Protein 3IJL (pdb70)

Organism: Bacteroides thetaiotaomicron (strain ATCC 29148 / DSM 2079 / JCM 5827 / CCUG 10774 / NCTC 10582 / VPI-5482 / E50) (NCBI:txid226186)

Structure (mmCIF, N/CA/C/O backbone):
data_3IJL
#
_entry.id   3IJL
#
_cell.length_a   141.897
_cell.length_b   100.074
_cell.length_c   60.075
_cell.angle_alpha   90.00
_cell.angle_beta   90.34
_cell.angle_gamma   90.00
#
_symmetry.space_group_name_H-M   'C 1 2 1'
#
loop_
_entity.id
_entity.type
_entity.pdbx_description
1 polymer 'Muconate cycloisomerase'
2 non-polymer PROLINE
3 non-polymer 'D-GLUTAMIC ACID'
4 non-polymer 'MAGNESIUM ION'
5 water water
#
loop_
_atom_site.group_PDB
_atom_site.id
_atom_site.type_symbol
_atom_site.label_atom_id
_atom_site.label_alt_id
_atom_site.label_comp_id
_atom_site.label_asym_id
_atom_site.label_entity_id
_atom_site.label_seq_id
_atom_site.pdbx_PDB_ins_code
_atom_site.Cartn_x
_atom_site.Cartn_y
_atom_site.Cartn_z
_atom_site.occupancy
_atom_site.B_iso_or_equiv
_atom_site.auth_seq_id
_atom_site.auth_comp_id
_atom_site.auth_asym_id
_atom_site.auth_atom_id
_atom_site.pdbx_PDB_model_num
ATOM 1 N N . LYS A 1 2 ? 17.442 -4.580 20.410 1.00 21.84 47 LYS A N 1
ATOM 2 C CA . LYS A 1 2 ? 16.390 -3.925 19.579 1.00 23.11 47 LYS A CA 1
ATOM 3 C C . LYS A 1 2 ? 16.902 -2.632 18.964 1.00 21.57 47 LYS A C 1
ATOM 4 O O . LYS A 1 2 ? 17.250 -1.691 19.681 1.00 24.30 47 LYS A O 1
ATOM 10 N N . MET A 1 3 ? 16.947 -2.582 17.638 1.00 19.86 48 MET A N 1
ATOM 11 C CA . MET A 1 3 ? 17.407 -1.383 16.954 1.00 19.18 48 MET A CA 1
ATOM 12 C C . MET A 1 3 ? 16.289 -0.720 16.165 1.00 19.77 48 MET A C 1
ATOM 13 O O . MET A 1 3 ? 15.605 -1.364 15.368 1.00 20.26 48 MET A O 1
ATOM 18 N N . THR A 1 4 ? 16.101 0.570 16.404 1.00 19.46 49 THR A N 1
ATOM 19 C CA . THR A 1 4 ? 15.088 1.342 15.700 1.00 19.81 49 THR A CA 1
ATOM 20 C C . THR A 1 4 ? 15.803 2.495 15.007 1.00 19.80 49 THR A C 1
ATOM 21 O O . THR A 1 4 ? 16.895 2.896 15.415 1.00 18.87 49 THR A O 1
ATOM 25 N N . PHE A 1 5 ? 15.195 3.022 13.954 1.00 18.32 50 PHE A N 1
ATOM 26 C CA . PHE A 1 5 ? 15.810 4.103 13.203 1.00 18.32 50 PHE A CA 1
ATOM 27 C C . PHE A 1 5 ? 14.770 4.870 12.401 1.00 19.41 50 PHE A C 1
ATOM 28 O O . PHE A 1 5 ? 13.731 4.324 12.029 1.00 19.64 50 PHE A O 1
ATOM 36 N N . PHE A 1 6 ? 15.054 6.141 12.140 1.00 17.70 51 PHE A N 1
ATOM 37 C CA . PHE A 1 6 ? 14.129 6.982 11.396 1.00 18.66 51 PHE A CA 1
ATOM 38 C C . PHE A 1 6 ? 14.844 8.180 10.786 1.00 17.91 51 PHE A C 1
ATOM 39 O O . PHE A 1 6 ? 15.869 8.632 11.297 1.00 17.41 51 PHE A O 1
ATOM 47 N N . PRO A 1 7 ? 14.318 8.703 9.671 1.00 17.20 52 PRO A N 1
ATOM 48 C CA . PRO A 1 7 ? 14.933 9.859 9.013 1.00 17.92 52 PRO A CA 1
ATOM 49 C C . PRO A 1 7 ? 14.775 11.111 9.869 1.00 18.59 52 PRO A C 1
ATOM 50 O O . PRO A 1 7 ? 13.740 11.314 10.507 1.00 19.24 52 PRO A O 1
ATOM 54 N N . TYR A 1 8 ? 15.806 11.946 9.880 1.00 18.25 53 TYR A N 1
ATOM 55 C CA . TYR A 1 8 ? 15.785 13.180 10.654 1.00 18.58 53 TYR A CA 1
ATOM 56 C C . TYR A 1 8 ? 16.608 14.218 9.900 1.00 19.21 53 TYR A C 1
ATOM 57 O O . TYR A 1 8 ? 17.791 14.410 10.185 1.00 17.66 53 TYR A O 1
ATOM 66 N N . GLU A 1 9 ? 15.981 14.890 8.939 1.00 18.11 54 GLU A N 1
ATOM 67 C CA . GLU A 1 9 ? 16.684 15.882 8.141 1.00 18.99 54 GLU A CA 1
ATOM 68 C C . GLU A 1 9 ? 17.240 17.018 8.984 1.00 18.58 54 GLU A C 1
ATOM 69 O O . GLU A 1 9 ? 16.539 17.598 9.814 1.00 19.81 54 GLU A O 1
ATOM 75 N N . LEU A 1 10 ? 18.513 17.327 8.769 1.00 17.65 55 LEU A N 1
ATOM 76 C CA . LEU A 1 10 ? 19.158 18.403 9.502 1.00 16.22 55 LEU A CA 1
ATOM 77 C C . LEU A 1 10 ? 18.872 19.719 8.793 1.00 16.73 55 LEU A C 1
ATOM 78 O O . LEU A 1 10 ? 18.957 19.805 7.569 1.00 17.48 55 LEU A O 1
ATOM 83 N N . LYS A 1 11 ? 18.518 20.736 9.570 1.00 16.55 56 LYS A N 1
ATOM 84 C CA . LYS A 1 11 ? 18.232 22.057 9.023 1.00 17.57 56 LYS A CA 1
A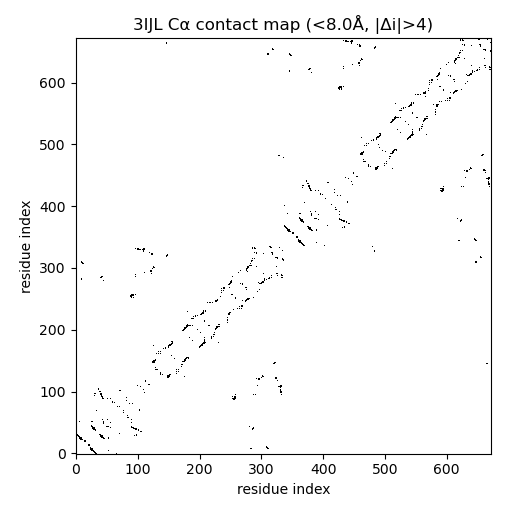TOM 85 C C . LYS A 1 11 ? 19.449 22.938 9.272 1.00 17.19 56 LYS A C 1
ATOM 86 O O . LYS A 1 11 ? 19.833 23.161 10.420 1.00 17.99 56 LYS A O 1
ATOM 92 N N . LEU A 1 12 ? 20.071 23.430 8.207 1.00 17.44 57 LEU A N 1
ATOM 93 C CA . LEU A 1 12 ? 21.246 24.273 8.373 1.00 18.04 57 LEU A CA 1
ATOM 94 C C . LEU A 1 12 ? 20.842 25.711 8.673 1.00 20.08 57 LEU A C 1
ATOM 95 O O . LEU A 1 12 ? 19.817 26.192 8.189 1.00 20.01 57 LEU A O 1
ATOM 100 N N . ARG A 1 13 ? 21.647 26.388 9.484 1.00 21.15 58 ARG A N 1
ATOM 101 C CA . ARG A 1 13 ? 21.366 27.767 9.860 1.00 23.42 58 ARG A CA 1
ATOM 102 C C . ARG A 1 13 ? 21.523 28.717 8.681 1.00 24.30 58 ARG A C 1
ATOM 103 O O . ARG A 1 13 ? 20.877 29.763 8.630 1.00 26.35 58 ARG A O 1
ATOM 111 N N . HIS A 1 14 ? 22.382 28.346 7.736 1.00 24.56 59 HIS A N 1
ATOM 112 C CA . HIS A 1 14 ? 22.640 29.166 6.554 1.00 25.51 59 HIS A CA 1
ATOM 113 C C . HIS A 1 14 ? 23.062 28.277 5.389 1.00 25.22 59 HIS A C 1
ATOM 114 O O . HIS A 1 14 ? 23.348 27.093 5.572 1.00 24.17 59 HIS A O 1
ATOM 121 N N . VAL A 1 15 ? 23.102 28.848 4.189 1.00 25.39 60 VAL A N 1
ATOM 122 C CA . VAL A 1 15 ? 23.516 28.091 3.016 1.00 25.83 60 VAL A CA 1
ATOM 123 C C . VAL A 1 15 ? 24.944 27.601 3.238 1.00 25.25 60 VAL A C 1
ATOM 124 O O . VAL A 1 15 ? 25.825 28.375 3.614 1.00 24.84 60 VAL A O 1
ATOM 128 N N . PHE A 1 16 ? 25.163 26.309 3.014 1.00 24.42 61 PHE A N 1
ATOM 129 C CA . PHE A 1 16 ? 26.481 25.710 3.191 1.00 24.92 61 PHE A CA 1
ATOM 130 C C . PHE A 1 16 ? 26.985 25.226 1.838 1.00 25.30 61 PHE A C 1
ATOM 131 O O . PHE A 1 16 ? 26.277 24.512 1.129 1.00 24.97 61 PHE A O 1
ATOM 139 N N . THR A 1 17 ? 28.211 25.601 1.487 1.00 27.46 62 THR A N 1
ATOM 140 C CA . THR A 1 17 ? 28.765 25.219 0.196 1.00 29.60 62 THR A CA 1
ATOM 141 C C . THR A 1 17 ? 30.078 24.444 0.231 1.00 30.69 62 THR A C 1
ATOM 142 O O . THR A 1 17 ? 31.044 24.846 0.882 1.00 31.12 62 THR A O 1
ATOM 146 N N . VAL A 1 18 ? 30.095 23.326 -0.487 1.00 31.50 63 VAL A N 1
ATOM 147 C CA . VAL A 1 18 ? 31.274 22.478 -0.602 1.00 33.79 63 VAL A CA 1
ATOM 148 C C . VAL A 1 18 ? 31.592 22.445 -2.093 1.00 34.81 63 VAL A C 1
ATOM 149 O O . VAL A 1 18 ? 30.819 21.906 -2.886 1.00 34.45 63 VAL A O 1
ATOM 153 N N . ALA A 1 19 ? 32.721 23.035 -2.472 1.00 36.23 64 ALA A N 1
ATOM 154 C CA . ALA A 1 19 ? 33.112 23.093 -3.876 1.00 37.67 64 ALA A CA 1
ATOM 155 C C . ALA A 1 19 ? 32.059 23.903 -4.628 1.00 38.32 64 ALA A C 1
ATOM 156 O O . ALA A 1 19 ? 31.942 25.114 -4.433 1.00 39.26 64 ALA A O 1
ATOM 158 N N . THR A 1 20 ? 31.284 23.234 -5.476 1.00 38.50 65 THR A N 1
ATOM 159 C CA . THR A 1 20 ? 30.245 23.909 -6.246 1.00 38.78 65 THR A CA 1
ATOM 160 C C . THR A 1 20 ? 28.846 23.518 -5.782 1.00 37.52 65 THR A C 1
ATOM 161 O O . THR A 1 20 ? 27.850 23.975 -6.345 1.00 37.95 65 THR A O 1
ATOM 165 N N . TYR A 1 21 ? 28.771 22.679 -4.752 1.00 35.89 66 TYR A N 1
ATOM 166 C CA . TYR A 1 21 ? 27.482 22.229 -4.237 1.00 33.98 66 TYR A CA 1
ATOM 167 C C . TYR A 1 21 ? 27.039 22.963 -2.975 1.00 32.60 66 TYR A C 1
ATOM 168 O O . TYR A 1 21 ? 27.663 22.843 -1.921 1.00 32.05 66 TYR A O 1
ATOM 177 N N . SER A 1 22 ? 25.950 23.714 -3.095 1.00 30.68 67 SER A N 1
ATOM 178 C CA . SER A 1 22 ? 25.398 24.468 -1.976 1.00 28.29 67 SER A CA 1
ATOM 179 C C . SER A 1 22 ? 24.121 23.791 -1.496 1.00 26.37 67 SER A C 1
ATOM 180 O O . SER A 1 22 ? 23.389 23.200 -2.291 1.00 27.00 67 SER A O 1
ATOM 183 N N . ARG A 1 23 ? 23.854 23.872 -0.197 1.00 23.74 68 ARG A N 1
ATOM 184 C CA . ARG A 1 23 ? 22.650 23.267 0.360 1.00 21.26 68 ARG A CA 1
ATOM 185 C C . ARG A 1 23 ? 22.242 23.949 1.660 1.00 21.18 68 ARG A C 1
ATOM 186 O O . ARG A 1 23 ? 23.042 24.654 2.279 1.00 20.90 68 ARG A O 1
ATOM 194 N N . THR A 1 24 ? 20.994 23.735 2.065 1.00 19.61 69 THR A N 1
ATOM 195 C CA . THR A 1 24 ? 20.469 24.332 3.287 1.00 19.72 69 THR A CA 1
ATOM 196 C C . THR A 1 24 ? 19.955 23.267 4.252 1.00 19.59 69 THR A C 1
ATOM 197 O O . THR A 1 24 ? 19.490 23.585 5.347 1.00 19.36 69 THR A O 1
ATOM 201 N N . THR A 1 25 ? 20.032 22.006 3.836 1.00 19.22 70 THR A N 1
ATOM 202 C CA . THR A 1 25 ? 19.586 20.889 4.664 1.00 19.05 70 THR A CA 1
ATOM 203 C C . THR A 1 25 ? 20.488 19.689 4.405 1.00 18.49 70 THR A C 1
ATOM 204 O O . THR A 1 25 ? 21.223 19.660 3.416 1.00 18.87 70 THR A O 1
ATOM 208 N N . THR A 1 26 ? 20.436 18.704 5.297 1.00 16.79 71 THR A N 1
ATOM 209 C CA . THR A 1 26 ? 21.245 17.501 5.143 1.00 17.02 71 THR A CA 1
ATOM 210 C C . THR A 1 26 ? 20.481 16.238 5.530 1.00 16.95 71 THR A C 1
ATOM 211 O O . THR A 1 26 ? 19.991 16.118 6.655 1.00 17.26 71 THR A O 1
ATOM 215 N N . PRO A 1 27 ? 20.349 15.283 4.594 1.00 17.28 72 PRO A N 1
ATOM 216 C CA . PRO A 1 27 ? 19.638 14.040 4.908 1.00 17.42 72 PRO A CA 1
ATOM 217 C C . PRO A 1 27 ? 20.391 13.380 6.063 1.00 16.24 72 PRO A C 1
ATOM 218 O O . PRO A 1 27 ? 21.623 13.396 6.096 1.00 16.91 72 PRO A O 1
ATOM 222 N N . ASP A 1 28 ? 19.656 12.795 6.998 1.00 16.21 73 ASP A N 1
ATOM 223 C CA . ASP A 1 28 ? 20.274 12.195 8.174 1.00 15.76 73 ASP A CA 1
ATOM 224 C C . ASP A 1 28 ? 19.319 11.143 8.730 1.00 16.49 73 ASP A C 1
ATOM 225 O O . ASP A 1 28 ? 18.102 11.267 8.584 1.00 16.65 73 ASP A O 1
ATOM 230 N N . VAL A 1 29 ? 19.870 10.092 9.329 1.00 16.38 74 VAL A N 1
ATOM 231 C CA . VAL A 1 29 ? 19.053 9.040 9.924 1.00 15.90 74 VAL A CA 1
ATOM 232 C C . VAL A 1 29 ? 19.532 8.812 11.351 1.00 15.95 74 VAL A C 1
ATOM 233 O O . VAL A 1 29 ? 20.727 8.630 11.594 1.00 16.43 74 VAL A O 1
ATOM 237 N N . GLN A 1 30 ? 18.593 8.839 12.290 1.00 15.29 75 GLN A N 1
ATOM 238 C CA . GLN A 1 30 ? 18.901 8.646 13.700 1.00 15.09 75 GLN A CA 1
ATOM 239 C C . GLN A 1 30 ? 18.643 7.199 14.088 1.00 16.50 75 GLN A C 1
ATOM 240 O O . GLN A 1 30 ? 17.613 6.624 13.731 1.00 17.73 75 GLN A O 1
ATOM 246 N N . VAL A 1 31 ? 19.585 6.618 14.823 1.00 16.13 76 VAL A N 1
ATOM 247 C CA . VAL A 1 31 ? 19.489 5.225 15.239 1.00 16.27 76 VAL A CA 1
ATOM 248 C C . VAL A 1 31 ? 19.511 5.047 16.753 1.00 15.78 76 VAL A C 1
ATOM 249 O O . VAL A 1 31 ? 20.163 5.804 17.471 1.00 15.40 76 VAL A O 1
ATOM 253 N N . GLU A 1 32 ? 18.786 4.041 17.232 1.00 15.70 77 GLU A N 1
ATOM 254 C CA . GLU A 1 32 ? 18.737 3.735 18.654 1.00 16.59 77 GLU A CA 1
ATOM 255 C C . GLU A 1 32 ? 18.807 2.231 18.875 1.00 17.55 77 GLU A C 1
ATOM 256 O O . GLU A 1 32 ? 18.082 1.470 18.238 1.00 18.05 77 GLU A O 1
ATOM 262 N N . ILE A 1 33 ? 19.696 1.803 19.766 1.00 16.55 78 ILE A N 1
ATOM 263 C CA . ILE A 1 33 ? 19.829 0.386 20.087 1.00 16.72 78 ILE A CA 1
ATOM 264 C C . ILE A 1 33 ? 19.549 0.240 21.573 1.00 18.40 78 ILE A C 1
ATOM 265 O O . ILE A 1 33 ? 20.219 0.849 22.408 1.00 17.52 78 ILE A O 1
ATOM 270 N N . GLU A 1 34 ? 18.549 -0.568 21.901 1.00 19.83 79 GLU A N 1
ATOM 271 C CA . GLU A 1 34 ? 18.161 -0.769 23.288 1.00 21.09 79 GLU A CA 1
ATOM 272 C C . GLU A 1 34 ? 18.550 -2.153 23.795 1.00 21.97 79 GLU A C 1
ATOM 273 O O . GLU A 1 34 ? 18.428 -3.148 23.081 1.00 22.03 79 GLU A O 1
ATOM 279 N N . TYR A 1 35 ? 19.028 -2.194 25.034 1.00 21.21 80 TYR A N 1
ATOM 280 C CA . TYR A 1 35 ? 19.443 -3.432 25.682 1.00 21.50 80 TYR A CA 1
ATOM 281 C C . TYR A 1 35 ? 19.172 -3.322 27.175 1.00 21.40 80 TYR A C 1
ATOM 282 O O . TYR A 1 35 ? 19.749 -2.477 27.857 1.00 19.59 80 TYR A O 1
ATOM 291 N N . GLU A 1 36 ? 18.290 -4.179 27.677 1.00 22.25 81 GLU A N 1
ATOM 292 C CA . GLU A 1 36 ? 17.937 -4.190 29.092 1.00 23.48 81 GLU A CA 1
ATOM 293 C C . GLU A 1 36 ? 17.650 -2.807 29.671 1.00 22.06 81 GLU A C 1
ATOM 294 O O . GLU A 1 36 ? 18.148 -2.456 30.742 1.00 21.63 81 GLU A O 1
ATOM 300 N N . GLY A 1 37 ? 16.849 -2.023 28.955 1.00 21.56 82 GLY A N 1
ATOM 301 C CA . GLY A 1 37 ? 16.487 -0.700 29.434 1.00 21.88 82 GLY A CA 1
ATOM 302 C C . GLY A 1 37 ? 17.465 0.424 29.149 1.00 21.44 82 GLY A C 1
ATOM 303 O O . GLY A 1 37 ? 17.167 1.589 29.419 1.00 21.63 82 GLY A O 1
ATOM 304 N N . VAL A 1 38 ? 18.630 0.086 28.608 1.00 19.82 83 VAL A N 1
ATOM 305 C CA . VAL A 1 38 ? 19.643 1.089 28.289 1.00 18.33 83 VAL A CA 1
ATOM 306 C C . VAL A 1 38 ? 19.623 1.353 26.785 1.00 16.98 83 VAL A C 1
ATOM 307 O O . VAL A 1 38 ? 19.524 0.424 25.986 1.00 17.99 83 VAL A O 1
ATOM 311 N N . THR A 1 39 ? 19.717 2.622 26.402 1.00 16.48 84 THR A N 1
ATOM 312 C CA . THR A 1 39 ? 19.675 2.988 24.993 1.00 16.40 84 THR A CA 1
ATOM 313 C C . THR A 1 39 ? 20.939 3.676 24.496 1.00 15.31 84 THR A C 1
ATOM 314 O O . THR A 1 39 ? 21.441 4.605 25.129 1.00 15.41 84 THR A O 1
ATOM 318 N N . GLY A 1 40 ? 21.443 3.200 23.361 1.00 14.78 85 GLY A N 1
ATOM 319 C CA . GLY A 1 40 ? 22.618 3.790 22.744 1.00 14.25 85 GLY A CA 1
ATOM 320 C C . GLY A 1 40 ? 22.145 4.572 21.532 1.00 13.79 85 GLY A C 1
ATOM 321 O O . GLY A 1 40 ? 21.310 4.083 20.765 1.00 14.03 85 GLY A O 1
ATOM 322 N N . TYR A 1 41 ? 22.666 5.782 21.355 1.00 13.47 86 TYR A N 1
ATOM 323 C CA . TYR A 1 41 ? 22.278 6.642 20.240 1.00 13.51 86 TYR A CA 1
ATOM 324 C C . TYR A 1 41 ? 23.301 6.686 19.116 1.00 13.75 86 TYR A C 1
ATOM 325 O O . TYR A 1 41 ? 24.491 6.891 19.355 1.00 13.46 86 TYR A O 1
ATOM 334 N N . GLY A 1 42 ? 22.819 6.500 17.890 1.00 14.25 87 GLY A N 1
ATOM 335 C CA . GLY A 1 42 ? 23.684 6.527 16.726 1.00 13.26 87 GLY A CA 1
ATOM 336 C C . GLY A 1 42 ? 23.143 7.463 15.665 1.00 14.25 87 GLY A C 1
ATOM 337 O O . GLY A 1 42 ? 22.002 7.926 15.751 1.00 13.60 87 GLY A O 1
ATOM 338 N N . GLU A 1 43 ? 23.951 7.728 14.646 1.00 13.69 88 GLU A N 1
ATOM 339 C CA . GLU A 1 43 ? 23.543 8.639 13.593 1.00 14.02 88 GLU A CA 1
ATOM 340 C C . GLU A 1 43 ? 24.286 8.449 12.281 1.00 14.45 88 GLU A C 1
ATOM 341 O O . GLU A 1 43 ? 25.469 8.114 12.259 1.00 14.10 88 GLU A O 1
ATOM 347 N N . ALA A 1 44 ? 23.563 8.659 11.187 1.00 14.08 89 ALA A N 1
ATOM 348 C CA . ALA A 1 44 ? 24.135 8.592 9.856 1.00 13.93 89 ALA A CA 1
ATOM 349 C C . ALA A 1 44 ? 23.821 9.950 9.239 1.00 13.92 89 ALA A C 1
ATOM 350 O O . ALA A 1 44 ? 22.675 10.393 9.272 1.00 15.46 89 ALA A O 1
ATOM 352 N N . SER A 1 45 ? 24.841 10.623 8.718 1.00 13.71 90 SER A N 1
ATOM 353 C CA . SER A 1 45 ? 24.650 11.915 8.069 1.00 13.85 90 SER A CA 1
ATOM 354 C C . SER A 1 45 ? 25.046 11.729 6.618 1.00 15.48 90 SER A C 1
ATOM 355 O O . SER A 1 45 ? 26.124 11.197 6.325 1.00 14.58 90 SER A O 1
ATOM 358 N N . MET A 1 46 ? 24.188 12.180 5.709 1.00 15.17 91 MET A N 1
ATOM 359 C CA . MET A 1 46 ? 24.451 11.987 4.296 1.00 16.32 91 MET A CA 1
ATOM 360 C C . MET A 1 46 ? 24.504 13.197 3.364 1.00 17.05 91 MET A C 1
ATOM 361 O O . MET A 1 46 ? 23.522 13.512 2.683 1.00 17.93 91 MET A O 1
ATOM 366 N N . PRO A 1 47 ? 25.642 13.905 3.334 1.00 17.30 92 PRO A N 1
ATOM 367 C CA . PRO A 1 47 ? 25.716 15.052 2.425 1.00 18.16 92 PRO A CA 1
ATOM 368 C C . PRO A 1 47 ? 25.443 14.421 1.053 1.00 18.86 92 PRO A C 1
ATOM 369 O O . PRO A 1 47 ? 26.107 13.464 0.667 1.00 19.42 92 PRO A O 1
ATOM 373 N N . PRO A 1 48 ? 24.455 14.937 0.309 1.00 19.86 93 PRO A N 1
ATOM 374 C CA . PRO A 1 48 ? 24.113 14.386 -1.008 1.00 20.83 93 PRO A CA 1
ATOM 375 C C . PRO A 1 48 ? 25.244 13.981 -1.954 1.00 20.58 93 PRO A C 1
ATOM 376 O O . PRO A 1 48 ? 25.198 12.905 -2.551 1.00 22.47 93 PRO A O 1
ATOM 380 N N . TYR A 1 49 ? 26.259 14.825 -2.089 1.00 20.93 94 TYR A N 1
ATOM 381 C CA . TYR A 1 49 ? 27.359 14.525 -2.997 1.00 20.57 94 TYR A CA 1
ATOM 382 C C . TYR A 1 49 ? 28.244 13.356 -2.563 1.00 21.10 94 TYR A C 1
ATOM 383 O O . TYR A 1 49 ? 29.150 12.961 -3.298 1.00 22.92 94 TYR A O 1
ATOM 392 N N . LEU A 1 50 ? 27.992 12.799 -1.380 1.00 21.11 95 LEU A N 1
ATOM 393 C CA . LEU A 1 50 ? 28.798 11.678 -0.909 1.00 21.69 95 LEU A CA 1
ATOM 394 C C . LEU A 1 50 ? 28.234 10.302 -1.265 1.00 22.61 95 LEU A C 1
ATOM 395 O O . LEU A 1 50 ? 28.781 9.275 -0.860 1.00 23.87 95 LEU A O 1
ATOM 400 N N . GLY A 1 51 ? 27.132 10.280 -2.011 1.00 22.58 96 GLY A N 1
ATOM 401 C CA . GLY A 1 51 ? 26.575 9.010 -2.454 1.00 22.13 96 GLY A CA 1
ATOM 402 C C . GLY A 1 51 ? 25.460 8.307 -1.701 1.00 21.35 96 GLY A C 1
ATOM 403 O O . GLY A 1 51 ? 24.742 7.505 -2.298 1.00 23.48 96 GLY A O 1
ATOM 404 N N . GLU A 1 52 ? 25.301 8.568 -0.410 1.00 19.35 97 GLU A N 1
ATOM 405 C CA . GLU A 1 52 ? 24.238 7.902 0.328 1.00 17.61 97 GLU A CA 1
ATOM 406 C C . GLU A 1 52 ? 22.997 8.785 0.415 1.00 18.44 97 GLU A C 1
ATOM 407 O O . GLU A 1 52 ? 23.062 9.991 0.175 1.00 19.94 97 GLU A O 1
ATOM 413 N N . THR A 1 53 ? 21.864 8.172 0.735 1.00 19.05 98 THR A N 1
ATOM 414 C CA . THR A 1 53 ? 20.597 8.891 0.829 1.00 20.22 98 THR A CA 1
ATOM 415 C C . THR A 1 53 ? 19.762 8.293 1.951 1.00 19.48 98 THR A C 1
ATOM 416 O O . THR A 1 53 ? 20.131 7.273 2.528 1.00 19.48 98 THR A O 1
ATOM 420 N N . VAL A 1 54 ? 18.635 8.927 2.259 1.00 19.81 99 VAL A N 1
ATOM 421 C CA . VAL A 1 54 ? 17.755 8.408 3.297 1.00 19.28 99 VAL A CA 1
ATOM 422 C C . VAL A 1 54 ? 17.324 7.005 2.878 1.00 20.60 99 VAL A C 1
ATOM 423 O O . VAL A 1 54 ? 17.295 6.079 3.691 1.00 19.77 99 VAL A O 1
ATOM 427 N N . GLU A 1 55 ? 17.001 6.852 1.597 1.00 21.10 100 GLU A N 1
ATOM 428 C CA . GLU A 1 55 ? 16.572 5.564 1.071 1.00 22.36 100 GLU A CA 1
ATOM 429 C C . GLU A 1 55 ? 17.647 4.490 1.221 1.00 20.50 100 GLU A C 1
ATOM 430 O O . GLU A 1 55 ? 17.369 3.395 1.703 1.00 21.23 100 GLU A O 1
ATOM 436 N N . SER A 1 56 ? 18.874 4.803 0.818 1.00 20.04 101 SER A N 1
ATOM 437 C CA . SER A 1 56 ? 19.954 3.827 0.910 1.00 19.85 101 SER A CA 1
ATOM 438 C C . SER A 1 56 ? 20.255 3.446 2.356 1.00 19.40 101 SER A C 1
ATOM 439 O O . SER A 1 56 ? 20.485 2.274 2.659 1.00 20.05 101 SER A O 1
ATOM 442 N N . VAL A 1 57 ? 20.249 4.432 3.247 1.00 19.21 102 VAL A N 1
ATOM 443 C CA . VAL A 1 57 ? 20.528 4.179 4.656 1.00 18.12 102 VAL A CA 1
ATOM 444 C C . VAL A 1 57 ? 19.404 3.393 5.331 1.00 18.58 102 VAL A C 1
ATOM 445 O O . VAL A 1 57 ? 19.664 2.441 6.063 1.00 18.90 102 VAL A O 1
ATOM 449 N N . MET A 1 58 ? 18.155 3.780 5.083 1.00 17.80 103 MET A N 1
ATOM 450 C CA . MET A 1 58 ? 17.029 3.070 5.678 1.00 18.71 103 MET A CA 1
ATOM 451 C C . MET A 1 58 ? 17.003 1.626 5.182 1.00 18.96 103 MET A C 1
ATOM 452 O O . MET A 1 58 ? 16.761 0.701 5.956 1.00 21.04 103 MET A O 1
ATOM 457 N N . ASN A 1 59 ? 17.262 1.436 3.891 1.00 20.57 104 ASN A N 1
ATOM 458 C CA . ASN A 1 59 ? 17.264 0.094 3.321 1.00 21.10 104 ASN A CA 1
ATOM 459 C C . ASN A 1 59 ? 18.394 -0.758 3.884 1.00 20.86 104 ASN A C 1
ATOM 460 O O . ASN A 1 59 ? 18.224 -1.956 4.098 1.00 21.49 104 ASN A O 1
ATOM 465 N N . PHE A 1 60 ? 19.552 -0.147 4.120 1.00 19.64 105 PHE A N 1
ATOM 466 C CA . PHE A 1 60 ? 20.666 -0.901 4.675 1.00 18.78 105 PHE A CA 1
ATOM 467 C C . PHE A 1 60 ? 20.338 -1.311 6.104 1.00 18.37 105 PHE A C 1
ATOM 468 O O . PHE A 1 60 ? 20.507 -2.469 6.485 1.00 18.69 105 PHE A O 1
ATOM 476 N N . LEU A 1 61 ? 19.870 -0.355 6.899 1.00 18.14 106 LEU A N 1
ATOM 477 C CA . LEU A 1 61 ? 19.541 -0.637 8.286 1.00 17.72 106 LEU A CA 1
ATOM 478 C C . LEU A 1 61 ? 18.496 -1.740 8.412 1.00 19.18 106 LEU A C 1
ATOM 479 O O . LEU A 1 61 ? 18.519 -2.514 9.367 1.00 18.57 106 LEU A O 1
ATOM 484 N N . LYS A 1 62 ? 17.592 -1.822 7.438 1.00 20.35 107 LYS A N 1
ATOM 485 C CA . LYS A 1 62 ? 16.554 -2.849 7.452 1.00 21.61 107 LYS A CA 1
ATOM 486 C C . LYS A 1 62 ? 17.137 -4.249 7.270 1.00 22.04 107 LYS A C 1
ATOM 487 O O . LYS A 1 62 ? 16.471 -5.246 7.553 1.00 22.75 107 LYS A O 1
ATOM 493 N N . LYS A 1 63 ? 18.379 -4.320 6.799 1.00 20.79 108 LYS A N 1
ATOM 494 C CA . LYS A 1 63 ? 19.048 -5.602 6.584 1.00 21.11 108 LYS A CA 1
ATOM 495 C C . LYS A 1 63 ? 19.756 -6.078 7.848 1.00 21.50 108 LYS A C 1
ATOM 496 O O . LYS A 1 63 ? 20.079 -7.259 7.986 1.00 20.60 108 LYS A O 1
ATOM 502 N N . VAL A 1 64 ? 20.000 -5.149 8.765 1.00 20.71 109 VAL A N 1
ATOM 503 C CA . VAL A 1 64 ? 20.701 -5.460 10.004 1.00 20.33 109 VAL A CA 1
ATOM 504 C C . VAL A 1 64 ? 19.854 -6.171 11.050 1.00 20.57 109 VAL A C 1
ATOM 505 O O . VAL A 1 64 ? 18.828 -5.659 11.495 1.00 21.63 109 VAL A O 1
ATOM 509 N N . ASN A 1 65 ? 20.302 -7.356 11.447 1.00 21.46 110 ASN A N 1
ATOM 510 C CA . ASN A 1 65 ? 19.607 -8.137 12.459 1.00 22.07 110 ASN A CA 1
ATOM 511 C C . ASN A 1 65 ? 20.459 -8.138 13.723 1.00 22.98 110 ASN A C 1
ATOM 512 O O . ASN A 1 65 ? 21.428 -8.891 13.818 1.00 22.66 110 ASN A O 1
ATOM 517 N N . LEU A 1 66 ? 20.117 -7.285 14.685 1.00 22.97 111 LEU A N 1
ATOM 518 C CA . LEU A 1 66 ? 20.868 -7.236 15.934 1.00 23.44 111 LEU A CA 1
ATOM 519 C C . LEU A 1 66 ? 20.167 -8.055 17.006 1.00 24.16 111 LEU A C 1
ATOM 520 O O . LEU A 1 66 ? 20.723 -8.303 18.074 1.00 24.73 111 LEU A O 1
ATOM 525 N N . GLU A 1 67 ? 18.942 -8.477 16.720 1.00 27.07 112 GLU A N 1
ATOM 526 C CA . GLU A 1 67 ? 18.190 -9.267 17.681 1.00 28.77 112 GLU A CA 1
ATOM 527 C C . GLU A 1 67 ? 18.816 -10.643 17.863 1.00 27.94 112 GLU A C 1
ATOM 528 O O . GLU A 1 67 ? 18.643 -11.279 18.902 1.00 28.00 112 GLU A O 1
ATOM 534 N N . GLN A 1 68 ? 19.561 -11.088 16.856 1.00 26.70 113 GLN A N 1
ATOM 535 C CA . GLN A 1 68 ? 20.228 -12.384 16.909 1.00 26.31 113 GLN A CA 1
ATOM 536 C C . GLN A 1 68 ? 21.468 -12.312 17.800 1.00 25.92 113 GLN A C 1
ATOM 537 O O . GLN A 1 68 ? 22.098 -13.331 18.091 1.00 27.44 113 GLN A O 1
ATOM 543 N N . PHE A 1 69 ? 21.816 -11.098 18.217 1.00 24.18 114 PHE A N 1
ATOM 544 C CA . PHE A 1 69 ? 22.965 -10.868 19.089 1.00 24.61 114 PHE A CA 1
ATOM 545 C C . PHE A 1 69 ? 22.436 -10.531 20.482 1.00 23.99 114 PHE A C 1
ATOM 546 O O . PHE A 1 69 ? 21.662 -9.588 20.646 1.00 25.76 114 PHE A O 1
ATOM 554 N N . SER A 1 70 ? 22.855 -11.297 21.482 1.00 25.67 115 SER A N 1
ATOM 555 C CA . SER A 1 70 ? 22.385 -11.078 22.846 1.00 25.72 115 SER A CA 1
ATOM 556 C C . SER A 1 70 ? 23.378 -10.336 23.734 1.00 24.55 115 SER A C 1
ATOM 557 O O . SER A 1 70 ? 23.073 -10.031 24.888 1.00 24.61 115 SER A O 1
ATOM 560 N N . ASP A 1 71 ? 24.556 -10.039 23.195 1.00 22.13 116 ASP A N 1
ATOM 561 C CA . ASP A 1 71 ? 25.597 -9.358 23.961 1.00 19.58 116 ASP A CA 1
ATOM 562 C C . ASP A 1 71 ? 26.168 -8.173 23.175 1.00 17.58 116 ASP A C 1
ATOM 563 O O . ASP A 1 71 ? 26.919 -8.360 22.222 1.00 17.68 116 ASP A O 1
ATOM 568 N N . PRO A 1 72 ? 25.821 -6.938 23.573 1.00 17.45 117 PRO A N 1
ATOM 569 C CA . PRO A 1 72 ? 26.321 -5.752 22.871 1.00 16.11 117 PRO A CA 1
ATOM 570 C C . PRO A 1 72 ? 27.836 -5.553 22.927 1.00 15.34 117 PRO A C 1
ATOM 571 O O . PRO A 1 72 ? 28.388 -4.795 22.134 1.00 15.68 117 PRO A O 1
ATOM 575 N N . PHE A 1 73 ? 28.502 -6.229 23.857 1.00 14.63 118 PHE A N 1
ATOM 576 C CA . PHE A 1 73 ? 29.952 -6.098 23.980 1.00 13.42 118 PHE A CA 1
ATOM 577 C C . PHE A 1 73 ? 30.700 -6.835 22.875 1.00 14.27 118 PHE A C 1
ATOM 578 O O . PHE A 1 73 ? 31.918 -6.716 22.760 1.00 13.83 118 PHE A O 1
ATOM 586 N N . GLN A 1 74 ? 29.967 -7.589 22.061 1.00 14.28 119 GLN A N 1
ATOM 587 C CA . GLN A 1 74 ? 30.560 -8.334 20.953 1.00 15.48 119 GLN A CA 1
ATOM 588 C C . GLN A 1 74 ? 30.767 -7.395 19.769 1.00 13.96 119 GLN A C 1
ATOM 589 O O . GLN A 1 74 ? 30.338 -7.690 18.655 1.00 14.83 119 GLN A O 1
ATOM 595 N N . LEU A 1 75 ? 31.437 -6.272 20.002 1.00 12.50 120 LEU A N 1
ATOM 596 C CA . LEU A 1 75 ? 31.650 -5.294 18.940 1.00 12.73 120 LEU A CA 1
ATOM 597 C C . LEU A 1 75 ? 32.380 -5.825 17.712 1.00 12.96 120 LEU A C 1
ATOM 598 O O . LEU A 1 75 ? 32.020 -5.498 16.584 1.00 12.43 120 LEU A O 1
ATOM 603 N N . GLU A 1 76 ? 33.406 -6.640 17.920 1.00 12.62 121 GLU A N 1
ATOM 604 C CA . GLU A 1 76 ? 34.153 -7.189 16.795 1.00 12.74 121 GLU A CA 1
ATOM 605 C C . GLU A 1 76 ? 33.245 -8.019 15.890 1.00 12.60 121 GLU A C 1
ATOM 606 O O . GLU A 1 76 ? 33.190 -7.797 14.677 1.00 13.41 121 GLU A O 1
ATOM 612 N N . ASP A 1 77 ? 32.532 -8.971 16.485 1.00 12.44 122 ASP A N 1
ATOM 613 C CA . ASP A 1 77 ? 31.637 -9.849 15.731 1.00 13.29 122 ASP A CA 1
ATOM 614 C C . ASP A 1 77 ? 30.459 -9.102 15.116 1.00 14.61 122 ASP A C 1
ATOM 615 O O . ASP A 1 77 ? 30.136 -9.289 13.941 1.00 14.82 122 ASP A O 1
ATOM 620 N N . ILE A 1 78 ? 29.816 -8.258 15.913 1.00 13.35 123 ILE A N 1
ATOM 621 C CA . ILE A 1 78 ? 28.664 -7.511 15.429 1.00 13.55 123 ILE A CA 1
ATOM 622 C C . ILE A 1 78 ? 29.012 -6.571 14.281 1.00 14.14 123 ILE A C 1
ATOM 623 O O . ILE A 1 78 ? 28.348 -6.584 13.246 1.00 13.30 123 ILE A O 1
ATOM 628 N N . LEU A 1 79 ? 30.054 -5.762 14.445 1.00 13.33 124 LEU A N 1
ATOM 629 C CA . LEU A 1 79 ? 30.416 -4.825 13.389 1.00 12.72 124 LEU A CA 1
ATOM 630 C C . LEU A 1 79 ? 31.018 -5.494 12.152 1.00 14.38 124 LEU A C 1
ATOM 631 O O . LEU A 1 79 ? 30.948 -4.940 11.054 1.00 14.48 124 LEU A O 1
ATOM 636 N N . SER A 1 80 ? 31.597 -6.682 12.321 1.00 15.01 125 SER A N 1
ATOM 637 C CA . SER A 1 80 ? 32.142 -7.418 11.183 1.00 15.80 125 SER A CA 1
ATOM 638 C C . SER A 1 80 ? 30.937 -7.882 10.372 1.00 16.08 125 SER A C 1
ATOM 639 O O . SER A 1 80 ? 30.929 -7.820 9.142 1.00 15.17 125 SER A O 1
ATOM 642 N N . TYR A 1 81 ? 29.915 -8.343 11.083 1.00 14.89 126 TYR A N 1
ATOM 643 C CA . TYR A 1 81 ? 28.681 -8.797 10.455 1.00 15.58 126 TYR A CA 1
ATOM 644 C C . TYR A 1 81 ? 28.029 -7.632 9.718 1.00 16.22 126 TYR A C 1
ATOM 645 O O . TYR A 1 81 ? 27.637 -7.754 8.557 1.00 16.52 126 TYR A O 1
ATOM 654 N N . VAL A 1 82 ? 27.917 -6.495 10.395 1.00 14.00 127 VAL A N 1
ATOM 655 C CA . VAL A 1 82 ? 27.304 -5.323 9.780 1.00 14.59 127 VAL A CA 1
ATOM 656 C C . VAL A 1 82 ? 28.026 -4.922 8.492 1.00 15.29 127 VAL A C 1
ATOM 657 O O . VAL A 1 82 ? 27.389 -4.637 7.476 1.00 16.22 127 VAL A O 1
ATOM 661 N N . ASP A 1 83 ? 29.354 -4.915 8.523 1.00 15.01 128 ASP A N 1
ATOM 662 C CA . ASP A 1 83 ? 30.127 -4.535 7.346 1.00 15.14 128 ASP A CA 1
ATOM 663 C C . ASP A 1 83 ? 29.923 -5.517 6.188 1.00 16.10 128 ASP A C 1
ATOM 664 O O . ASP A 1 83 ? 29.906 -5.118 5.026 1.00 16.68 128 ASP A O 1
ATOM 669 N N . SER A 1 84 ? 29.737 -6.794 6.513 1.00 16.61 129 SER A N 1
ATOM 670 C CA . SER A 1 84 ? 29.560 -7.826 5.490 1.00 16.79 129 SER A CA 1
ATOM 671 C C . SER A 1 84 ? 28.263 -7.735 4.693 1.00 17.57 129 SER A C 1
ATOM 672 O O . SER A 1 84 ? 28.133 -8.378 3.649 1.00 17.67 129 SER A O 1
ATOM 675 N N . LEU A 1 85 ? 27.310 -6.945 5.176 1.00 17.42 130 LEU A N 1
ATOM 676 C CA . LEU A 1 85 ? 26.014 -6.818 4.513 1.00 18.23 130 LEU A CA 1
ATOM 677 C C . LEU A 1 85 ? 26.024 -6.051 3.196 1.00 18.84 130 LEU A C 1
ATOM 678 O O . LEU A 1 85 ? 25.084 -6.167 2.407 1.00 19.97 130 LEU A O 1
ATOM 683 N N . SER A 1 86 ? 27.070 -5.268 2.954 1.00 18.07 131 SER A N 1
ATOM 684 C CA . SER A 1 86 ? 27.165 -4.503 1.714 1.00 18.13 131 SER A CA 1
ATOM 685 C C . SER A 1 86 ? 28.590 -4.019 1.492 1.00 19.07 131 SER A C 1
ATOM 686 O O . SER A 1 86 ? 29.404 -4.015 2.415 1.00 18.37 131 SER A O 1
ATOM 689 N N . PRO A 1 87 ? 28.911 -3.600 0.258 1.00 19.36 132 PRO A N 1
ATOM 690 C CA . PRO A 1 87 ? 30.251 -3.111 -0.080 1.00 19.79 132 PRO A CA 1
ATOM 691 C C . PRO A 1 87 ? 30.575 -1.758 0.546 1.00 19.70 132 PRO A C 1
ATOM 692 O O . PRO A 1 87 ? 31.701 -1.526 0.993 1.00 19.81 132 PRO A O 1
ATOM 696 N N . LYS A 1 88 ? 29.589 -0.865 0.574 1.00 19.43 133 LYS A N 1
ATOM 697 C CA . LYS A 1 88 ? 29.801 0.469 1.123 1.00 19.39 133 LYS A CA 1
ATOM 698 C C . LYS A 1 88 ? 28.818 0.858 2.223 1.00 17.37 133 LYS A C 1
ATOM 699 O O . LYS A 1 88 ? 28.872 0.300 3.316 1.00 16.12 133 LYS A O 1
ATOM 705 N N . ASP A 1 89 ? 27.933 1.815 1.942 1.00 16.70 134 ASP A N 1
ATOM 706 C CA . ASP A 1 89 ? 26.957 2.278 2.932 1.00 15.76 134 ASP A CA 1
ATOM 707 C C . ASP A 1 89 ? 27.679 2.599 4.238 1.00 15.32 134 ASP A C 1
ATOM 708 O O . ASP A 1 89 ? 27.202 2.256 5.318 1.00 15.89 134 ASP A O 1
ATOM 713 N N . THR A 1 90 ? 28.822 3.269 4.137 1.00 15.64 135 THR A N 1
ATOM 714 C CA . THR A 1 90 ? 29.614 3.578 5.323 1.00 13.88 135 THR A CA 1
ATOM 715 C C . THR A 1 90 ? 28.939 4.471 6.360 1.00 14.92 135 THR A C 1
ATOM 716 O O . THR A 1 90 ? 29.207 4.329 7.549 1.00 13.70 135 THR A O 1
ATOM 720 N N . ALA A 1 91 ? 28.070 5.382 5.929 1.00 13.54 136 ALA A N 1
ATOM 721 C CA . ALA A 1 91 ? 27.379 6.252 6.878 1.00 14.31 136 ALA A CA 1
ATOM 722 C C . ALA A 1 91 ? 26.337 5.435 7.644 1.00 14.01 136 ALA A C 1
ATOM 723 O O . ALA A 1 91 ? 26.182 5.582 8.861 1.00 13.97 136 ALA A O 1
ATOM 725 N N . ALA A 1 92 ? 25.619 4.569 6.933 1.00 14.87 137 ALA A N 1
ATOM 726 C CA . ALA A 1 92 ? 24.618 3.722 7.570 1.00 15.42 137 ALA A CA 1
ATOM 727 C C . ALA A 1 92 ? 25.310 2.809 8.584 1.00 13.78 137 ALA A C 1
ATOM 728 O O . ALA A 1 92 ? 24.812 2.602 9.691 1.00 14.56 137 ALA A O 1
ATOM 730 N N . LYS A 1 93 ? 26.464 2.273 8.202 1.00 13.03 138 LYS A N 1
ATOM 731 C CA . LYS A 1 93 ? 27.219 1.393 9.089 1.00 12.99 138 LYS A CA 1
ATOM 732 C C . LYS A 1 93 ? 27.739 2.165 10.300 1.00 13.50 138 LYS A C 1
ATOM 733 O O . LYS A 1 93 ? 27.734 1.654 11.420 1.00 13.54 138 LYS A O 1
ATOM 739 N N . ALA A 1 94 ? 28.175 3.398 10.077 1.00 13.47 139 ALA A N 1
ATOM 740 C CA . ALA A 1 94 ? 28.682 4.221 11.169 1.00 12.42 139 ALA A CA 1
ATOM 741 C C . ALA A 1 94 ? 27.597 4.442 12.220 1.00 13.09 139 ALA A C 1
ATOM 742 O O . ALA A 1 94 ? 27.877 4.472 13.416 1.00 13.59 139 ALA A O 1
ATOM 744 N N . ALA A 1 95 ? 26.355 4.589 11.768 1.00 12.81 140 ALA A N 1
ATOM 745 C CA . ALA A 1 95 ? 25.244 4.815 12.683 1.00 12.85 140 ALA A CA 1
ATOM 746 C C . ALA A 1 95 ? 25.086 3.662 13.668 1.00 13.42 140 ALA A C 1
ATOM 747 O O . ALA A 1 95 ? 24.854 3.879 14.858 1.00 13.73 140 ALA A O 1
ATOM 749 N N . VAL A 1 96 ? 25.205 2.434 13.173 1.00 13.56 141 VAL A N 1
ATOM 750 C CA . VAL A 1 96 ? 25.086 1.266 14.034 1.00 13.16 141 VAL A CA 1
ATOM 751 C C . VAL A 1 96 ? 26.270 1.229 15.000 1.00 12.99 141 VAL A C 1
ATOM 752 O O . VAL A 1 96 ? 26.110 0.972 16.194 1.00 12.76 141 VAL A O 1
ATOM 756 N N . ASP A 1 97 ? 27.461 1.490 14.470 1.00 13.36 142 ASP A N 1
ATOM 757 C CA . ASP A 1 97 ? 28.677 1.504 15.270 1.00 12.49 142 ASP A CA 1
ATOM 758 C C . ASP A 1 97 ? 28.569 2.527 16.405 1.00 12.22 142 ASP A C 1
ATOM 759 O O . ASP A 1 97 ? 28.826 2.207 17.563 1.00 12.17 142 ASP A O 1
ATOM 764 N N . ILE A 1 98 ? 28.162 3.749 16.082 1.00 11.50 143 ILE A N 1
ATOM 765 C CA . ILE A 1 98 ? 28.051 4.782 17.109 1.00 11.43 143 ILE A CA 1
ATOM 766 C C . ILE A 1 98 ? 27.058 4.394 18.203 1.00 10.95 143 ILE A C 1
ATOM 767 O O . ILE A 1 98 ? 27.357 4.512 19.392 1.00 12.32 143 ILE A O 1
ATOM 772 N N . ALA A 1 99 ? 25.885 3.915 17.803 1.00 11.31 144 ALA A N 1
ATOM 773 C CA . ALA A 1 99 ? 24.869 3.502 18.768 1.00 11.97 144 ALA A CA 1
ATOM 774 C C . ALA A 1 99 ? 25.390 2.380 19.669 1.00 12.23 144 ALA A C 1
ATOM 775 O O . ALA A 1 99 ? 25.141 2.377 20.876 1.00 13.37 144 ALA A O 1
ATOM 777 N N . LEU A 1 100 ? 26.112 1.427 19.086 1.00 11.97 145 LEU A N 1
ATOM 778 C CA . LEU A 1 100 ? 26.656 0.321 19.866 1.00 12.01 145 LEU A CA 1
ATOM 779 C C . LEU A 1 100 ? 27.710 0.794 20.862 1.00 12.20 145 LEU A C 1
ATOM 780 O O . LEU A 1 100 ? 27.766 0.305 21.990 1.00 12.37 145 LEU A O 1
ATOM 785 N N . HIS A 1 101 ? 28.558 1.733 20.452 1.00 11.83 146 HIS A N 1
ATOM 786 C CA . HIS A 1 101 ? 29.566 2.240 21.373 1.00 11.30 146 HIS A CA 1
ATOM 787 C C . HIS A 1 101 ? 28.905 3.023 22.493 1.00 11.75 146 HIS A C 1
ATOM 788 O O . HIS A 1 101 ? 29.314 2.926 23.648 1.00 12.78 146 HIS A O 1
ATOM 795 N N . ASP A 1 102 ? 27.873 3.792 22.161 1.00 12.14 147 ASP A N 1
ATOM 796 C CA . ASP A 1 102 ? 27.189 4.562 23.187 1.00 11.63 147 ASP A CA 1
ATOM 797 C C . ASP A 1 102 ? 26.601 3.589 24.202 1.00 11.89 147 ASP A C 1
ATOM 798 O O . ASP A 1 102 ? 26.745 3.777 25.410 1.00 13.00 147 ASP A O 1
ATOM 803 N N . LEU A 1 103 ? 25.965 2.532 23.701 1.00 11.77 148 LEU A N 1
ATOM 804 C CA . LEU A 1 103 ? 25.358 1.519 24.560 1.00 13.45 148 LEU A CA 1
ATOM 805 C C . LEU A 1 103 ? 26.388 0.828 25.453 1.00 13.44 148 LEU A C 1
ATOM 806 O O . LEU A 1 103 ? 26.202 0.732 26.668 1.00 14.02 148 LEU A O 1
ATOM 811 N N . VAL A 1 104 ? 27.476 0.352 24.852 1.00 13.37 149 VAL A N 1
ATOM 812 C CA . VAL A 1 104 ? 28.522 -0.329 25.610 1.00 13.57 149 VAL A CA 1
ATOM 813 C C . VAL A 1 104 ? 29.142 0.580 26.667 1.00 13.12 149 VAL A C 1
ATOM 814 O O . VAL A 1 104 ? 29.370 0.155 27.803 1.00 13.40 149 VAL A O 1
ATOM 818 N N . GLY A 1 105 ? 29.420 1.828 26.296 1.00 12.97 150 GLY A N 1
ATOM 819 C CA . GLY A 1 105 ? 29.996 2.764 27.246 1.00 13.57 150 GLY A CA 1
ATOM 820 C C . GLY A 1 105 ? 29.055 2.993 28.416 1.00 13.97 150 GLY A C 1
ATOM 821 O O . GLY A 1 105 ? 29.489 3.113 29.562 1.00 14.42 150 GLY A O 1
ATOM 822 N N . LYS A 1 106 ? 27.759 3.058 28.128 1.00 14.39 151 LYS A N 1
ATOM 823 C CA . LYS A 1 106 ? 26.769 3.254 29.181 1.00 14.35 151 LYS A CA 1
ATOM 824 C C . LYS A 1 106 ? 26.704 2.036 30.102 1.00 15.41 151 LYS A C 1
ATOM 825 O O . LYS A 1 106 ? 26.536 2.176 31.313 1.00 16.15 151 LYS A O 1
ATOM 831 N N . LEU A 1 107 ? 26.849 0.844 29.532 1.00 14.58 152 LEU A N 1
ATOM 832 C CA . LEU A 1 107 ? 26.813 -0.374 30.334 1.00 16.20 152 LEU A CA 1
ATOM 833 C C . LEU A 1 107 ? 28.059 -0.472 31.213 1.00 17.03 152 LEU A C 1
ATOM 834 O O . LEU A 1 107 ? 28.021 -1.062 32.293 1.00 18.87 152 LEU A O 1
ATOM 839 N N . LEU A 1 108 ? 29.162 0.110 30.745 1.00 18.29 153 LEU A N 1
ATOM 840 C CA . LEU A 1 108 ? 30.417 0.114 31.494 1.00 18.17 153 LEU A CA 1
ATOM 841 C C . LEU A 1 108 ? 30.514 1.314 32.428 1.00 19.16 153 LEU A C 1
ATOM 842 O O . LEU A 1 108 ? 31.366 1.352 33.316 1.00 21.30 153 LEU A O 1
ATOM 847 N N . GLY A 1 109 ? 29.649 2.300 32.218 1.00 17.13 154 GLY A N 1
ATOM 848 C CA . GLY A 1 109 ? 29.677 3.487 33.050 1.00 16.93 154 GLY A CA 1
ATOM 849 C C . GLY A 1 109 ? 30.896 4.355 32.782 1.00 16.00 154 GLY A C 1
ATOM 850 O O . GLY A 1 109 ? 31.446 4.972 33.696 1.00 17.46 154 GLY A O 1
ATOM 851 N N . ALA A 1 110 ? 31.324 4.412 31.525 1.00 14.32 155 ALA A N 1
ATOM 852 C CA . ALA A 1 110 ? 32.483 5.222 31.179 1.00 13.56 155 ALA A CA 1
ATOM 853 C C . ALA A 1 110 ? 32.422 5.751 29.754 1.00 12.40 155 ALA A C 1
ATOM 854 O O . ALA A 1 110 ? 31.845 5.119 28.868 1.00 11.98 155 ALA A O 1
ATOM 856 N N . PRO A 1 111 ? 32.994 6.941 29.526 1.00 12.64 156 PRO A N 1
ATOM 857 C CA . PRO A 1 111 ? 33.005 7.528 28.184 1.00 12.90 156 PRO A CA 1
ATOM 858 C C . PRO A 1 111 ? 34.109 6.826 27.400 1.00 12.69 156 PRO A C 1
ATOM 859 O O . PRO A 1 111 ? 35.060 6.307 27.990 1.00 12.42 156 PRO A O 1
ATOM 863 N N . TRP A 1 112 ? 34.001 6.796 26.078 1.00 12.26 157 TRP A N 1
ATOM 864 C CA . TRP A 1 112 ? 35.026 6.118 25.312 1.00 11.06 157 TRP A CA 1
ATOM 865 C C . TRP A 1 112 ? 36.431 6.704 25.379 1.00 11.55 157 TRP A C 1
ATOM 866 O O . TRP A 1 112 ? 37.401 5.967 25.227 1.00 10.46 157 TRP A O 1
ATOM 877 N N . TYR A 1 113 ? 36.570 8.006 25.617 1.00 11.43 158 TYR A N 1
ATOM 878 C CA . TYR A 1 113 ? 37.922 8.557 25.705 1.00 11.58 158 TYR A CA 1
ATOM 879 C C . TYR A 1 113 ? 38.631 7.889 26.886 1.00 11.80 158 TYR A C 1
ATOM 880 O O . TYR A 1 113 ? 39.837 7.647 26.846 1.00 12.41 158 TYR A O 1
ATOM 889 N N . LYS A 1 114 ? 37.864 7.573 27.927 1.00 11.26 159 LYS A N 1
ATOM 890 C CA . LYS A 1 114 ? 38.404 6.943 29.127 1.00 11.37 159 LYS A CA 1
ATOM 891 C C . LYS A 1 114 ? 38.666 5.458 28.891 1.00 11.09 159 LYS A C 1
ATOM 892 O O . LYS A 1 114 ? 39.678 4.917 29.344 1.00 12.25 159 LYS A O 1
ATOM 898 N N . ILE A 1 115 ? 37.752 4.796 28.187 1.00 10.78 160 ILE A N 1
ATOM 899 C CA . ILE A 1 115 ? 37.914 3.382 27.876 1.00 11.56 160 ILE A CA 1
ATOM 900 C C . ILE A 1 115 ? 39.165 3.211 27.008 1.00 10.42 160 ILE A C 1
ATOM 901 O O . ILE A 1 115 ? 39.915 2.244 27.170 1.00 12.59 160 ILE A O 1
ATOM 906 N N . TRP A 1 116 ? 39.395 4.163 26.103 1.00 11.18 161 TRP A N 1
ATOM 907 C CA . TRP A 1 116 ? 40.562 4.120 25.224 1.00 11.20 161 TRP A CA 1
ATOM 908 C C . TRP A 1 116 ? 41.842 4.582 25.922 1.00 12.36 161 TRP A C 1
ATOM 909 O O . TRP A 1 116 ? 42.921 4.563 25.325 1.00 13.36 161 TRP A O 1
ATOM 920 N N . GLY A 1 117 ? 41.713 5.012 27.176 1.00 11.26 162 GLY A N 1
ATOM 921 C CA . GLY A 1 117 ? 42.868 5.438 27.955 1.00 11.46 162 GLY A CA 1
ATOM 922 C C . GLY A 1 117 ? 43.455 6.791 27.610 1.00 11.68 162 GLY A C 1
ATOM 923 O O . GLY A 1 117 ? 44.649 7.026 27.807 1.00 11.96 162 GLY A O 1
ATOM 924 N N . LEU A 1 118 ? 42.613 7.696 27.127 1.00 10.76 163 LEU A N 1
ATOM 925 C CA . LEU A 1 118 ? 43.060 9.024 26.727 1.00 10.83 163 LEU A CA 1
ATOM 926 C C . LEU A 1 118 ? 42.838 10.109 27.774 1.00 11.31 163 LEU A C 1
ATOM 927 O O . LEU A 1 118 ? 41.991 9.976 28.655 1.00 12.82 163 LEU A O 1
ATOM 932 N N . ASN A 1 119 ? 43.613 11.184 27.655 1.00 11.61 164 ASN A N 1
ATOM 933 C CA . ASN A 1 119 ? 43.528 12.327 28.561 1.00 12.63 164 ASN A CA 1
ATOM 934 C C . ASN A 1 119 ? 42.605 13.355 27.908 1.00 12.69 164 ASN A C 1
ATOM 935 O O . ASN A 1 119 ? 42.966 13.950 26.899 1.00 13.25 164 ASN A O 1
ATOM 940 N N . LYS A 1 120 ? 41.421 13.566 28.479 1.00 12.86 165 LYS A N 1
ATOM 941 C CA . LYS A 1 120 ? 40.468 14.518 27.902 1.00 12.91 165 LYS A CA 1
ATOM 942 C C . LYS A 1 120 ? 41.005 15.945 27.844 1.00 13.83 165 LYS A C 1
ATOM 943 O O . LYS A 1 120 ? 40.503 16.772 27.081 1.00 13.93 165 LYS A O 1
ATOM 949 N N . GLU A 1 121 ? 42.021 16.246 28.647 1.00 13.06 166 GLU A N 1
ATOM 950 C CA . GLU A 1 121 ? 42.579 17.592 28.636 1.00 14.85 166 GLU A CA 1
ATOM 951 C C . GLU A 1 121 ? 43.423 17.830 27.392 1.00 14.55 166 GLU A C 1
ATOM 952 O O . GLU A 1 121 ? 43.829 18.960 27.118 1.00 16.91 166 GLU A O 1
ATOM 958 N N . LYS A 1 122 ? 43.680 16.768 26.633 1.00 13.99 167 LYS A N 1
ATOM 959 C CA . LYS A 1 122 ? 44.473 16.887 25.417 1.00 14.23 167 LYS A CA 1
ATOM 960 C C . LYS A 1 122 ? 43.627 17.032 24.157 1.00 13.87 167 LYS A C 1
ATOM 961 O O . LYS A 1 122 ? 44.128 16.877 23.041 1.00 13.78 167 LYS A O 1
ATOM 967 N N . THR A 1 123 ? 42.344 17.330 24.330 1.00 13.71 168 THR A N 1
ATOM 968 C CA . THR A 1 123 ? 41.473 17.529 23.179 1.00 12.88 168 THR A CA 1
ATOM 969 C C . THR A 1 123 ? 42.008 18.730 22.407 1.00 12.91 168 THR A C 1
ATOM 970 O O . THR A 1 123 ? 42.629 19.624 22.978 1.00 14.29 168 THR A O 1
ATOM 974 N N . PRO A 1 124 ? 41.773 18.765 21.094 1.00 13.07 169 PRO A N 1
ATOM 975 C CA . PRO A 1 124 ? 42.245 19.859 20.245 1.00 13.30 169 PRO A CA 1
ATOM 976 C C . PRO A 1 124 ? 41.309 21.050 20.143 1.00 12.84 169 PRO A C 1
ATOM 977 O O . PRO A 1 124 ? 40.173 21.021 20.621 1.00 13.27 169 PRO A O 1
ATOM 981 N N . SER A 1 125 ? 41.818 22.105 19.519 1.00 13.26 170 SER A N 1
ATOM 982 C CA . SER A 1 125 ? 41.022 23.286 19.244 1.00 13.55 170 SER A CA 1
ATOM 983 C C . SER A 1 125 ? 40.351 22.881 17.944 1.00 14.23 170 SER A C 1
ATOM 984 O O . SER A 1 125 ? 40.985 22.254 17.093 1.00 16.17 170 SER A O 1
ATOM 987 N N . THR A 1 126 ? 39.079 23.215 17.784 1.00 13.80 171 THR A N 1
ATOM 988 C CA . THR A 1 126 ? 38.396 22.886 16.544 1.00 13.96 171 THR A CA 1
ATOM 989 C C . THR A 1 126 ? 38.402 24.093 15.626 1.00 14.59 171 THR A C 1
ATOM 990 O O . THR A 1 126 ? 38.361 25.236 16.080 1.00 12.94 171 THR A O 1
ATOM 994 N N . THR A 1 127 ? 38.475 23.837 14.329 1.00 13.73 172 THR A N 1
ATOM 995 C CA . THR A 1 127 ? 38.420 24.925 13.374 1.00 13.92 172 THR A CA 1
ATOM 996 C C . THR A 1 127 ? 36.951 25.289 13.224 1.00 14.89 172 THR A C 1
ATOM 997 O O . THR A 1 127 ? 36.061 24.560 13.678 1.00 15.12 172 THR A O 1
ATOM 1001 N N . PHE A 1 128 ? 36.719 26.445 12.618 1.00 15.26 173 PHE A N 1
ATOM 1002 C CA . PHE A 1 128 ? 35.386 26.935 12.304 1.00 15.28 173 PHE A CA 1
ATOM 1003 C C . PHE A 1 128 ? 35.650 27.550 10.941 1.00 14.58 173 PHE A C 1
ATOM 1004 O O . PHE A 1 128 ? 36.683 28.189 10.740 1.00 14.35 173 PHE A O 1
ATOM 1012 N N . THR A 1 129 ? 34.736 27.355 10.003 1.00 15.10 174 THR A N 1
ATOM 1013 C CA . THR A 1 129 ? 34.934 27.864 8.652 1.00 15.69 174 THR A CA 1
ATOM 1014 C C . THR A 1 129 ? 34.484 29.290 8.364 1.00 16.30 174 THR A C 1
ATOM 1015 O O . THR A 1 129 ? 33.436 29.735 8.828 1.00 17.81 174 THR A O 1
ATOM 1019 N N . ILE A 1 130 ? 35.312 30.007 7.610 1.00 16.37 175 ILE A N 1
ATOM 1020 C CA . ILE A 1 130 ? 34.977 31.355 7.170 1.00 16.38 175 ILE A CA 1
ATOM 1021 C C . ILE A 1 130 ? 34.629 31.086 5.710 1.00 17.84 175 ILE A C 1
ATOM 1022 O O . ILE A 1 130 ? 35.512 30.788 4.903 1.00 18.03 175 ILE A O 1
ATOM 1027 N N . GLY A 1 131 ? 33.342 31.160 5.385 1.00 19.21 176 GLY A N 1
ATOM 1028 C CA . GLY A 1 131 ? 32.898 30.888 4.029 1.00 22.16 176 GLY A CA 1
ATOM 1029 C C . GLY A 1 131 ? 33.243 31.954 3.010 1.00 23.75 176 GLY A C 1
ATOM 1030 O O . GLY A 1 131 ? 33.386 33.129 3.346 1.00 24.59 176 GLY A O 1
ATOM 1031 N N . ILE A 1 132 ? 33.380 31.541 1.754 1.00 25.56 177 ILE A N 1
ATOM 1032 C CA . ILE A 1 132 ? 33.700 32.476 0.685 1.00 28.74 177 ILE A CA 1
ATOM 1033 C C . ILE A 1 132 ? 32.500 33.386 0.456 1.00 28.69 177 ILE A C 1
ATOM 1034 O O . ILE A 1 132 ? 31.356 32.930 0.431 1.00 29.44 177 ILE A O 1
ATOM 1039 N N . ASP A 1 133 ? 32.768 34.677 0.301 1.00 29.39 178 ASP A N 1
ATOM 1040 C CA . ASP A 1 133 ? 31.716 35.659 0.082 1.00 29.40 178 ASP A CA 1
ATOM 1041 C C . ASP A 1 133 ? 32.393 36.977 -0.273 1.00 29.04 178 ASP A C 1
ATOM 1042 O O . ASP A 1 133 ? 33.606 37.016 -0.485 1.00 29.15 178 ASP A O 1
ATOM 1047 N N . THR A 1 134 ? 31.616 38.052 -0.341 1.00 29.13 179 THR A N 1
ATOM 1048 C CA . THR A 1 134 ? 32.180 39.359 -0.656 1.00 29.50 179 THR A CA 1
ATOM 1049 C C . THR A 1 134 ? 33.129 39.742 0.475 1.00 29.47 179 THR A C 1
ATOM 1050 O O . THR A 1 134 ? 32.929 39.338 1.620 1.00 28.04 179 THR A O 1
ATOM 1054 N N . PRO A 1 135 ? 34.176 40.523 0.168 1.00 29.78 180 PRO A N 1
ATOM 1055 C CA . PRO A 1 135 ? 35.153 40.953 1.173 1.00 30.15 180 PRO A CA 1
ATOM 1056 C C . PRO A 1 135 ? 34.523 41.510 2.450 1.00 31.02 180 PRO A C 1
ATOM 1057 O O . PRO A 1 135 ? 34.954 41.183 3.556 1.00 30.86 180 PRO A O 1
ATOM 1061 N N . ASP A 1 136 ? 33.505 42.350 2.296 1.00 31.16 181 ASP A N 1
ATOM 1062 C CA . ASP A 1 136 ? 32.836 42.941 3.449 1.00 31.27 181 ASP A CA 1
ATOM 1063 C C . ASP A 1 136 ? 32.211 41.885 4.353 1.00 29.39 181 ASP A C 1
ATOM 1064 O O . ASP A 1 136 ? 32.319 41.968 5.576 1.00 28.60 181 ASP A O 1
ATOM 1069 N N . VAL A 1 137 ? 31.558 40.895 3.753 1.00 27.51 182 VAL A N 1
ATOM 1070 C CA . VAL A 1 137 ? 30.923 39.831 4.524 1.00 26.52 182 VAL A CA 1
ATOM 1071 C C . VAL A 1 137 ? 31.978 38.948 5.187 1.00 25.98 182 VAL A C 1
ATOM 1072 O O . VAL A 1 137 ? 31.849 38.582 6.356 1.00 25.80 182 VAL A O 1
ATOM 1076 N N . VAL A 1 138 ? 33.024 38.613 4.438 1.00 24.25 183 VAL A N 1
ATOM 1077 C CA . VAL A 1 138 ? 34.097 37.780 4.968 1.00 23.16 183 VAL A CA 1
ATOM 1078 C C . VAL A 1 138 ? 34.727 38.431 6.197 1.00 23.39 183 VAL A C 1
ATOM 1079 O O . VAL A 1 138 ? 34.906 37.779 7.228 1.00 22.15 183 VAL A O 1
ATOM 1083 N N . ARG A 1 139 ? 35.061 39.714 6.091 1.00 23.95 184 ARG A N 1
ATOM 1084 C CA . ARG A 1 139 ? 35.656 40.428 7.217 1.00 23.78 184 ARG A CA 1
ATOM 1085 C C . ARG A 1 139 ? 34.701 40.448 8.407 1.00 24.25 184 ARG A C 1
ATOM 1086 O O . ARG A 1 139 ? 35.119 40.277 9.553 1.00 23.93 184 ARG A O 1
ATOM 1094 N N . ALA A 1 140 ? 33.417 40.652 8.128 1.00 23.10 185 ALA A N 1
ATOM 1095 C CA . ALA A 1 140 ? 32.405 40.697 9.177 1.00 23.52 185 ALA A CA 1
ATOM 1096 C C . ALA A 1 140 ? 32.253 39.350 9.880 1.00 24.02 185 ALA A C 1
ATOM 1097 O O . ALA A 1 140 ? 32.265 39.286 11.107 1.00 25.29 185 ALA A O 1
ATOM 1099 N N . LYS A 1 141 ? 32.109 38.280 9.102 1.00 23.11 186 LYS A N 1
ATOM 1100 C CA . LYS A 1 141 ? 31.956 36.937 9.660 1.00 23.58 186 LYS A CA 1
ATOM 1101 C C . LYS A 1 141 ? 33.197 36.522 10.441 1.00 22.81 186 LYS A C 1
ATOM 1102 O O . LYS A 1 141 ? 33.101 35.836 11.460 1.00 21.96 186 LYS A O 1
ATOM 1108 N N . THR A 1 142 ? 34.363 36.933 9.955 1.00 21.43 187 THR A N 1
ATOM 1109 C CA . THR A 1 142 ? 35.616 36.607 10.619 1.00 21.46 187 THR A CA 1
ATOM 1110 C C . THR A 1 142 ? 35.678 37.287 11.982 1.00 22.83 187 THR A C 1
ATOM 1111 O O . THR A 1 142 ? 36.028 36.662 12.982 1.00 21.56 187 THR A O 1
ATOM 1115 N N . LYS A 1 143 ? 35.327 38.567 12.023 1.00 22.78 188 LYS A N 1
ATOM 1116 C CA . LYS A 1 143 ? 35.349 39.317 13.272 1.00 24.77 188 LYS A CA 1
ATOM 1117 C C . LYS A 1 143 ? 34.322 38.776 14.262 1.00 24.18 188 LYS A C 1
ATOM 1118 O O . LYS A 1 143 ? 34.556 38.768 15.471 1.00 25.00 188 LYS A O 1
ATOM 1124 N N . GLU A 1 144 ? 33.192 38.308 13.744 1.00 24.39 189 GLU A N 1
ATOM 1125 C CA . GLU A 1 144 ? 32.124 37.782 14.588 1.00 24.39 189 GLU A CA 1
ATOM 1126 C C . GLU A 1 144 ? 32.436 36.480 15.322 1.00 24.61 189 GLU A C 1
ATOM 1127 O O . GLU A 1 144 ? 31.975 36.279 16.448 1.00 23.30 189 GLU A O 1
ATOM 1133 N N . CYS A 1 145 ? 33.219 35.602 14.701 1.00 23.21 190 CYS A N 1
ATOM 1134 C CA . CYS A 1 145 ? 33.540 34.314 15.317 1.00 23.47 190 CYS A CA 1
ATOM 1135 C C . CYS A 1 145 ? 34.957 34.190 15.870 1.00 23.32 190 CYS A C 1
ATOM 1136 O O . CYS A 1 145 ? 35.208 33.372 16.752 1.00 24.01 190 CYS A O 1
ATOM 1139 N N . ALA A 1 146 ? 35.881 34.987 15.343 1.00 24.26 191 ALA A N 1
ATOM 1140 C CA . ALA A 1 146 ? 37.279 34.938 15.765 1.00 23.15 191 ALA A CA 1
ATOM 1141 C C . ALA A 1 146 ? 37.499 34.799 17.270 1.00 24.16 191 ALA A C 1
ATOM 1142 O O . ALA A 1 146 ? 38.395 34.075 17.705 1.00 25.58 191 ALA A O 1
ATOM 1144 N N . GLY A 1 147 ? 36.683 35.486 18.064 1.00 22.15 192 GLY A N 1
ATOM 1145 C CA . GLY A 1 147 ? 36.839 35.424 19.507 1.00 20.36 192 GLY A CA 1
ATOM 1146 C C . GLY A 1 147 ? 36.473 34.112 20.182 1.00 19.65 192 GLY A C 1
ATOM 1147 O O . GLY A 1 147 ? 36.757 33.929 21.366 1.00 20.92 192 GLY A O 1
ATOM 1148 N N . LEU A 1 148 ? 35.852 33.195 19.447 1.00 17.92 193 LEU A N 1
ATOM 1149 C CA . LEU A 1 148 ? 35.454 31.911 20.022 1.00 16.64 193 LEU A CA 1
ATOM 1150 C C . LEU A 1 148 ? 36.312 30.736 19.579 1.00 17.25 193 LEU A C 1
ATOM 1151 O O . LEU A 1 148 ? 36.156 29.624 20.088 1.00 17.13 193 LEU A O 1
ATOM 1156 N N . PHE A 1 149 ? 37.210 30.971 18.630 1.00 15.90 194 PHE A N 1
ATOM 1157 C CA . PHE A 1 149 ? 38.059 29.898 18.131 1.00 14.92 194 PHE A CA 1
ATOM 1158 C C . PHE A 1 149 ? 39.534 30.267 18.152 1.00 15.10 194 PHE A C 1
ATOM 1159 O O . PHE A 1 149 ? 39.892 31.444 18.159 1.00 16.83 194 PHE A O 1
ATOM 1167 N N . ASN A 1 150 ? 40.383 29.246 18.165 1.00 15.60 195 ASN A N 1
ATOM 1168 C CA . ASN A 1 150 ? 41.829 29.432 18.208 1.00 14.78 195 ASN A CA 1
ATOM 1169 C C . ASN A 1 150 ? 42.458 29.202 16.843 1.00 14.67 195 ASN A C 1
ATOM 1170 O O . ASN A 1 150 ? 43.644 29.467 16.643 1.00 16.36 195 ASN A O 1
ATOM 1175 N N . ILE A 1 151 ? 41.664 28.695 15.909 1.00 13.36 196 ILE A N 1
ATOM 1176 C CA . ILE A 1 151 ? 42.149 28.420 14.566 1.00 14.16 196 ILE A CA 1
ATOM 1177 C C . ILE A 1 151 ? 40.951 28.441 13.627 1.00 14.06 196 ILE A C 1
ATOM 1178 O O . ILE A 1 151 ? 39.860 28.005 13.991 1.00 14.66 196 ILE A O 1
ATOM 1183 N N . LEU A 1 152 ? 41.153 28.972 12.426 1.00 14.36 197 LEU A N 1
ATOM 1184 C CA . LEU A 1 152 ? 40.078 29.072 11.451 1.00 15.01 197 LEU A CA 1
ATOM 1185 C C . LEU A 1 152 ? 40.353 28.224 10.223 1.00 15.59 197 LEU A C 1
ATOM 1186 O O . LEU A 1 152 ? 41.505 28.003 9.852 1.00 16.35 197 LEU A O 1
ATOM 1191 N N . LYS A 1 153 ? 39.282 27.754 9.596 1.00 15.74 198 LYS A N 1
ATOM 1192 C CA . LYS A 1 153 ? 39.394 26.942 8.395 1.00 16.33 198 LYS A CA 1
ATOM 1193 C C . LYS A 1 153 ? 38.897 27.731 7.194 1.00 17.29 198 LYS A C 1
ATOM 1194 O O . LYS A 1 153 ? 37.919 28.476 7.289 1.00 16.22 198 LYS A O 1
ATOM 1200 N N . VAL A 1 154 ? 39.584 27.568 6.071 1.00 17.26 199 VAL A N 1
ATOM 1201 C CA . VAL A 1 154 ? 39.208 28.236 4.837 1.00 18.18 199 VAL A CA 1
ATOM 1202 C C . VAL A 1 154 ? 39.317 27.215 3.713 1.00 18.10 199 VAL A C 1
ATOM 1203 O O . VAL A 1 154 ? 40.308 26.488 3.615 1.00 17.79 199 VAL A O 1
ATOM 1207 N N . LYS A 1 155 ? 38.287 27.149 2.880 1.00 19.26 200 LYS A N 1
ATOM 1208 C CA . LYS A 1 155 ? 38.281 26.221 1.762 1.00 20.61 200 LYS A CA 1
ATOM 1209 C C . LYS A 1 155 ? 38.814 26.932 0.527 1.00 21.85 200 LYS A C 1
ATOM 1210 O O . LYS A 1 155 ? 38.180 27.846 -0.003 1.00 23.42 200 LYS A O 1
ATOM 1216 N N . LEU A 1 156 ? 39.998 26.516 0.087 1.00 21.91 201 LEU A N 1
ATOM 1217 C CA . LEU A 1 156 ? 40.632 27.113 -1.077 1.00 23.85 201 LEU A CA 1
ATOM 1218 C C . LEU A 1 156 ? 40.454 26.228 -2.301 1.00 25.78 201 LEU A C 1
ATOM 1219 O O . LEU A 1 156 ? 39.555 25.391 -2.344 1.00 24.54 201 LEU A O 1
ATOM 1224 N N .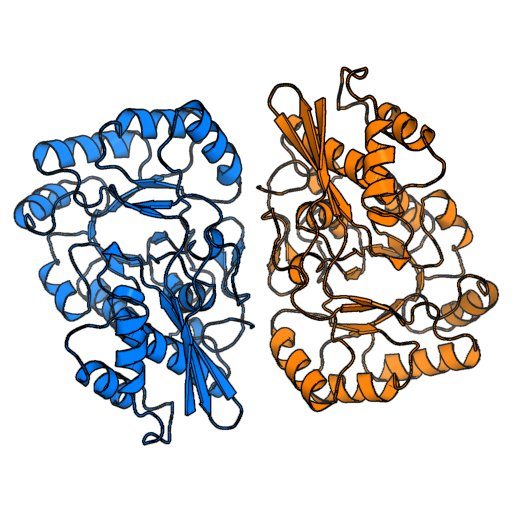 GLY A 1 157 ? 41.315 26.413 -3.295 1.00 28.37 202 GLY A N 1
ATOM 1225 C CA . GLY A 1 157 ? 41.202 25.628 -4.508 1.00 31.74 202 GLY A CA 1
ATOM 1226 C C . GLY A 1 157 ? 40.206 26.298 -5.434 1.00 34.25 202 GLY A C 1
ATOM 1227 O O . GLY A 1 157 ? 39.783 25.721 -6.435 1.00 35.60 202 GLY A O 1
ATOM 1228 N N . ARG A 1 158 ? 39.823 27.522 -5.079 1.00 36.28 203 ARG A N 1
ATOM 1229 C CA . ARG A 1 158 ? 38.880 28.310 -5.866 1.00 38.61 203 ARG A CA 1
ATOM 1230 C C . ARG A 1 158 ? 39.634 29.280 -6.769 1.00 38.66 203 ARG A C 1
ATOM 1231 O O . ARG A 1 158 ? 40.818 29.088 -7.046 1.00 38.96 203 ARG A O 1
ATOM 1239 N N . ASP A 1 159 ? 38.948 30.328 -7.215 1.00 39.33 204 ASP A N 1
ATOM 1240 C CA . ASP A 1 159 ? 39.552 31.321 -8.100 1.00 39.34 204 ASP A CA 1
ATOM 1241 C C . ASP A 1 159 ? 40.000 32.590 -7.377 1.00 38.65 204 ASP A C 1
ATOM 1242 O O . ASP A 1 159 ? 40.632 33.460 -7.977 1.00 38.85 204 ASP A O 1
ATOM 1247 N N . ASN A 1 160 ? 39.679 32.696 -6.092 1.00 36.86 205 ASN A N 1
ATOM 1248 C CA . ASN A 1 160 ? 40.049 33.876 -5.318 1.00 34.71 205 ASN A CA 1
ATOM 1249 C C . ASN A 1 160 ? 40.706 33.502 -3.993 1.00 31.91 205 ASN A C 1
ATOM 1250 O O . ASN A 1 160 ? 40.475 34.153 -2.975 1.00 31.19 205 ASN A O 1
ATOM 1255 N N . ASP A 1 161 ? 41.532 32.460 -4.015 1.00 29.13 206 ASP A N 1
ATOM 1256 C CA . ASP A 1 161 ? 42.209 31.999 -2.807 1.00 25.58 206 ASP A CA 1
ATOM 1257 C C . ASP A 1 161 ? 43.028 33.077 -2.103 1.00 24.47 206 ASP A C 1
ATOM 1258 O O . ASP A 1 161 ? 42.843 33.323 -0.911 1.00 22.54 206 ASP A O 1
ATOM 1263 N N . LYS A 1 162 ? 43.934 33.721 -2.832 1.00 23.74 207 LYS A N 1
ATOM 1264 C CA . LYS A 1 162 ? 44.772 34.747 -2.229 1.00 22.80 207 LYS A CA 1
ATOM 1265 C C . LYS A 1 162 ? 43.991 35.909 -1.629 1.00 21.68 207 LYS A C 1
ATOM 1266 O O . LYS A 1 162 ? 44.277 36.333 -0.511 1.00 21.53 207 LYS A O 1
ATOM 1272 N N . GLU A 1 163 ? 43.006 36.426 -2.357 1.00 21.17 208 GLU A N 1
ATOM 1273 C CA . GLU A 1 163 ? 42.216 37.537 -1.839 1.00 21.45 208 GLU A CA 1
ATOM 1274 C C . GLU A 1 163 ? 41.498 37.104 -0.566 1.00 21.57 208 GLU A C 1
ATOM 1275 O O . GLU A 1 163 ? 41.419 37.858 0.404 1.00 21.75 208 GLU A O 1
ATOM 1281 N N . MET A 1 164 ? 40.978 35.882 -0.577 1.00 21.16 209 MET A N 1
ATOM 1282 C CA . MET A 1 164 ? 40.260 35.347 0.572 1.00 22.19 209 MET A CA 1
ATOM 1283 C C . MET A 1 164 ? 41.154 35.349 1.809 1.00 20.40 209 MET A C 1
ATOM 1284 O O . MET A 1 164 ? 40.748 35.803 2.880 1.00 20.33 209 MET A O 1
ATOM 1289 N N . ILE A 1 165 ? 42.372 34.842 1.655 1.00 20.34 210 ILE A N 1
ATOM 1290 C CA . ILE A 1 165 ? 43.318 34.790 2.763 1.00 20.10 210 ILE A CA 1
ATOM 1291 C C . ILE A 1 165 ? 43.707 36.186 3.246 1.00 21.04 210 ILE A C 1
ATOM 1292 O O . ILE A 1 165 ? 43.764 36.435 4.449 1.00 21.71 210 ILE A O 1
ATOM 1297 N N . GLU A 1 166 ? 43.970 37.100 2.316 1.00 21.74 211 GLU A N 1
ATOM 1298 C CA . GLU A 1 166 ? 44.352 38.453 2.705 1.00 22.31 211 GLU A CA 1
ATOM 1299 C C . GLU A 1 166 ? 43.207 39.187 3.400 1.00 21.46 211 GLU A C 1
ATOM 1300 O O . GLU A 1 166 ? 43.432 39.936 4.352 1.00 23.19 211 GLU A O 1
ATOM 1306 N N . THR A 1 167 ? 41.982 38.967 2.934 1.00 21.62 212 THR A N 1
ATOM 1307 C CA . THR A 1 167 ? 40.818 39.607 3.536 1.00 20.93 212 THR A CA 1
ATOM 1308 C C . THR A 1 167 ? 40.677 39.148 4.983 1.00 22.03 212 THR A C 1
ATOM 1309 O O . THR A 1 167 ? 40.503 39.960 5.890 1.00 22.55 212 THR A O 1
ATOM 1313 N N . ILE A 1 168 ? 40.758 37.841 5.195 1.00 20.92 213 ILE A N 1
ATOM 1314 C CA . ILE A 1 168 ? 40.647 37.289 6.538 1.00 19.98 213 ILE A CA 1
ATOM 1315 C C . ILE A 1 168 ? 41.795 37.793 7.408 1.00 21.44 213 ILE A C 1
ATOM 1316 O O . ILE A 1 168 ? 41.590 38.204 8.551 1.00 21.24 213 ILE A O 1
ATOM 1321 N N . ARG A 1 169 ? 43.001 37.777 6.853 1.00 22.57 214 ARG A N 1
ATOM 1322 C CA . ARG A 1 169 ? 44.176 38.212 7.591 1.00 24.97 214 ARG A CA 1
ATOM 1323 C C . ARG A 1 169 ? 44.138 39.698 7.9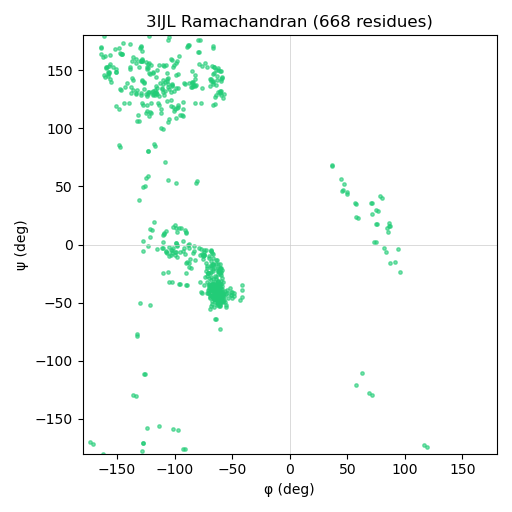59 1.00 25.96 214 ARG A C 1
ATOM 1324 O O . ARG A 1 169 ? 44.830 40.131 8.882 1.00 28.00 214 ARG A O 1
ATOM 1332 N N . SER A 1 170 ? 43.318 40.475 7.257 1.00 25.91 215 SER A N 1
ATOM 1333 C CA . SER A 1 170 ? 43.219 41.905 7.534 1.00 26.85 215 SER A CA 1
ATOM 1334 C C . SER A 1 170 ? 42.426 42.191 8.807 1.00 26.50 215 SER A C 1
ATOM 1335 O O . SER A 1 170 ? 42.408 43.323 9.293 1.00 28.19 215 SER A O 1
ATOM 1338 N N . VAL A 1 171 ? 41.774 41.168 9.352 1.00 25.32 216 VAL A N 1
ATOM 1339 C CA . VAL A 1 171 ? 40.988 41.353 10.565 1.00 25.08 216 VAL A CA 1
ATOM 1340 C C . VAL A 1 171 ? 41.322 40.380 11.693 1.00 24.17 216 VAL A C 1
ATOM 1341 O O . VAL A 1 171 ? 40.795 40.509 12.796 1.00 24.59 216 VAL A O 1
ATOM 1345 N N . THR A 1 172 ? 42.195 39.412 11.428 1.00 22.89 217 THR A N 1
ATOM 1346 C CA . THR A 1 172 ? 42.581 38.456 12.465 1.00 22.20 217 THR A CA 1
ATOM 1347 C C . THR A 1 172 ? 43.990 37.913 12.277 1.00 22.00 217 THR A C 1
ATOM 1348 O O . THR A 1 172 ? 44.487 37.816 11.155 1.00 22.11 217 THR A O 1
ATOM 1352 N N . ASP A 1 173 ? 44.625 37.557 13.389 1.00 22.53 218 ASP A N 1
ATOM 1353 C CA . ASP A 1 173 ? 45.976 37.012 13.372 1.00 23.29 218 ASP A CA 1
ATOM 1354 C C . ASP A 1 173 ? 45.956 35.527 13.733 1.00 22.03 218 ASP A C 1
ATOM 1355 O O . ASP A 1 173 ? 47.001 34.916 13.950 1.00 21.90 218 ASP A O 1
ATOM 1360 N N . LEU A 1 174 ? 44.759 34.952 13.794 1.00 19.86 219 LEU A N 1
ATOM 1361 C CA . LEU A 1 174 ? 44.614 33.541 14.136 1.00 19.31 219 LEU A CA 1
ATOM 1362 C C . LEU A 1 174 ? 45.218 32.612 13.094 1.00 19.52 219 LEU A C 1
ATOM 1363 O O . LEU A 1 174 ? 45.222 32.918 11.899 1.00 19.35 219 LEU A O 1
ATOM 1368 N N . PRO A 1 175 ? 45.749 31.463 13.535 1.00 17.90 220 PRO A N 1
ATOM 1369 C CA . PRO A 1 175 ? 46.327 30.525 12.575 1.00 16.92 220 PRO A CA 1
ATOM 1370 C C . PRO A 1 175 ? 45.185 30.009 11.707 1.00 16.84 220 PRO A C 1
ATOM 1371 O O . PRO A 1 175 ? 44.027 29.975 12.142 1.00 15.69 220 PRO A O 1
ATOM 1375 N N . ILE A 1 176 ? 45.507 29.617 10.482 1.00 15.22 221 ILE A N 1
ATOM 1376 C CA . ILE A 1 176 ? 44.499 29.128 9.557 1.00 15.36 221 ILE A CA 1
ATOM 1377 C C . ILE A 1 176 ? 44.866 27.764 8.991 1.00 15.40 221 ILE A C 1
ATOM 1378 O O . ILE A 1 176 ? 46.032 27.494 8.702 1.00 15.80 221 ILE A O 1
ATOM 1383 N N . ALA A 1 177 ? 43.865 26.900 8.863 1.00 14.54 222 ALA A N 1
ATOM 1384 C CA . ALA A 1 177 ? 44.057 25.580 8.280 1.00 14.38 222 ALA A CA 1
ATOM 1385 C C . ALA A 1 177 ? 43.304 25.665 6.959 1.00 15.15 222 ALA A C 1
ATOM 1386 O O . ALA A 1 177 ? 42.190 26.180 6.910 1.00 14.84 222 ALA A O 1
ATOM 1388 N N . VAL A 1 178 ? 43.912 25.187 5.882 1.00 15.93 223 VAL A N 1
ATOM 1389 C CA . VAL A 1 178 ? 43.253 25.257 4.588 1.00 16.77 223 VAL A CA 1
ATOM 1390 C C . VAL A 1 178 ? 42.944 23.897 3.988 1.00 16.70 223 VAL A C 1
ATOM 1391 O O . VAL A 1 178 ? 43.703 22.939 4.151 1.00 16.56 223 VAL A O 1
ATOM 1395 N N . ASP A 1 179 ? 41.808 23.818 3.305 1.00 16.25 224 ASP A N 1
ATOM 1396 C CA . ASP A 1 179 ? 41.408 22.594 2.632 1.00 16.46 224 ASP A CA 1
ATOM 1397 C C . ASP A 1 179 ? 41.239 22.983 1.168 1.00 18.24 224 ASP A C 1
ATOM 1398 O O . ASP A 1 179 ? 40.321 23.730 0.821 1.00 18.02 224 ASP A O 1
ATOM 1403 N N . ALA A 1 180 ? 42.136 22.491 0.318 1.00 18.98 225 ALA A N 1
ATOM 1404 C CA . ALA A 1 180 ? 42.096 22.803 -1.107 1.00 20.39 225 ALA A CA 1
ATOM 1405 C C . ALA A 1 180 ? 41.106 21.932 -1.878 1.00 21.81 225 ALA A C 1
ATOM 1406 O O . ALA A 1 180 ? 40.767 22.228 -3.026 1.00 23.06 225 ALA A O 1
ATOM 1408 N N . ASN A 1 181 ? 40.642 20.860 -1.244 1.00 21.58 226 ASN A N 1
ATOM 1409 C CA . ASN A 1 181 ? 39.688 19.950 -1.870 1.00 23.21 226 ASN A CA 1
ATOM 1410 C C . ASN A 1 181 ? 40.074 19.543 -3.291 1.00 23.93 226 ASN A C 1
ATOM 1411 O O . ASN A 1 181 ? 39.270 19.664 -4.219 1.00 24.61 226 ASN A O 1
ATOM 1416 N N . GLN A 1 182 ? 41.303 19.061 -3.455 1.00 23.94 227 GLN A N 1
ATOM 1417 C CA . GLN A 1 182 ? 41.790 18.615 -4.759 1.00 25.76 227 GLN A CA 1
ATOM 1418 C C . GLN A 1 182 ? 41.750 19.730 -5.800 1.00 26.86 227 GLN A C 1
ATOM 1419 O O . GLN A 1 182 ? 41.725 19.460 -7.002 1.00 27.64 227 GLN A O 1
ATOM 1425 N N . GLY A 1 183 ? 41.758 20.975 -5.337 1.00 27.20 228 GLY A N 1
ATOM 1426 C CA . GLY A 1 183 ? 41.686 22.111 -6.241 1.00 28.92 228 GLY A CA 1
ATOM 1427 C C . GLY A 1 183 ? 42.897 22.442 -7.098 1.00 29.51 228 GLY A C 1
ATOM 1428 O O . GLY A 1 183 ? 42.745 23.023 -8.174 1.00 30.41 228 GLY A O 1
ATOM 1429 N N . TRP A 1 184 ? 44.094 22.088 -6.642 1.00 29.94 229 TRP A N 1
ATOM 1430 C CA . TRP A 1 184 ? 45.301 22.390 -7.405 1.00 30.59 229 TRP A CA 1
ATOM 1431 C C . TRP A 1 184 ? 45.798 21.186 -8.207 1.00 32.02 229 TRP A C 1
ATOM 1432 O O . TRP A 1 184 ? 46.183 20.164 -7.639 1.00 31.80 229 TRP A O 1
ATOM 1443 N N . LYS A 1 185 ? 45.788 21.318 -9.533 1.00 33.66 230 LYS A N 1
ATOM 1444 C CA . LYS A 1 185 ? 46.219 20.244 -10.427 1.00 35.08 230 LYS A CA 1
ATOM 1445 C C . LYS A 1 185 ? 47.704 20.263 -10.782 1.00 35.02 230 LYS A C 1
ATOM 1446 O O . LYS A 1 185 ? 48.272 19.230 -11.135 1.00 34.95 230 LYS A O 1
ATOM 1452 N N . ASP A 1 186 ? 48.329 21.433 -10.702 1.00 34.66 231 ASP A N 1
ATOM 1453 C CA . ASP A 1 186 ? 49.750 21.550 -11.011 1.00 34.67 231 ASP A CA 1
ATOM 1454 C C . ASP A 1 186 ? 50.558 21.500 -9.719 1.00 34.24 231 ASP A C 1
ATOM 1455 O O . ASP A 1 186 ? 50.393 22.350 -8.845 1.00 33.25 231 ASP A O 1
ATOM 1460 N N . ARG A 1 187 ? 51.438 20.510 -9.606 1.00 33.36 232 ARG A N 1
ATOM 1461 C CA . ARG A 1 187 ? 52.246 20.344 -8.405 1.00 33.31 232 ARG A CA 1
ATOM 1462 C C . ARG A 1 187 ? 53.138 21.536 -8.080 1.00 32.61 232 ARG A C 1
ATOM 1463 O O . ARG A 1 187 ? 53.374 21.836 -6.909 1.00 31.63 232 ARG A O 1
ATOM 1471 N N . GLN A 1 188 ? 53.637 22.219 -9.104 1.00 31.32 233 GLN A N 1
ATOM 1472 C CA . GLN A 1 188 ? 54.488 23.376 -8.863 1.00 30.59 233 GLN A CA 1
ATOM 1473 C C . GLN A 1 188 ? 53.647 24.497 -8.264 1.00 29.29 233 GLN A C 1
ATOM 1474 O O . GLN A 1 188 ? 54.078 25.182 -7.338 1.00 30.12 233 GLN A O 1
ATOM 1480 N N . TYR A 1 189 ? 52.443 24.676 -8.796 1.00 29.07 234 TYR A N 1
ATOM 1481 C CA . TYR A 1 189 ? 51.539 25.708 -8.305 1.00 28.90 234 TYR A CA 1
ATOM 1482 C C . TYR A 1 189 ? 51.155 25.404 -6.860 1.00 28.09 234 TYR A C 1
ATOM 1483 O O . TYR A 1 189 ? 51.166 26.288 -6.003 1.00 28.30 234 TYR A O 1
ATOM 1492 N N . ALA A 1 190 ? 50.815 24.146 -6.600 1.00 27.20 235 ALA A N 1
ATOM 1493 C CA . ALA A 1 190 ? 50.428 23.720 -5.261 1.00 25.68 235 ALA A CA 1
ATOM 1494 C C . ALA A 1 190 ? 51.533 24.037 -4.263 1.00 25.69 235 ALA A C 1
ATOM 1495 O O . ALA A 1 190 ? 51.277 24.601 -3.199 1.00 25.55 235 ALA A O 1
ATOM 1497 N N . LEU A 1 191 ? 52.765 23.676 -4.613 1.00 25.09 236 LEU A N 1
ATOM 1498 C CA . LEU A 1 191 ? 53.902 23.926 -3.736 1.00 25.15 236 LEU A CA 1
ATOM 1499 C C . LEU A 1 191 ? 54.114 25.421 -3.518 1.00 25.74 236 LEU A C 1
ATOM 1500 O O . LEU A 1 191 ? 54.352 25.861 -2.392 1.00 24.85 236 LEU A O 1
ATOM 1505 N N . ASP A 1 192 ? 54.028 26.201 -4.591 1.00 26.61 237 ASP A N 1
ATOM 1506 C CA . ASP A 1 192 ? 54.211 27.643 -4.476 1.00 27.82 237 ASP A CA 1
ATOM 1507 C C . ASP A 1 192 ? 53.148 28.227 -3.556 1.00 27.73 237 ASP A C 1
ATOM 1508 O O . ASP A 1 192 ? 53.443 29.071 -2.709 1.00 28.46 237 ASP A O 1
ATOM 1513 N N . MET A 1 193 ? 51.912 27.767 -3.724 1.00 27.48 238 MET A N 1
ATOM 1514 C CA . MET A 1 193 ? 50.800 28.244 -2.912 1.00 27.13 238 MET A CA 1
ATOM 1515 C C . MET A 1 193 ? 51.020 27.926 -1.438 1.00 25.63 238 MET A C 1
ATOM 1516 O O . MET A 1 193 ? 50.743 28.754 -0.569 1.00 24.67 238 MET A O 1
ATOM 1521 N N . ILE A 1 194 ? 51.519 26.727 -1.157 1.00 23.83 239 ILE A N 1
ATOM 1522 C CA . ILE A 1 194 ? 51.773 26.325 0.222 1.00 22.91 239 ILE A CA 1
ATOM 1523 C C . ILE A 1 194 ? 52.800 27.251 0.867 1.00 22.84 239 ILE A C 1
ATOM 1524 O O . ILE A 1 194 ? 52.666 27.618 2.033 1.00 22.10 239 ILE A O 1
ATOM 1529 N N . HIS A 1 195 ? 53.824 27.632 0.107 1.00 22.79 240 HIS A N 1
ATOM 1530 C CA . HIS A 1 195 ? 54.846 28.538 0.622 1.00 23.50 240 HIS A CA 1
ATOM 1531 C C . HIS A 1 195 ? 54.230 29.906 0.898 1.00 22.15 240 HIS A C 1
ATOM 1532 O O . HIS A 1 195 ? 54.524 30.536 1.915 1.00 22.58 240 HIS A O 1
ATOM 1539 N N . TRP A 1 196 ? 53.376 30.359 -0.014 1.00 22.10 241 TRP A N 1
ATOM 1540 C CA . TRP A 1 196 ? 52.717 31.650 0.129 1.00 22.91 241 TRP A CA 1
ATOM 1541 C C . TRP A 1 196 ? 51.813 31.631 1.358 1.00 22.83 241 TRP A C 1
ATOM 1542 O O . TRP A 1 196 ? 51.796 32.576 2.147 1.00 23.09 241 TRP A O 1
ATOM 1553 N N . LEU A 1 197 ? 51.063 30.545 1.510 1.00 22.06 242 LEU A N 1
ATOM 1554 C CA . LEU A 1 197 ? 50.152 30.398 2.639 1.00 21.39 242 LEU A CA 1
ATOM 1555 C C . LEU A 1 197 ? 50.902 30.343 3.968 1.00 21.55 242 LEU A C 1
ATOM 1556 O O . LEU A 1 197 ? 50.476 30.949 4.955 1.00 20.78 242 LEU A O 1
ATOM 1561 N N . LYS A 1 198 ? 52.020 29.625 4.002 1.00 21.95 243 LYS A N 1
ATOM 1562 C CA . LYS A 1 198 ? 52.789 29.535 5.236 1.00 23.26 243 LYS A CA 1
ATOM 1563 C C . LYS A 1 198 ? 53.234 30.926 5.674 1.00 23.87 243 LYS A C 1
ATOM 1564 O O . LYS A 1 198 ? 53.247 31.239 6.864 1.00 22.75 243 LYS A O 1
ATOM 1570 N N . GLU A 1 199 ? 53.599 31.761 4.706 1.00 24.36 244 GLU A N 1
ATOM 1571 C CA . GLU A 1 199 ? 54.034 33.118 5.010 1.00 26.63 244 GLU A CA 1
ATOM 1572 C C . GLU A 1 199 ? 52.865 33.955 5.521 1.00 26.08 244 GLU A C 1
ATOM 1573 O O . GLU A 1 199 ? 53.065 34.999 6.143 1.00 27.22 244 GLU A O 1
ATOM 1579 N N . LYS A 1 200 ? 51.647 33.487 5.261 1.00 23.85 245 LYS A N 1
ATOM 1580 C CA . LYS A 1 200 ? 50.440 34.188 5.691 1.00 23.80 245 LYS A CA 1
ATOM 1581 C C . LYS A 1 200 ? 49.864 33.616 6.985 1.00 23.31 245 LYS A C 1
ATOM 1582 O O . LYS A 1 200 ? 48.744 33.946 7.372 1.00 23.40 245 LYS A O 1
ATOM 1588 N N . GLY A 1 201 ? 50.622 32.747 7.643 1.00 22.64 246 GLY A N 1
ATOM 1589 C CA . GLY A 1 201 ? 50.154 32.182 8.896 1.00 21.36 246 GLY A CA 1
ATOM 1590 C C . GLY A 1 201 ? 49.295 30.934 8.812 1.00 20.22 246 GLY A C 1
ATOM 1591 O O . GLY A 1 201 ? 48.616 30.594 9.780 1.00 19.28 246 GLY A O 1
ATOM 1592 N N . ILE A 1 202 ? 49.295 30.259 7.665 1.00 18.93 247 ILE A N 1
ATOM 1593 C CA . ILE A 1 202 ? 48.528 29.023 7.526 1.00 17.74 247 ILE A CA 1
ATOM 1594 C C . ILE A 1 202 ? 49.415 27.944 8.140 1.00 18.28 247 ILE A C 1
ATOM 1595 O O . ILE A 1 202 ? 50.627 27.927 7.907 1.00 18.92 247 ILE A O 1
ATOM 1600 N N . VAL A 1 203 ? 48.823 27.051 8.930 1.00 17.20 248 VAL A N 1
ATOM 1601 C CA . VAL A 1 203 ? 49.598 26.017 9.613 1.00 17.03 248 VAL A CA 1
ATOM 1602 C C . VAL A 1 203 ? 49.390 24.582 9.143 1.00 16.43 248 VAL A C 1
ATOM 1603 O O . VAL A 1 203 ? 50.054 23.669 9.633 1.00 17.10 248 VAL A O 1
ATOM 1607 N N . MET A 1 204 ? 48.477 24.374 8.200 1.00 15.35 249 MET A N 1
ATOM 1608 C CA . MET A 1 204 ? 48.212 23.026 7.720 1.00 16.12 249 MET A CA 1
ATOM 1609 C C . MET A 1 204 ? 47.514 23.054 6.369 1.00 15.69 249 MET A C 1
ATOM 1610 O O . MET A 1 204 ? 46.701 23.941 6.101 1.00 15.49 249 MET A O 1
ATOM 1615 N N . ILE A 1 205 ? 47.853 22.084 5.523 1.00 17.09 250 ILE A N 1
ATOM 1616 C CA . ILE A 1 205 ? 47.291 21.965 4.181 1.00 17.81 250 ILE A CA 1
ATOM 1617 C C . ILE A 1 205 ? 46.572 20.626 4.047 1.00 17.69 250 ILE A C 1
ATOM 1618 O O . ILE A 1 205 ? 47.128 19.584 4.381 1.00 17.12 250 ILE A O 1
ATOM 1623 N N . GLU A 1 206 ? 45.344 20.660 3.544 1.00 16.70 251 GLU A N 1
ATOM 1624 C CA . GLU A 1 206 ? 44.553 19.449 3.373 1.00 17.95 251 GLU A CA 1
ATOM 1625 C C . GLU A 1 206 ? 44.224 19.187 1.898 1.00 18.11 251 GLU A C 1
ATOM 1626 O O . GLU A 1 206 ? 43.770 20.086 1.185 1.00 17.33 251 GLU A O 1
ATOM 1632 N N . GLN A 1 207 ? 44.477 17.954 1.456 1.00 17.58 252 GLN A N 1
ATOM 1633 C CA . GLN A 1 207 ? 44.207 17.504 0.085 1.00 18.46 252 GLN A CA 1
ATOM 1634 C C . GLN A 1 207 ? 44.472 18.578 -0.971 1.00 18.66 252 GLN A C 1
ATOM 1635 O O . GLN A 1 207 ? 43.549 19.065 -1.622 1.00 19.07 252 GLN A O 1
ATOM 1641 N N . PRO A 1 208 ? 45.746 18.944 -1.167 1.00 19.72 253 PRO A N 1
ATOM 1642 C CA . PRO A 1 208 ? 46.105 19.969 -2.152 1.00 20.62 253 PRO A CA 1
ATOM 1643 C C . PRO A 1 208 ? 45.791 19.628 -3.609 1.00 23.10 253 PRO A C 1
ATOM 1644 O O . PRO A 1 208 ? 45.431 20.509 -4.390 1.00 24.20 253 PRO A O 1
ATOM 1648 N N . MET A 1 209 ? 45.908 18.353 -3.967 1.00 23.67 254 MET A N 1
ATOM 1649 C CA . MET A 1 209 ? 45.676 17.933 -5.345 1.00 24.07 254 MET A CA 1
ATOM 1650 C C . MET A 1 209 ? 44.708 16.762 -5.481 1.00 24.89 254 MET A C 1
ATOM 1651 O O . MET A 1 209 ? 44.318 16.147 -4.490 1.00 24.91 254 MET A O 1
ATOM 1656 N N . PRO A 1 210 ? 44.299 16.444 -6.722 1.00 24.65 255 PRO A N 1
ATOM 1657 C CA . PRO A 1 210 ? 43.374 15.333 -6.966 1.00 24.37 255 PRO A CA 1
ATOM 1658 C C . PRO A 1 210 ? 43.962 14.018 -6.456 1.00 24.46 255 PRO A C 1
ATOM 1659 O O . PRO A 1 210 ? 45.168 13.787 -6.560 1.00 23.89 255 PRO A O 1
ATOM 1663 N N . LYS A 1 211 ? 43.106 13.157 -5.916 1.00 24.49 256 LYS A N 1
ATOM 1664 C CA . LYS A 1 211 ? 43.551 11.876 -5.384 1.00 25.02 256 LYS A CA 1
ATOM 1665 C C . LYS A 1 211 ? 44.212 10.993 -6.443 1.00 26.34 256 LYS A C 1
ATOM 1666 O O . LYS A 1 211 ? 45.020 10.126 -6.115 1.00 26.14 256 LYS A O 1
ATOM 1672 N N . GLU A 1 212 ? 43.879 11.223 -7.711 1.00 27.53 257 GLU A N 1
ATOM 1673 C CA . GLU A 1 212 ? 44.457 10.437 -8.800 1.00 29.22 257 GLU A CA 1
ATOM 1674 C C . GLU A 1 212 ? 45.922 10.794 -9.045 1.00 29.73 257 GLU A C 1
ATOM 1675 O O . GLU A 1 212 ? 46.644 10.056 -9.719 1.00 30.05 257 GLU A O 1
ATOM 1681 N N . GLN A 1 213 ? 46.357 11.928 -8.504 1.00 29.33 258 GLN A N 1
ATOM 1682 C CA . GLN A 1 213 ? 47.732 12.383 -8.680 1.00 29.26 258 GLN A CA 1
ATOM 1683 C C . GLN A 1 213 ? 48.560 12.201 -7.412 1.00 29.45 258 GLN A C 1
ATOM 1684 O O . GLN A 1 213 ? 49.166 13.150 -6.913 1.00 28.48 258 GLN A O 1
ATOM 1690 N N . LEU A 1 214 ? 48.596 10.975 -6.901 1.00 29.46 259 LEU A N 1
ATOM 1691 C CA . LEU A 1 214 ? 49.344 10.684 -5.685 1.00 29.47 259 LEU A CA 1
ATOM 1692 C C . LEU A 1 214 ? 50.834 10.973 -5.832 1.00 29.26 259 LEU A C 1
ATOM 1693 O O . LEU A 1 214 ? 51.486 11.392 -4.876 1.00 27.71 259 LEU A O 1
ATOM 1698 N N . ASP A 1 215 ? 51.375 10.746 -7.026 1.00 29.89 260 ASP A N 1
ATOM 1699 C CA . ASP A 1 215 ? 52.791 10.993 -7.266 1.00 30.32 260 ASP A CA 1
ATOM 1700 C C . ASP A 1 215 ? 53.125 12.472 -7.101 1.00 29.00 260 ASP A C 1
ATOM 1701 O O . ASP A 1 215 ? 54.128 12.822 -6.479 1.00 28.46 260 ASP A O 1
ATOM 1706 N N . ASP A 1 216 ? 52.284 13.339 -7.657 1.00 29.14 261 ASP A N 1
ATOM 1707 C CA . ASP A 1 216 ? 52.510 14.775 -7.541 1.00 28.39 261 ASP A CA 1
ATOM 1708 C C . ASP A 1 216 ? 52.372 15.208 -6.083 1.00 27.30 261 ASP A C 1
ATOM 1709 O O . ASP A 1 216 ? 53.111 16.070 -5.608 1.00 26.04 261 ASP A O 1
ATOM 1714 N N . ILE A 1 217 ? 51.426 14.600 -5.373 1.00 27.24 262 ILE A N 1
ATOM 1715 C CA . ILE A 1 217 ? 51.209 14.930 -3.970 1.00 25.81 262 ILE A CA 1
ATOM 1716 C C . ILE A 1 217 ? 52.448 14.603 -3.148 1.00 25.45 262 ILE A C 1
ATOM 1717 O O . ILE A 1 217 ? 52.879 15.403 -2.317 1.00 24.74 262 ILE A O 1
ATOM 1722 N N . ALA A 1 218 ? 53.026 13.428 -3.381 1.00 24.57 263 ALA A N 1
ATOM 1723 C CA . ALA A 1 218 ? 54.224 13.027 -2.657 1.00 24.60 263 ALA A CA 1
ATOM 1724 C C . ALA A 1 218 ? 55.337 14.020 -2.970 1.00 24.84 263 ALA A C 1
ATOM 1725 O O . ALA A 1 218 ? 56.119 14.386 -2.095 1.00 25.42 263 ALA A O 1
ATOM 1727 N N . TRP A 1 219 ? 55.392 14.453 -4.226 1.00 26.50 264 TRP A N 1
ATOM 1728 C CA . TRP A 1 219 ? 56.397 15.409 -4.680 1.00 26.99 264 TRP A CA 1
ATOM 1729 C C . TRP A 1 219 ? 56.278 16.702 -3.877 1.00 26.87 264 TRP A C 1
ATOM 1730 O O . TRP A 1 219 ? 57.275 17.251 -3.406 1.00 26.66 264 TRP A O 1
ATOM 1741 N N . VAL A 1 220 ? 55.046 17.180 -3.725 1.00 25.37 265 VAL A N 1
ATOM 1742 C CA . VAL A 1 220 ? 54.778 18.405 -2.979 1.00 25.18 265 VAL A CA 1
ATOM 1743 C C . VAL A 1 220 ? 55.069 18.238 -1.490 1.00 24.35 265 VAL A C 1
ATOM 1744 O O . VAL A 1 220 ? 55.785 19.039 -0.892 1.00 23.51 265 VAL A O 1
ATOM 1748 N N . THR A 1 221 ? 54.503 17.192 -0.898 1.00 24.65 266 THR A N 1
ATOM 1749 C CA . THR A 1 221 ? 54.676 16.925 0.525 1.00 25.22 266 THR A CA 1
ATOM 1750 C C . THR A 1 221 ? 56.134 16.801 0.959 1.00 26.29 266 THR A C 1
ATOM 1751 O O . THR A 1 221 ? 56.512 17.287 2.024 1.00 26.22 266 THR A O 1
ATOM 1755 N N . GLN A 1 222 ? 56.949 16.151 0.135 1.00 28.54 267 GLN A N 1
ATOM 1756 C CA . GLN A 1 222 ? 58.362 15.967 0.454 1.00 31.03 267 GLN A CA 1
ATOM 1757 C C . GLN A 1 222 ? 59.102 17.287 0.652 1.00 30.64 267 GLN A C 1
ATOM 1758 O O . GLN A 1 222 ? 60.073 17.356 1.407 1.00 31.50 267 GLN A O 1
ATOM 1764 N N . GLN A 1 223 ? 58.642 18.334 -0.022 1.00 30.04 268 GLN A N 1
ATOM 1765 C CA . GLN A 1 223 ? 59.282 19.639 0.088 1.00 30.13 268 GLN A CA 1
ATOM 1766 C C . GLN A 1 223 ? 58.366 20.710 0.667 1.00 29.08 268 GLN A C 1
ATOM 1767 O O . GLN A 1 223 ? 58.616 21.905 0.511 1.00 28.80 268 GLN A O 1
ATOM 1773 N N . SER A 1 224 ? 57.312 20.276 1.350 1.00 27.05 269 SER A N 1
ATOM 1774 C CA . SER A 1 224 ? 56.362 21.207 1.949 1.00 25.28 269 SER A CA 1
ATOM 1775 C C . SER A 1 224 ? 56.782 21.675 3.338 1.00 24.74 269 SER A C 1
ATOM 1776 O O . SER A 1 224 ? 57.217 20.878 4.169 1.00 25.30 269 SER A O 1
ATOM 1779 N N . PRO A 1 225 ? 56.664 22.985 3.602 1.00 23.63 270 PRO A N 1
ATOM 1780 C CA . PRO A 1 225 ? 57.035 23.533 4.908 1.00 23.63 270 PRO A CA 1
ATOM 1781 C C . PRO A 1 225 ? 55.895 23.363 5.914 1.00 22.73 270 PRO A C 1
ATOM 1782 O O . PRO A 1 225 ? 56.020 23.732 7.080 1.00 25.31 270 PRO A O 1
ATOM 1786 N N . LEU A 1 226 ? 54.784 22.801 5.449 1.00 22.07 271 LEU A N 1
ATOM 1787 C CA . LEU A 1 226 ? 53.621 22.577 6.303 1.00 21.52 271 LEU A CA 1
ATOM 1788 C C . LEU A 1 226 ? 53.118 21.150 6.169 1.00 20.76 271 LEU A C 1
ATOM 1789 O O . LEU A 1 226 ? 53.290 20.517 5.128 1.00 20.89 271 LEU A O 1
ATOM 1794 N N . PRO A 1 227 ? 52.479 20.622 7.225 1.00 20.50 272 PRO A N 1
ATOM 1795 C CA . PRO A 1 227 ? 51.967 19.252 7.145 1.00 18.98 272 PRO A CA 1
ATOM 1796 C C . PRO A 1 227 ? 50.834 19.174 6.123 1.00 18.66 272 PRO A C 1
ATOM 1797 O O . PRO A 1 227 ? 49.995 20.075 6.040 1.00 19.53 272 PRO A O 1
ATOM 1801 N N . VAL A 1 228 ? 50.823 18.097 5.345 1.00 17.84 273 VAL A N 1
ATOM 1802 C CA . VAL A 1 228 ? 49.809 17.892 4.320 1.00 16.83 273 VAL A CA 1
ATOM 1803 C C . VAL A 1 228 ? 48.968 16.676 4.693 1.00 17.42 273 VAL A C 1
ATOM 1804 O O . VAL A 1 228 ? 49.491 15.575 4.864 1.00 17.34 273 VAL A O 1
ATOM 1808 N N . PHE A 1 229 ? 47.662 16.884 4.821 1.00 16.67 274 PHE A N 1
ATOM 1809 C CA . PHE A 1 229 ? 46.744 15.816 5.205 1.00 15.88 274 PHE A CA 1
ATOM 1810 C C . PHE A 1 229 ? 45.867 15.307 4.074 1.00 15.17 274 PHE A C 1
ATOM 1811 O O . PHE A 1 229 ? 45.399 16.081 3.239 1.00 15.94 274 PHE A O 1
ATOM 1819 N N . ALA A 1 230 ? 45.636 13.996 4.069 1.00 16.69 275 ALA A N 1
ATOM 1820 C CA . ALA A 1 230 ? 44.804 13.352 3.059 1.00 15.99 275 ALA A CA 1
ATOM 1821 C C . ALA A 1 230 ? 43.357 13.267 3.528 1.00 16.33 275 ALA A C 1
ATOM 1822 O O . ALA A 1 230 ? 43.092 12.975 4.691 1.00 16.76 275 ALA A O 1
ATOM 1824 N N . ASP A 1 231 ? 42.425 13.523 2.617 1.00 16.94 276 ASP A N 1
ATOM 1825 C CA . ASP A 1 231 ? 41.004 13.447 2.934 1.00 16.38 276 ASP A CA 1
ATOM 1826 C C . ASP A 1 231 ? 40.331 12.640 1.828 1.00 17.06 276 ASP A C 1
ATOM 1827 O O . ASP A 1 231 ? 40.055 11.453 2.001 1.00 16.70 276 ASP A O 1
ATOM 1832 N N . GLU A 1 232 ? 40.086 13.274 0.683 1.00 16.67 277 GLU A N 1
ATOM 1833 C CA . GLU A 1 232 ? 39.457 12.574 -0.433 1.00 17.82 277 GLU A CA 1
ATOM 1834 C C . GLU A 1 232 ? 40.299 11.375 -0.879 1.00 17.86 277 GLU A C 1
ATOM 1835 O O . GLU A 1 232 ? 39.785 10.460 -1.526 1.00 18.01 277 GLU A O 1
ATOM 1841 N N . SER A 1 233 ? 41.583 11.376 -0.524 1.00 17.81 278 SER A N 1
ATOM 1842 C CA . SER A 1 233 ? 42.483 10.283 -0.901 1.00 18.45 278 SER A CA 1
ATOM 1843 C C . SER A 1 233 ? 42.279 8.988 -0.116 1.00 19.43 278 SER A C 1
ATOM 1844 O O . SER A 1 233 ? 42.930 7.984 -0.402 1.00 20.48 278 SER A O 1
ATOM 1847 N N . LEU A 1 234 ? 41.397 9.003 0.877 1.00 18.11 279 LEU A N 1
ATOM 1848 C CA . LEU A 1 234 ? 41.138 7.784 1.641 1.00 18.37 279 LEU A CA 1
ATOM 1849 C C . LEU A 1 234 ? 39.744 7.773 2.238 1.00 18.42 279 LEU A C 1
ATOM 1850 O O . LEU A 1 234 ? 39.159 8.823 2.510 1.00 19.53 279 LEU A O 1
ATOM 1855 N N . GLN A 1 235 ? 39.219 6.572 2.443 1.00 18.65 280 GLN A N 1
ATOM 1856 C CA . GLN A 1 235 ? 37.896 6.403 3.018 1.00 18.16 280 GLN A CA 1
ATOM 1857 C C . GLN A 1 235 ? 37.965 5.583 4.297 1.00 18.73 280 GLN A C 1
ATOM 1858 O O . GLN A 1 235 ? 37.463 5.996 5.342 1.00 18.52 280 GLN A O 1
ATOM 1864 N N . ARG A 1 236 ? 38.608 4.424 4.206 1.00 17.64 281 ARG A N 1
ATOM 1865 C CA . ARG A 1 236 ? 38.685 3.503 5.331 1.00 17.08 281 ARG A CA 1
ATOM 1866 C C . ARG A 1 236 ? 40.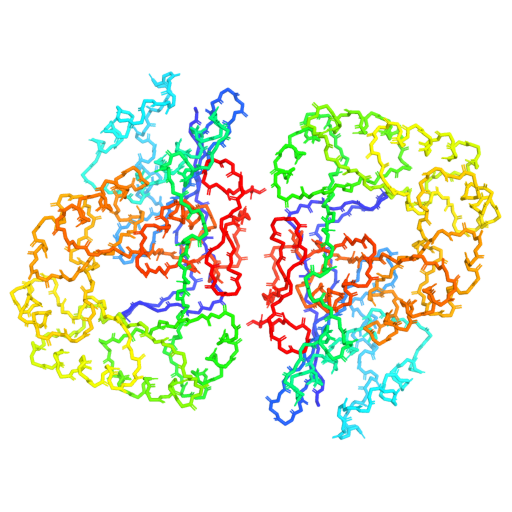078 3.009 5.711 1.00 16.53 281 ARG A C 1
ATOM 1867 O O . ARG A 1 236 ? 41.081 3.399 5.120 1.00 16.38 281 ARG A O 1
ATOM 1875 N N . LEU A 1 237 ? 40.111 2.130 6.708 1.00 16.58 282 LEU A N 1
ATOM 1876 C CA . LEU A 1 237 ? 41.350 1.555 7.219 1.00 16.01 282 LEU A CA 1
ATOM 1877 C C . LEU A 1 237 ? 42.239 0.975 6.121 1.00 16.08 282 LEU A C 1
ATOM 1878 O O . LEU A 1 237 ? 43.452 1.182 6.121 1.00 16.30 282 LEU A O 1
ATOM 1883 N N . GLY A 1 238 ? 41.626 0.254 5.188 1.00 17.24 283 GLY A N 1
ATOM 1884 C CA . GLY A 1 238 ? 42.379 -0.363 4.108 1.00 18.50 283 GLY A CA 1
ATOM 1885 C C . GLY A 1 238 ? 42.993 0.587 3.096 1.00 19.59 283 GLY A C 1
ATOM 1886 O O . GLY A 1 238 ? 43.742 0.154 2.218 1.00 20.57 283 GLY A O 1
ATOM 1887 N N . ASP A 1 239 ? 42.695 1.879 3.218 1.00 17.85 284 ASP A N 1
ATOM 1888 C CA . ASP A 1 239 ? 43.217 2.878 2.286 1.00 18.66 284 ASP A CA 1
ATOM 1889 C C . ASP A 1 239 ? 44.378 3.694 2.845 1.00 18.69 284 ASP A C 1
ATOM 1890 O O . ASP A 1 239 ? 45.007 4.465 2.120 1.00 20.42 284 ASP A O 1
ATOM 1895 N N . VAL A 1 240 ? 44.663 3.518 4.128 1.00 17.82 285 VAL A N 1
ATOM 1896 C CA . VAL A 1 240 ? 45.712 4.276 4.799 1.00 17.87 285 VAL A CA 1
ATOM 1897 C C . VAL A 1 240 ? 47.163 3.988 4.406 1.00 19.29 285 VAL A C 1
ATOM 1898 O O . VAL A 1 240 ? 47.903 4.901 4.041 1.00 20.09 285 VAL A O 1
ATOM 1902 N N . ALA A 1 241 ? 47.566 2.726 4.499 1.00 20.91 286 ALA A N 1
ATOM 1903 C CA . ALA A 1 241 ? 48.939 2.327 4.195 1.00 22.22 286 ALA A CA 1
ATOM 1904 C C . ALA A 1 241 ? 49.496 2.867 2.880 1.00 22.08 286 ALA A C 1
ATOM 1905 O O . ALA A 1 241 ? 50.650 3.289 2.817 1.00 23.24 286 ALA A O 1
ATOM 1907 N N . ALA A 1 242 ? 48.677 2.855 1.836 1.00 21.86 287 ALA A N 1
ATOM 1908 C CA . ALA A 1 242 ? 49.105 3.326 0.523 1.00 23.39 287 ALA A CA 1
ATOM 1909 C C . ALA A 1 242 ? 49.525 4.795 0.502 1.00 23.33 287 ALA A C 1
ATOM 1910 O O . ALA A 1 242 ? 50.197 5.239 -0.429 1.00 24.00 287 ALA A O 1
ATOM 1912 N N . LEU A 1 243 ? 49.142 5.546 1.530 1.00 21.88 288 LEU A N 1
ATOM 1913 C CA . LEU A 1 243 ? 49.467 6.967 1.585 1.00 22.11 288 LEU A CA 1
ATOM 1914 C C . LEU A 1 243 ? 50.753 7.308 2.329 1.00 23.03 288 LEU A C 1
ATOM 1915 O O . LEU A 1 243 ? 51.173 8.466 2.345 1.00 23.01 288 LEU A O 1
ATOM 1920 N N . LYS A 1 244 ? 51.378 6.310 2.943 1.00 24.53 289 LYS A N 1
ATOM 1921 C CA . LYS A 1 244 ? 52.616 6.543 3.674 1.00 26.66 289 LYS A CA 1
ATOM 1922 C C . LYS A 1 244 ? 53.668 7.111 2.726 1.00 27.15 289 LYS A C 1
ATOM 1923 O O . LYS A 1 244 ? 53.863 6.595 1.626 1.00 28.07 289 LYS A O 1
ATOM 1929 N N . GLY A 1 245 ? 54.334 8.180 3.150 1.00 27.66 290 GLY A N 1
ATOM 1930 C CA . GLY A 1 245 ? 55.360 8.786 2.318 1.00 28.29 290 GLY A CA 1
ATOM 1931 C C . GLY A 1 245 ? 54.854 9.827 1.335 1.00 27.96 290 GLY A C 1
ATOM 1932 O O . GLY A 1 245 ? 55.639 10.610 0.797 1.00 29.15 290 GLY A O 1
ATOM 1933 N N . ALA A 1 246 ? 53.547 9.842 1.092 1.00 25.66 291 ALA A N 1
ATOM 1934 C CA . ALA A 1 246 ? 52.957 10.805 0.166 1.00 23.71 291 ALA A CA 1
ATOM 1935 C C . ALA A 1 246 ? 52.276 11.934 0.935 1.00 22.73 291 ALA A C 1
ATOM 1936 O O . ALA A 1 246 ? 52.239 13.077 0.480 1.00 23.13 291 ALA A O 1
ATOM 1938 N N . PHE A 1 247 ? 51.743 11.596 2.105 1.00 21.10 292 PHE A N 1
ATOM 1939 C CA . PHE A 1 247 ? 51.051 12.550 2.966 1.00 19.85 292 PHE A CA 1
ATOM 1940 C C . PHE A 1 247 ? 51.678 12.585 4.354 1.00 19.81 292 PHE A C 1
ATOM 1941 O O . PHE A 1 247 ? 52.245 11.592 4.812 1.00 19.82 292 PHE A O 1
ATOM 1949 N N . THR A 1 248 ? 51.558 13.726 5.026 1.00 18.44 293 THR A N 1
ATOM 1950 C CA . THR A 1 248 ? 52.086 13.877 6.375 1.00 19.08 293 THR A CA 1
ATOM 1951 C C . THR A 1 248 ? 51.126 13.188 7.338 1.00 17.90 293 THR A C 1
ATOM 1952 O O . THR A 1 248 ? 51.533 12.654 8.370 1.00 17.16 293 THR A O 1
ATOM 1956 N N . GLY A 1 249 ? 49.844 13.204 6.989 1.00 16.62 294 GLY A N 1
ATOM 1957 C CA . GLY A 1 249 ? 48.842 12.589 7.841 1.00 16.47 294 GLY A CA 1
ATOM 1958 C C . GLY A 1 249 ? 47.535 12.311 7.126 1.00 16.03 294 GLY A C 1
ATOM 1959 O O . GLY A 1 249 ? 47.391 12.608 5.942 1.00 14.70 294 GLY A O 1
ATOM 1960 N N . ILE A 1 250 ? 46.576 11.747 7.856 1.00 14.66 295 ILE A N 1
ATOM 1961 C CA . ILE A 1 250 ? 45.273 11.414 7.294 1.00 14.57 295 ILE A CA 1
ATOM 1962 C C . ILE A 1 250 ? 44.137 12.082 8.053 1.00 14.32 295 ILE A C 1
ATOM 1963 O O . ILE A 1 250 ? 44.276 12.420 9.227 1.00 14.80 295 ILE A O 1
ATOM 1968 N N . ASN A 1 251 ? 43.015 12.260 7.364 1.00 14.13 296 ASN A N 1
ATOM 1969 C CA . ASN A 1 251 ? 41.826 12.848 7.962 1.00 13.63 296 ASN A CA 1
ATOM 1970 C C . ASN A 1 251 ? 40.819 11.714 8.102 1.00 14.36 296 ASN A C 1
ATOM 1971 O O . ASN A 1 251 ? 40.558 10.983 7.145 1.00 17.34 296 ASN A O 1
ATOM 1976 N N . ILE A 1 252 ? 40.271 11.556 9.299 1.00 12.48 297 ILE A N 1
ATOM 1977 C CA . ILE A 1 252 ? 39.296 10.507 9.566 1.00 13.37 297 ILE A CA 1
ATOM 1978 C C . ILE A 1 252 ? 37.914 11.108 9.802 1.00 12.63 297 ILE A C 1
ATOM 1979 O O . ILE A 1 252 ? 37.782 12.086 10.535 1.00 13.69 297 ILE A O 1
ATOM 1984 N N . LYS A 1 253 ? 36.892 10.533 9.173 1.00 12.69 298 LYS A N 1
ATOM 1985 C CA . LYS A 1 253 ? 35.514 10.988 9.374 1.00 12.92 298 LYS A CA 1
ATOM 1986 C C . LYS A 1 253 ? 34.649 9.750 9.586 1.00 13.31 298 LYS A C 1
ATOM 1987 O O . LYS A 1 253 ? 34.710 8.796 8.808 1.00 14.09 298 LYS A O 1
ATOM 1993 N N . LEU A 1 254 ? 33.845 9.760 10.642 1.00 12.79 299 LEU A N 1
ATOM 1994 C CA . LEU A 1 254 ? 33.005 8.610 10.951 1.00 12.62 299 LEU A CA 1
ATOM 1995 C C . LEU A 1 254 ? 32.095 8.166 9.811 1.00 13.38 299 LEU A C 1
ATOM 1996 O O . LEU A 1 254 ? 31.966 6.971 9.560 1.00 13.93 299 LEU A O 1
ATOM 2001 N N . MET A 1 255 ? 31.474 9.116 9.115 1.00 13.15 300 MET A N 1
ATOM 2002 C CA . MET A 1 255 ? 30.577 8.756 8.022 1.00 13.26 300 MET A CA 1
ATOM 2003 C C . MET A 1 255 ? 31.297 8.119 6.838 1.00 14.37 300 MET A C 1
ATOM 2004 O O . MET A 1 255 ? 30.664 7.491 5.991 1.00 15.92 300 MET A O 1
ATOM 2009 N N . LYS A 1 256 ? 32.617 8.276 6.780 1.00 13.70 301 LYS A N 1
ATOM 2010 C CA . LYS A 1 256 ? 33.397 7.685 5.695 1.00 13.94 301 LYS A CA 1
ATOM 2011 C C . LYS A 1 256 ? 34.012 6.337 6.071 1.00 14.82 301 LYS A C 1
ATOM 2012 O O . LYS A 1 256 ? 34.119 5.443 5.229 1.00 15.27 301 LYS A O 1
ATOM 2018 N N . CYS A 1 257 ? 34.398 6.191 7.339 1.00 14.11 302 CYS A N 1
ATOM 2019 C CA . CYS A 1 257 ? 35.085 4.983 7.803 1.00 13.69 302 CYS A CA 1
ATOM 2020 C C . CYS A 1 257 ? 34.285 3.883 8.495 1.00 13.40 302 CYS A C 1
ATOM 2021 O O . CYS A 1 257 ? 34.859 2.871 8.884 1.00 14.81 302 CYS A O 1
ATOM 2024 N N . THR A 1 258 ? 32.980 4.090 8.640 1.00 13.99 303 THR A N 1
ATOM 2025 C CA . THR A 1 258 ? 32.036 3.163 9.288 1.00 13.47 303 THR A CA 1
ATOM 2026 C C . THR A 1 258 ? 31.954 3.270 10.811 1.00 13.50 303 THR A C 1
ATOM 2027 O O . THR A 1 258 ? 31.417 2.381 11.473 1.00 13.56 303 THR A O 1
ATOM 2031 N N . GLY A 1 259 ? 32.485 4.347 11.379 1.00 12.50 304 GLY A N 1
ATOM 2032 C CA . GLY A 1 259 ? 32.351 4.498 12.816 1.00 12.57 304 GLY A CA 1
ATOM 2033 C C . GLY A 1 259 ? 33.580 4.568 13.691 1.00 11.57 304 GLY A C 1
ATOM 2034 O O . GLY A 1 259 ? 34.712 4.599 13.220 1.00 12.35 304 GLY A O 1
ATOM 2035 N N . MET A 1 260 ? 33.319 4.577 14.994 1.00 11.43 305 MET A N 1
ATOM 2036 C CA . MET A 1 260 ? 34.349 4.681 16.019 1.00 11.61 305 MET A CA 1
ATOM 2037 C C . MET A 1 260 ? 35.373 3.556 16.080 1.00 12.68 305 MET A C 1
ATOM 2038 O O . MET A 1 260 ? 36.562 3.813 16.266 1.00 12.59 305 MET A O 1
ATOM 2043 N N . ARG A 1 261 ? 34.927 2.312 15.937 1.00 12.87 306 ARG A N 1
ATOM 2044 C CA . ARG A 1 261 ? 35.865 1.198 16.025 1.00 11.67 306 ARG A CA 1
ATOM 2045 C C . ARG A 1 261 ? 36.905 1.256 14.913 1.00 12.26 306 ARG A C 1
ATOM 2046 O O . ARG A 1 261 ? 38.100 1.118 15.174 1.00 12.66 306 ARG A O 1
ATOM 2054 N N . GLU A 1 262 ? 36.464 1.467 13.677 1.00 11.12 307 GLU A N 1
ATOM 2055 C CA . GLU A 1 262 ? 37.408 1.550 12.574 1.00 12.56 307 GLU A CA 1
ATOM 2056 C C . GLU A 1 262 ? 38.222 2.841 12.674 1.00 12.99 307 GLU A C 1
ATOM 2057 O O . GLU A 1 262 ? 39.410 2.857 12.352 1.00 12.34 307 GLU A O 1
ATOM 2063 N N . ALA A 1 263 ? 37.592 3.918 13.132 1.00 12.39 308 ALA A N 1
ATOM 2064 C CA . ALA A 1 263 ? 38.293 5.191 13.271 1.00 11.95 308 ALA A CA 1
ATOM 2065 C C . ALA A 1 263 ? 39.500 5.044 14.196 1.00 11.81 308 ALA A C 1
ATOM 2066 O O . ALA A 1 263 ? 40.597 5.515 13.883 1.00 12.12 308 ALA A O 1
ATOM 2068 N N . TRP A 1 264 ? 39.294 4.384 15.334 1.00 11.74 309 TRP A N 1
ATOM 2069 C CA . TRP A 1 264 ? 40.369 4.199 16.303 1.00 12.05 309 TRP A CA 1
ATOM 2070 C C . TRP A 1 264 ? 41.481 3.332 15.717 1.00 12.32 309 TRP A C 1
ATOM 2071 O O . TRP A 1 264 ? 42.663 3.555 15.992 1.00 13.24 309 TRP A O 1
ATOM 2082 N N . LYS A 1 265 ? 41.107 2.346 14.906 1.00 12.87 310 LYS A N 1
ATOM 2083 C CA . LYS A 1 265 ? 42.106 1.492 14.274 1.00 13.27 310 LYS A CA 1
ATOM 2084 C C . LYS A 1 265 ? 42.907 2.320 13.274 1.00 13.75 310 LYS A C 1
ATOM 2085 O O . LYS A 1 265 ? 44.100 2.088 13.083 1.00 13.70 310 LYS A O 1
ATOM 2091 N N . MET A 1 266 ? 42.247 3.280 12.631 1.00 13.02 311 MET A N 1
ATOM 2092 C CA . MET A 1 266 ? 42.924 4.136 11.664 1.00 13.94 311 MET A CA 1
ATOM 2093 C C . MET A 1 266 ? 43.932 5.037 12.372 1.00 14.77 311 MET A C 1
ATOM 2094 O O . MET A 1 266 ? 45.010 5.309 11.842 1.00 14.55 311 MET A O 1
ATOM 2099 N N . VAL A 1 267 ? 43.580 5.500 13.569 1.00 14.34 312 VAL A N 1
ATOM 2100 C CA . VAL A 1 267 ? 44.485 6.343 14.342 1.00 15.71 312 VAL A CA 1
ATOM 2101 C C . VAL A 1 267 ? 45.721 5.514 14.675 1.00 16.98 312 VAL A C 1
ATOM 2102 O O . VAL A 1 267 ? 46.851 5.978 14.526 1.00 16.62 312 VAL A O 1
ATOM 2106 N N . THR A 1 268 ? 45.492 4.283 15.126 1.00 17.40 313 THR A N 1
ATOM 2107 C CA . THR A 1 268 ? 46.580 3.377 15.481 1.00 19.69 313 THR A CA 1
ATOM 2108 C C . THR A 1 268 ? 47.478 3.104 14.281 1.00 18.57 313 THR A C 1
ATOM 2109 O O . THR A 1 268 ? 48.705 3.190 14.376 1.00 19.17 313 THR A O 1
ATOM 2113 N N . LEU A 1 269 ? 46.862 2.771 13.152 1.00 17.76 314 LEU A N 1
ATOM 2114 C CA . LEU A 1 269 ? 47.603 2.475 11.934 1.00 17.34 314 LEU A CA 1
ATOM 2115 C C . LEU A 1 269 ? 48.429 3.670 11.467 1.00 17.33 314 LEU A C 1
ATOM 2116 O O . LEU A 1 269 ? 49.630 3.550 11.223 1.00 17.53 314 LEU A O 1
ATOM 2121 N N . ALA A 1 270 ? 47.785 4.827 11.349 1.00 16.19 315 ALA A N 1
ATOM 2122 C CA . ALA A 1 270 ? 48.483 6.027 10.910 1.00 15.64 315 ALA A CA 1
ATOM 2123 C C . ALA A 1 270 ? 49.697 6.312 11.793 1.00 15.87 315 ALA A C 1
ATOM 2124 O O . ALA A 1 270 ? 50.807 6.494 11.290 1.00 18.58 315 ALA A O 1
ATOM 2126 N N . HIS A 1 271 ? 49.482 6.343 13.106 1.00 17.17 316 HIS A N 1
ATOM 2127 C CA . HIS A 1 271 ? 50.557 6.609 14.059 1.00 17.55 316 HIS A CA 1
ATOM 2128 C C . HIS A 1 271 ? 51.671 5.573 14.005 1.00 19.78 316 HIS A C 1
ATOM 2129 O O . HIS A 1 271 ? 52.853 5.920 14.076 1.00 19.96 316 HIS A O 1
ATOM 2136 N N . ALA A 1 272 ? 51.298 4.304 13.881 1.00 20.48 317 ALA A N 1
ATOM 2137 C CA . ALA A 1 272 ? 52.289 3.237 13.819 1.00 21.49 317 ALA A CA 1
ATOM 2138 C C . ALA A 1 272 ? 53.172 3.430 12.593 1.00 21.98 317 ALA A C 1
ATOM 2139 O O . ALA A 1 272 ? 54.357 3.088 12.610 1.00 23.00 317 ALA A O 1
ATOM 2141 N N . LEU A 1 273 ? 52.591 3.988 11.535 1.00 22.09 318 LEU A N 1
ATOM 2142 C CA . LEU A 1 273 ? 53.313 4.231 10.289 1.00 22.10 318 LEU A CA 1
ATOM 2143 C C . LEU A 1 273 ? 53.991 5.603 10.236 1.00 22.31 318 LEU A C 1
ATOM 2144 O O . LEU A 1 273 ? 54.474 6.019 9.184 1.00 22.90 318 LEU A O 1
ATOM 2149 N N . GLY A 1 274 ? 54.016 6.303 11.365 1.00 22.34 319 GLY A N 1
ATOM 2150 C CA . GLY A 1 274 ? 54.653 7.609 11.413 1.00 21.65 319 GLY A CA 1
ATOM 2151 C C . GLY A 1 274 ? 53.867 8.745 10.782 1.00 21.43 319 GLY A C 1
ATOM 2152 O O . GLY A 1 274 ? 54.432 9.795 10.472 1.00 22.72 319 GLY A O 1
ATOM 2153 N N . MET A 1 275 ? 52.567 8.546 10.587 1.00 20.46 320 MET A N 1
ATOM 2154 C CA . MET A 1 275 ? 51.719 9.577 9.996 1.00 18.61 320 MET A CA 1
ATOM 2155 C C . MET A 1 275 ? 50.924 10.284 11.084 1.00 18.19 320 MET A C 1
ATOM 2156 O O . MET A 1 275 ? 50.637 9.701 12.130 1.00 18.82 320 MET A O 1
ATOM 2161 N N . ARG A 1 276 ? 50.572 11.541 10.834 1.00 16.06 321 ARG A N 1
ATOM 2162 C CA . ARG A 1 276 ? 49.789 12.306 11.794 1.00 15.96 321 ARG A CA 1
ATOM 2163 C C . ARG A 1 276 ? 48.316 12.070 11.501 1.00 15.18 321 ARG A C 1
ATOM 2164 O O . ARG A 1 276 ? 47.965 11.484 10.477 1.00 15.09 321 ARG A O 1
ATOM 2172 N N . VAL A 1 277 ? 47.457 12.528 12.402 1.00 14.19 322 VAL A N 1
ATOM 2173 C CA . VAL A 1 277 ? 46.024 12.326 12.245 1.00 13.70 322 VAL A CA 1
ATOM 2174 C C . VAL A 1 277 ? 45.202 13.565 12.557 1.00 12.71 322 VAL A C 1
ATOM 2175 O O . VAL A 1 277 ? 45.521 14.325 13.465 1.00 13.55 322 VAL A O 1
ATOM 2179 N N . MET A 1 278 ? 44.151 13.766 11.775 1.00 12.28 323 MET A N 1
ATOM 2180 C CA . MET A 1 278 ? 43.224 14.857 12.013 1.00 13.21 323 MET A CA 1
ATOM 2181 C C . MET A 1 278 ? 41.846 14.214 11.892 1.00 13.30 323 MET A C 1
ATOM 2182 O O . MET A 1 278 ? 41.705 13.132 11.320 1.00 13.35 323 MET A O 1
ATOM 2187 N N . VAL A 1 279 ? 40.835 14.853 12.461 1.00 12.46 324 VAL A N 1
ATOM 2188 C CA . VAL A 1 279 ? 39.485 14.320 12.380 1.00 12.16 324 VAL A CA 1
ATOM 2189 C C . VAL A 1 279 ? 38.543 15.402 11.866 1.00 12.43 324 VAL A C 1
ATOM 2190 O O . VAL A 1 279 ? 38.687 16.579 12.200 1.00 13.56 324 VAL A O 1
ATOM 2194 N N . GLY A 1 280 ? 37.594 14.991 11.032 1.00 12.40 325 GLY A N 1
ATOM 2195 C CA . GLY A 1 280 ? 36.634 15.920 10.470 1.00 13.07 325 GLY A CA 1
ATOM 2196 C C . GLY A 1 280 ? 35.221 15.436 10.712 1.00 13.09 325 GLY A C 1
ATOM 2197 O O . GLY A 1 280 ? 35.004 14.467 11.445 1.00 13.62 325 GLY A O 1
ATOM 2198 N N . CYS A 1 281 ? 34.256 16.094 10.082 1.00 13.31 326 CYS A N 1
ATOM 2199 C CA . CYS A 1 281 ? 32.859 15.729 10.258 1.00 14.20 326 CYS A CA 1
ATOM 2200 C C . CYS A 1 281 ? 31.996 16.340 9.171 1.00 14.39 326 CYS A C 1
ATOM 2201 O O . CYS A 1 281 ? 32.446 17.193 8.409 1.00 14.53 326 CYS A O 1
ATOM 2204 N N . MET A 1 282 ? 30.751 15.883 9.108 1.00 14.72 327 MET A N 1
ATOM 2205 C CA . MET A 1 282 ? 29.782 16.430 8.166 1.00 15.04 327 MET A CA 1
ATOM 2206 C C . MET A 1 282 ? 28.888 17.271 9.066 1.00 15.16 327 MET A C 1
ATOM 2207 O O . MET A 1 282 ? 29.105 17.329 10.277 1.00 14.86 327 MET A O 1
ATOM 2212 N N . THR A 1 283 ? 27.900 17.942 8.485 1.00 15.89 328 THR A N 1
ATOM 2213 C CA . THR A 1 283 ? 26.951 18.678 9.308 1.00 14.10 328 THR A CA 1
ATOM 2214 C C . THR A 1 283 ? 26.262 17.504 10.009 1.00 14.03 328 THR A C 1
ATOM 2215 O O . THR A 1 283 ? 25.702 16.628 9.347 1.00 14.97 328 THR A O 1
ATOM 2219 N N . GLU A 1 284 ? 26.330 17.474 11.338 1.00 13.67 329 GLU A N 1
ATOM 2220 C CA . GLU A 1 284 ? 25.772 16.371 12.122 1.00 13.58 329 GLU A CA 1
ATOM 2221 C C . GLU A 1 284 ? 25.231 16.868 13.454 1.00 12.62 329 GLU A C 1
ATOM 2222 O O . GLU A 1 284 ? 25.555 17.974 13.885 1.00 13.94 329 GLU A O 1
ATOM 2228 N N . THR A 1 285 ? 24.411 16.051 14.112 1.00 12.61 330 THR A N 1
ATOM 2229 C CA . THR A 1 285 ? 23.907 16.431 15.426 1.00 12.91 330 THR A CA 1
ATOM 2230 C C . THR A 1 285 ? 25.063 16.150 16.382 1.00 12.75 330 THR A C 1
ATOM 2231 O O . THR A 1 285 ? 26.101 15.617 15.975 1.00 12.92 330 THR A O 1
ATOM 2235 N N . SER A 1 286 ? 24.887 16.501 17.647 1.00 12.71 331 SER A N 1
ATOM 2236 C CA . SER A 1 286 ? 25.939 16.274 18.627 1.00 12.45 331 SER A CA 1
ATOM 2237 C C . SER A 1 286 ? 26.202 14.797 18.893 1.00 13.16 331 SER A C 1
ATOM 2238 O O . SER A 1 286 ? 27.159 14.454 19.584 1.00 13.04 331 SER A O 1
ATOM 2241 N N . CYS A 1 287 ? 25.358 13.922 18.354 1.00 12.67 332 CYS A N 1
ATOM 2242 C CA . CYS A 1 287 ? 25.569 12.489 18.533 1.00 12.47 332 CYS A CA 1
ATOM 2243 C C . CYS A 1 287 ? 26.877 12.101 17.839 1.00 12.56 332 CYS A C 1
ATOM 2244 O O . CYS A 1 287 ? 27.847 11.701 18.489 1.00 12.45 332 CYS A O 1
ATOM 2247 N N . ALA A 1 288 ? 26.919 12.251 16.519 1.00 12.33 333 ALA A N 1
ATOM 2248 C CA . ALA A 1 288 ? 28.117 11.898 15.766 1.00 12.18 333 ALA A CA 1
ATOM 2249 C C . ALA A 1 288 ? 29.320 12.768 16.116 1.00 12.43 333 ALA A C 1
ATOM 2250 O O . ALA A 1 288 ? 30.455 12.294 16.115 1.00 12.51 333 ALA A O 1
ATOM 2252 N N . ILE A 1 289 ? 29.084 14.041 16.412 1.00 11.60 334 ILE A N 1
ATOM 2253 C CA . ILE A 1 289 ? 30.188 14.934 16.749 1.00 11.61 334 ILE A CA 1
ATOM 2254 C C . ILE A 1 289 ? 30.860 14.499 18.050 1.00 11.13 334 ILE A C 1
ATOM 2255 O O . ILE A 1 289 ? 32.088 14.446 18.141 1.00 12.13 334 ILE A O 1
ATOM 2260 N N . SER A 1 290 ? 30.055 14.181 19.056 1.00 11.44 335 SER A N 1
ATOM 2261 C CA . SER A 1 290 ? 30.598 13.767 20.342 1.00 11.56 335 SER A CA 1
ATOM 2262 C C . SER A 1 290 ? 31.289 12.414 20.233 1.00 11.94 335 SER A C 1
ATOM 2263 O O . SER A 1 290 ? 32.294 12.169 20.901 1.00 11.79 335 SER A O 1
ATOM 2266 N N . ALA A 1 291 ? 30.751 11.540 19.385 1.00 10.84 336 ALA A N 1
ATOM 2267 C CA . ALA A 1 291 ? 31.334 10.216 19.175 1.00 10.79 336 ALA A CA 1
ATOM 2268 C C . ALA A 1 291 ? 32.761 10.367 18.643 1.00 10.89 336 ALA A C 1
ATOM 2269 O O . ALA A 1 291 ? 33.701 9.744 19.148 1.00 10.96 336 ALA A O 1
ATOM 2271 N N . ALA A 1 292 ? 32.923 11.201 17.622 1.00 10.90 337 ALA A N 1
ATOM 2272 C CA . ALA A 1 292 ? 34.243 11.416 17.044 1.00 10.48 337 ALA A CA 1
ATOM 2273 C C . ALA A 1 292 ? 35.151 12.126 18.044 1.00 10.76 337 ALA A C 1
ATOM 2274 O O . ALA A 1 292 ? 36.353 11.865 18.101 1.00 11.59 337 ALA A O 1
ATOM 2276 N N . SER A 1 293 ? 34.575 13.023 18.839 1.00 10.43 338 SER A N 1
ATOM 2277 C CA . SER A 1 293 ? 35.361 13.761 19.821 1.00 10.75 338 SER A CA 1
ATOM 2278 C C . SER A 1 293 ? 35.996 12.851 20.870 1.00 10.04 338 SER A C 1
ATOM 2279 O O . SER A 1 293 ? 36.994 13.221 21.494 1.00 10.76 338 SER A O 1
ATOM 2282 N N . GLN A 1 294 ? 35.431 11.661 21.060 1.00 11.00 339 GLN A N 1
ATOM 2283 C CA . GLN A 1 294 ? 35.962 10.731 22.053 1.00 10.95 339 GLN A CA 1
ATOM 2284 C C . GLN A 1 294 ? 37.411 10.317 21.788 1.00 11.69 339 GLN A C 1
ATOM 2285 O O . GLN A 1 294 ? 38.120 9.939 22.719 1.00 11.98 339 GLN A O 1
ATOM 2291 N N . PHE A 1 295 ? 37.857 10.369 20.534 1.00 11.42 340 PHE A N 1
ATOM 2292 C CA . PHE A 1 295 ? 39.252 10.025 20.258 1.00 11.46 340 PHE A CA 1
ATOM 2293 C C . PHE A 1 295 ? 40.070 11.242 19.845 1.00 12.00 340 PHE A C 1
ATOM 2294 O O . PHE A 1 295 ? 41.230 11.117 19.454 1.00 13.10 340 PHE A O 1
ATOM 2302 N N . SER A 1 296 ? 39.477 12.427 19.960 1.00 11.82 341 SER A N 1
ATOM 2303 C CA . SER A 1 296 ? 40.181 13.647 19.578 1.00 11.55 341 SER A CA 1
ATOM 2304 C C . SER A 1 296 ? 41.457 13.923 20.384 1.00 12.19 341 SER A C 1
ATOM 2305 O O . SER A 1 296 ? 42.331 14.653 19.921 1.00 12.01 341 SER A O 1
ATOM 2308 N N . PRO A 1 297 ? 41.586 13.358 21.601 1.00 10.74 342 PRO A N 1
ATOM 2309 C CA . PRO A 1 297 ? 42.837 13.655 22.311 1.00 12.42 342 PRO A CA 1
ATOM 2310 C C . PRO A 1 297 ? 44.063 13.104 21.574 1.00 13.09 342 PRO A C 1
ATOM 2311 O O . PRO A 1 297 ? 45.196 13.467 21.883 1.00 14.70 342 PRO A O 1
ATOM 2315 N N . ALA A 1 298 ? 43.830 12.235 20.595 1.00 13.84 343 ALA A N 1
ATOM 2316 C CA . ALA A 1 298 ? 44.922 11.631 19.837 1.00 13.18 343 ALA A CA 1
ATOM 2317 C C . ALA A 1 298 ? 45.190 12.295 18.486 1.00 15.52 343 ALA A C 1
ATOM 2318 O O . ALA A 1 298 ? 46.078 11.861 17.748 1.00 15.92 343 ALA A O 1
ATOM 2320 N N . VAL A 1 299 ? 44.439 13.342 18.158 1.00 14.01 344 VAL A N 1
ATOM 2321 C CA . VAL A 1 299 ? 44.617 14.011 16.872 1.00 14.55 344 VAL A CA 1
ATOM 2322 C C . VAL A 1 299 ? 45.386 15.326 16.951 1.00 14.74 344 VAL A C 1
ATOM 2323 O O . VAL A 1 299 ? 45.475 15.948 18.011 1.00 15.23 344 VAL A O 1
ATOM 2327 N N . ASP A 1 300 ? 45.938 15.739 15.811 1.00 15.24 345 ASP A N 1
ATOM 2328 C CA . ASP A 1 300 ? 46.706 16.979 15.710 1.00 16.48 345 ASP A CA 1
ATOM 2329 C C . ASP A 1 300 ? 45.819 18.162 15.348 1.00 15.72 345 ASP A C 1
ATOM 2330 O O . ASP A 1 300 ? 46.059 19.289 15.787 1.00 16.35 345 ASP A O 1
ATOM 2335 N N . PHE A 1 301 ? 44.808 17.897 14.528 1.00 14.26 346 PHE A N 1
ATOM 2336 C CA . PHE A 1 301 ? 43.867 18.917 14.086 1.00 12.82 346 PHE A CA 1
ATOM 2337 C C . PHE A 1 301 ? 42.472 18.327 14.108 1.00 12.87 346 PHE A C 1
ATOM 2338 O O . PHE A 1 301 ? 42.291 17.118 13.936 1.00 12.72 346 PHE A O 1
ATOM 2346 N N . ALA A 1 302 ? 41.482 19.185 14.315 1.00 12.03 347 ALA A N 1
ATOM 2347 C CA . ALA A 1 302 ? 40.110 18.727 14.344 1.00 12.49 347 ALA A CA 1
ATOM 2348 C C . ALA A 1 302 ? 39.145 19.754 13.791 1.00 12.09 347 ALA A C 1
ATOM 2349 O O . ALA A 1 302 ? 39.219 20.936 14.128 1.00 14.15 347 ALA A O 1
ATOM 2351 N N . ASP A 1 303 ? 38.259 19.290 12.916 1.00 12.27 348 ASP A N 1
ATOM 2352 C CA . ASP A 1 303 ? 37.205 20.128 12.358 1.00 12.53 348 ASP A CA 1
ATOM 2353 C C . ASP A 1 303 ? 35.984 19.395 12.911 1.00 12.07 348 ASP A C 1
ATOM 2354 O O . ASP A 1 303 ? 35.419 18.515 12.260 1.00 12.94 348 ASP A O 1
ATOM 2359 N N . LEU A 1 304 ? 35.622 19.737 14.145 1.00 13.22 349 LEU A N 1
ATOM 2360 C CA . LEU A 1 304 ? 34.504 19.102 14.840 1.00 11.97 349 LEU A CA 1
ATOM 2361 C C . LEU A 1 304 ? 33.479 20.136 15.266 1.00 13.16 349 LEU A C 1
ATOM 2362 O O . LEU A 1 304 ? 33.149 20.262 16.451 1.00 14.21 349 LEU A O 1
ATOM 2367 N N . ASP A 1 305 ? 32.962 20.854 14.277 1.00 12.85 350 ASP A N 1
ATOM 2368 C CA . ASP A 1 305 ? 31.991 21.923 14.492 1.00 13.54 350 ASP A CA 1
ATOM 2369 C C . ASP A 1 305 ? 30.685 21.680 13.737 1.00 14.00 350 ASP A C 1
ATOM 2370 O O . ASP A 1 305 ? 29.859 22.585 13.621 1.00 14.15 350 ASP A O 1
ATOM 2375 N N . GLY A 1 306 ? 30.495 20.463 13.240 1.00 13.80 351 GLY A N 1
ATOM 2376 C CA . GLY A 1 306 ? 29.307 20.147 12.463 1.00 14.08 351 GLY A CA 1
ATOM 2377 C C . GLY A 1 306 ? 27.954 20.488 13.055 1.00 13.90 351 GLY A C 1
ATOM 2378 O O . GLY A 1 306 ? 27.039 20.903 12.333 1.00 14.62 351 GLY A O 1
ATOM 2379 N N . ASN A 1 307 ? 27.813 20.310 14.362 1.00 12.97 352 ASN A N 1
ATOM 2380 C CA . ASN A 1 307 ? 26.546 20.589 15.025 1.00 13.34 352 ASN A CA 1
ATOM 2381 C C . ASN A 1 307 ? 26.268 22.084 15.135 1.00 13.21 352 ASN A C 1
ATOM 2382 O O . ASN A 1 307 ? 25.117 22.496 15.263 1.00 14.49 352 ASN A O 1
ATOM 2387 N N . LEU A 1 308 ? 27.321 22.891 15.085 1.00 13.68 353 LEU A N 1
ATOM 2388 C CA . LEU A 1 308 ? 27.161 24.333 15.195 1.00 14.70 353 LEU A CA 1
ATOM 2389 C C . LEU A 1 308 ? 26.461 24.929 13.979 1.00 16.10 353 LEU A C 1
ATOM 2390 O O . LEU A 1 308 ? 25.915 26.031 14.053 1.00 17.73 353 LEU A O 1
ATOM 2395 N N . LEU A 1 309 ? 26.464 24.202 12.866 1.00 16.61 354 LEU A N 1
ATOM 2396 C CA . LEU A 1 309 ? 25.824 24.694 11.653 1.00 17.32 354 LEU A CA 1
ATOM 2397 C C . LEU A 1 309 ? 24.369 24.270 11.487 1.00 18.45 354 LEU A C 1
ATOM 2398 O O . LEU A 1 309 ? 23.718 24.670 10.523 1.00 19.71 354 LEU A O 1
ATOM 2403 N N . ILE A 1 310 ? 23.852 23.465 12.411 1.00 16.95 355 ILE A N 1
ATOM 2404 C CA . ILE A 1 310 ? 22.460 23.044 12.311 1.00 15.99 355 ILE A CA 1
ATOM 2405 C C . ILE A 1 310 ? 21.619 23.716 13.386 1.00 16.51 355 ILE A C 1
ATOM 2406 O O . ILE A 1 310 ? 22.125 24.098 14.445 1.00 15.67 355 ILE A O 1
ATOM 2411 N N . SER A 1 311 ? 20.330 23.863 13.103 1.00 16.20 356 SER A N 1
ATOM 2412 C CA . SER A 1 311 ? 19.419 24.510 14.031 1.00 16.85 356 SER A CA 1
ATOM 2413 C C . SER A 1 311 ? 18.536 23.538 14.799 1.00 15.86 356 SER A C 1
ATOM 2414 O O . SER A 1 311 ? 17.790 23.954 15.684 1.00 17.00 356 SER A O 1
ATOM 2417 N N . ASN A 1 312 ? 18.618 22.251 14.472 1.00 14.92 357 ASN A N 1
ATOM 2418 C CA . ASN A 1 312 ? 17.789 21.259 15.149 1.00 14.84 357 ASN A CA 1
ATOM 2419 C C . ASN A 1 312 ? 18.560 20.093 15.772 1.00 15.60 357 ASN A C 1
ATOM 2420 O O . ASN A 1 312 ? 18.230 18.926 15.562 1.00 14.74 357 ASN A O 1
ATOM 2425 N N . ASP A 1 313 ? 19.586 20.418 16.552 1.00 15.07 358 ASP A N 1
ATOM 2426 C CA . ASP A 1 313 ? 20.381 19.392 17.222 1.00 16.56 358 ASP A CA 1
ATOM 2427 C C . ASP A 1 313 ? 19.458 18.645 18.191 1.00 17.45 358 ASP A C 1
ATOM 2428 O O . ASP A 1 313 ? 18.597 19.257 18.829 1.00 20.08 358 ASP A O 1
ATOM 2433 N N . ARG A 1 314 ? 19.634 17.331 18.299 1.00 17.98 359 ARG A N 1
ATOM 2434 C CA . ARG A 1 314 ? 18.802 16.513 19.184 1.00 18.75 359 ARG A CA 1
ATOM 2435 C C . ARG A 1 314 ? 19.503 16.135 20.480 1.00 18.38 359 ARG A C 1
ATOM 2436 O O . ARG A 1 314 ? 18.898 15.517 21.359 1.00 18.56 359 ARG A O 1
ATOM 2444 N N . PHE A 1 315 ? 20.775 16.497 20.599 1.00 16.11 360 PHE A N 1
ATOM 2445 C CA . PHE A 1 315 ? 21.553 16.134 21.778 1.00 15.81 360 PHE A CA 1
ATOM 2446 C C . PHE A 1 315 ? 22.423 17.250 22.310 1.00 14.12 360 PHE A C 1
ATOM 2447 O O . PHE A 1 315 ? 22.776 18.181 21.589 1.00 14.03 360 PHE A O 1
ATOM 2455 N N . LYS A 1 316 ? 22.772 17.131 23.587 1.00 13.90 361 LYS A N 1
ATOM 2456 C CA . LYS A 1 316 ? 23.697 18.057 24.213 1.00 14.39 361 LYS A CA 1
ATOM 2457 C C . LYS A 1 316 ? 24.912 17.171 24.473 1.00 14.86 361 LYS A C 1
ATOM 2458 O O . LYS A 1 316 ? 24.823 16.190 25.211 1.00 15.05 361 LYS A O 1
ATOM 2464 N N . GLY A 1 317 ? 26.033 17.497 23.841 1.00 13.70 362 GLY A N 1
ATOM 2465 C CA . GLY A 1 317 ? 27.233 16.699 24.025 1.00 14.29 362 GLY A CA 1
ATOM 2466 C C . GLY A 1 317 ? 28.462 17.564 24.205 1.00 13.57 362 GLY A C 1
ATOM 2467 O O . GLY A 1 317 ? 28.467 18.474 25.034 1.00 13.12 362 GLY A O 1
ATOM 2468 N N . VAL A 1 318 ? 29.510 17.286 23.436 1.00 13.16 363 VAL A N 1
ATOM 2469 C CA . VAL A 1 318 ? 30.729 18.071 23.547 1.00 13.41 363 VAL A CA 1
ATOM 2470 C C . VAL A 1 318 ? 30.443 19.527 23.229 1.00 13.85 363 VAL A C 1
ATOM 2471 O O . VAL A 1 318 ? 29.557 19.846 22.433 1.00 14.07 363 VAL A O 1
ATOM 2475 N N . GLU A 1 319 ? 31.197 20.411 23.863 1.00 13.13 364 GLU A N 1
ATOM 2476 C CA . GLU A 1 319 ? 31.024 21.837 23.654 1.00 14.24 364 GLU A CA 1
ATOM 2477 C C . GLU A 1 319 ? 32.364 22.463 23.321 1.00 13.76 364 GLU A C 1
ATOM 2478 O O . GLU A 1 319 ? 33.418 21.888 23.597 1.00 14.50 364 GLU A O 1
ATOM 2484 N N . VAL A 1 320 ? 32.312 23.637 22.707 1.00 13.93 365 VAL A N 1
ATOM 2485 C CA . VAL A 1 320 ? 33.519 24.366 22.377 1.00 13.56 365 VAL A CA 1
ATOM 2486 C C . VAL A 1 320 ? 33.696 25.385 23.495 1.00 15.03 365 VAL A C 1
ATOM 2487 O O . VAL A 1 320 ? 32.848 26.259 23.703 1.00 16.48 365 VAL A O 1
ATOM 2491 N N . VAL A 1 321 ? 34.793 25.246 24.228 1.00 13.15 366 VAL A N 1
ATOM 2492 C CA . VAL A 1 321 ? 35.102 26.121 25.350 1.00 14.31 366 VAL A CA 1
ATOM 2493 C C . VAL A 1 321 ? 36.517 26.650 25.157 1.00 14.84 366 VAL A C 1
ATOM 2494 O O . VAL A 1 321 ? 37.466 25.874 25.071 1.00 15.74 366 VAL A O 1
ATOM 2498 N N . ASN A 1 322 ? 36.656 27.973 25.104 1.00 16.97 367 ASN A N 1
ATOM 2499 C CA . ASN A 1 322 ? 37.956 28.591 24.871 1.00 17.24 367 ASN A CA 1
ATOM 2500 C C . ASN A 1 322 ? 38.498 28.022 23.561 1.00 15.72 367 ASN A C 1
ATOM 2501 O O . ASN A 1 322 ? 39.701 27.790 23.421 1.00 16.12 367 ASN A O 1
ATOM 2506 N N . GLY A 1 323 ? 37.585 27.782 22.620 1.00 15.04 368 GLY A N 1
ATOM 2507 C CA . GLY A 1 323 ? 37.940 27.245 21.311 1.00 14.95 368 GLY A CA 1
ATOM 2508 C C . GLY A 1 323 ? 38.331 25.776 21.291 1.00 14.10 368 GLY A C 1
ATOM 2509 O O . GLY A 1 323 ? 38.645 25.219 20.238 1.00 13.04 368 GLY A O 1
ATOM 2510 N N . LYS A 1 324 ? 38.273 25.136 22.450 1.00 13.44 369 LYS A N 1
ATOM 2511 C CA . LYS A 1 324 ? 38.671 23.742 22.591 1.00 13.76 369 LYS A CA 1
ATOM 2512 C C . LYS A 1 324 ? 37.495 22.768 22.660 1.00 12.87 369 LYS A C 1
ATOM 2513 O O . LYS A 1 324 ? 36.488 23.051 23.306 1.00 12.99 369 LYS A O 1
ATOM 2519 N N . ILE A 1 325 ? 37.614 21.634 21.974 1.00 12.81 370 ILE A N 1
ATOM 2520 C CA . ILE A 1 325 ? 36.575 20.610 22.025 1.00 12.65 370 ILE A CA 1
ATOM 2521 C C . ILE A 1 325 ? 36.601 20.142 23.471 1.00 13.75 370 ILE A C 1
ATOM 2522 O O . ILE A 1 325 ? 37.652 19.765 23.989 1.00 14.57 370 ILE A O 1
ATOM 2527 N N . THR A 1 326 ? 35.445 20.162 24.122 1.00 12.39 371 THR A N 1
ATOM 2528 C CA . THR A 1 326 ? 35.380 19.803 25.528 1.00 12.75 371 THR A CA 1
ATOM 2529 C C . THR A 1 326 ? 34.447 18.644 25.822 1.00 12.55 371 THR A C 1
ATOM 2530 O O . THR A 1 326 ? 33.233 18.744 25.652 1.00 12.72 371 THR A O 1
ATOM 2534 N N . LEU A 1 327 ? 35.041 17.543 26.267 1.00 12.43 372 LEU A N 1
ATOM 2535 C CA . LEU A 1 327 ? 34.305 16.331 26.599 1.00 12.74 372 LEU A CA 1
ATOM 2536 C C . LEU A 1 327 ? 33.722 16.405 28.003 1.00 13.04 372 LEU A C 1
ATOM 2537 O O . LEU A 1 327 ? 34.386 16.869 28.928 1.00 14.50 372 LEU A O 1
ATOM 2542 N N . ASN A 1 328 ? 32.477 15.963 28.156 1.00 12.56 373 ASN A N 1
ATOM 2543 C CA . ASN A 1 328 ? 31.858 15.932 29.477 1.00 12.65 373 ASN A CA 1
ATOM 2544 C C . ASN A 1 328 ? 32.140 14.534 30.029 1.00 14.46 373 ASN A C 1
ATOM 2545 O O . ASN A 1 328 ? 32.850 13.746 29.394 1.00 15.55 373 ASN A O 1
ATOM 2550 N N . ASP A 1 329 ? 31.609 14.217 31.204 1.00 16.15 374 ASP A N 1
ATOM 2551 C CA . ASP A 1 329 ? 31.863 12.908 31.792 1.00 17.60 374 ASP A CA 1
ATOM 2552 C C . ASP A 1 329 ? 30.749 11.888 31.591 1.00 16.12 374 ASP A C 1
ATOM 2553 O O . ASP A 1 329 ? 30.735 10.842 32.248 1.00 16.69 374 ASP A O 1
ATOM 2558 N N . LEU A 1 330 ? 29.820 12.180 30.685 1.00 15.22 375 LEU A N 1
ATOM 2559 C CA . LEU A 1 330 ? 28.733 11.243 30.418 1.00 14.44 375 LEU A CA 1
ATOM 2560 C C . LEU A 1 330 ? 29.315 10.004 29.745 1.00 14.85 375 LEU A C 1
ATOM 2561 O O . LEU A 1 330 ? 30.207 10.106 28.903 1.00 14.85 375 LEU A O 1
ATOM 2566 N N . PRO A 1 331 ? 28.817 8.815 30.112 1.00 14.69 376 PRO A N 1
ATOM 2567 C CA . PRO A 1 331 ? 29.296 7.549 29.541 1.00 14.42 376 PRO A CA 1
ATOM 2568 C C . PRO A 1 331 ? 28.963 7.402 28.058 1.00 14.92 376 PRO A C 1
ATOM 2569 O O . PRO A 1 331 ? 28.179 8.175 27.506 1.00 16.70 376 PRO A O 1
ATOM 2573 N N . GLY A 1 332 ? 29.557 6.399 27.417 1.00 13.80 377 GLY A N 1
ATOM 2574 C CA . GLY A 1 332 ? 29.293 6.177 26.006 1.00 12.60 377 GLY A CA 1
ATOM 2575 C C . GLY A 1 332 ? 29.919 7.247 25.137 1.00 12.60 377 GLY A C 1
ATOM 2576 O O . GLY A 1 332 ? 31.105 7.547 25.279 1.00 13.11 377 GLY A O 1
ATOM 2577 N N . ILE A 1 333 ? 29.130 7.830 24.238 1.00 12.67 378 ILE A N 1
ATOM 2578 C CA . ILE A 1 333 ? 29.652 8.873 23.361 1.00 11.68 378 ILE A CA 1
ATOM 2579 C C . ILE A 1 333 ? 29.555 10.263 23.987 1.00 11.76 378 ILE A C 1
ATOM 2580 O O . ILE A 1 333 ? 29.937 11.257 23.368 1.00 13.15 378 ILE A O 1
ATOM 2585 N N . GLY A 1 334 ? 29.030 10.325 25.210 1.00 12.06 379 GLY A N 1
ATOM 2586 C CA . GLY A 1 334 ? 28.943 11.590 25.928 1.00 12.50 379 GLY A CA 1
ATOM 2587 C C . GLY A 1 334 ? 27.835 12.561 25.570 1.00 13.11 379 GLY A C 1
ATOM 2588 O O . GLY A 1 334 ? 28.067 13.770 25.508 1.00 13.02 379 GLY A O 1
ATOM 2589 N N . VAL A 1 335 ? 26.630 12.053 25.350 1.00 13.32 380 VAL A N 1
ATOM 2590 C CA . VAL A 1 335 ? 25.521 12.932 25.011 1.00 13.59 380 VAL A CA 1
ATOM 2591 C C . VAL A 1 335 ? 24.295 12.697 25.872 1.00 14.45 380 VAL A C 1
ATOM 2592 O O . VAL A 1 335 ? 24.123 11.635 26.475 1.00 15.08 380 VAL A O 1
ATOM 2596 N N . MET A 1 336 ? 23.456 13.723 25.927 1.00 14.58 381 MET A N 1
ATOM 2597 C CA . MET A 1 336 ? 22.193 13.672 26.645 1.00 15.35 381 MET A CA 1
ATOM 2598 C C . MET A 1 336 ? 21.155 13.982 25.580 1.00 15.76 381 MET A C 1
ATOM 2599 O O . MET A 1 336 ? 21.318 14.935 24.815 1.00 15.33 381 MET A O 1
ATOM 2604 N N . LYS A 1 337 ? 20.106 13.173 25.513 1.00 16.30 382 LYS A N 1
ATOM 2605 C CA . LYS A 1 337 ? 19.050 13.405 24.541 1.00 19.29 382 LYS A CA 1
ATOM 2606 C C . LYS A 1 337 ? 18.215 14.580 25.045 1.00 19.07 382 LYS A C 1
ATOM 2607 O O . LYS A 1 337 ? 17.781 14.520 26.215 1.00 20.34 382 LYS A O 1
ATOM 2613 N N . LYS B 1 2 ? 20.544 53.615 15.959 1.00 18.72 47 LYS B N 1
ATOM 2614 C CA . LYS B 1 2 ? 19.400 53.005 15.222 1.00 19.87 47 LYS B CA 1
ATOM 2615 C C . LYS B 1 2 ? 18.963 51.711 15.894 1.00 18.70 47 LYS B C 1
ATOM 2616 O O . LYS B 1 2 ? 19.727 50.749 15.958 1.00 20.46 47 LYS B O 1
ATOM 2622 N N . MET B 1 3 ? 17.733 51.686 16.394 1.00 17.50 48 MET B N 1
ATOM 2623 C CA . MET B 1 3 ? 17.230 50.485 17.046 1.00 17.34 48 MET B CA 1
ATOM 2624 C C . MET B 1 3 ? 16.151 49.808 16.215 1.00 16.54 48 MET B C 1
ATOM 2625 O O . MET B 1 3 ? 15.213 50.457 15.745 1.00 17.72 48 MET B O 1
ATOM 2630 N N . THR B 1 4 ? 16.299 48.502 16.023 1.00 15.53 49 THR B N 1
ATOM 2631 C CA . THR B 1 4 ? 15.324 47.722 15.275 1.00 16.02 49 THR B CA 1
ATOM 2632 C C . THR B 1 4 ? 14.879 46.579 16.174 1.00 17.01 49 THR B C 1
ATOM 2633 O O . THR B 1 4 ? 15.590 46.202 17.104 1.00 16.42 49 THR B O 1
ATOM 2637 N N . PHE B 1 5 ? 13.695 46.040 15.910 1.00 16.44 50 PHE B N 1
ATOM 2638 C CA . PHE B 1 5 ? 13.167 44.965 16.734 1.00 16.19 50 PHE B CA 1
ATOM 2639 C C . PHE B 1 5 ? 12.087 44.180 16.009 1.00 16.88 50 PHE B C 1
ATOM 2640 O O . PHE B 1 5 ? 11.391 44.713 15.140 1.00 17.74 50 PHE B O 1
ATOM 2648 N N . PHE B 1 6 ? 11.950 42.909 16.369 1.00 15.60 51 PHE B N 1
ATOM 2649 C CA . PHE B 1 6 ? 10.959 42.054 15.734 1.00 15.79 51 PHE B CA 1
ATOM 2650 C C . PHE B 1 6 ? 10.588 40.876 16.622 1.00 15.45 51 PHE B C 1
ATOM 2651 O O . PHE B 1 6 ? 11.373 40.449 17.467 1.00 15.29 51 PHE B O 1
ATOM 2659 N N . PRO B 1 7 ? 9.369 40.346 16.453 1.00 14.51 52 PRO B N 1
ATOM 2660 C CA . PRO B 1 7 ? 8.923 39.206 17.258 1.00 14.80 52 PRO B CA 1
ATOM 2661 C C . PRO B 1 7 ? 9.708 37.954 16.884 1.00 15.54 52 PRO B C 1
ATOM 2662 O O . PRO B 1 7 ? 10.027 37.737 15.713 1.00 16.78 52 PRO B O 1
ATOM 2666 N N . TYR B 1 8 ? 10.022 37.138 17.881 1.00 14.70 53 TYR B N 1
ATOM 2667 C CA . TYR B 1 8 ? 10.760 35.901 17.655 1.00 14.66 53 TYR B CA 1
ATOM 2668 C C . TYR B 1 8 ? 10.288 34.891 18.693 1.00 14.23 53 TYR B C 1
ATOM 2669 O O . TYR B 1 8 ? 10.895 34.746 19.755 1.00 14.18 53 TYR B O 1
ATOM 2678 N N . GLU B 1 9 ? 9.201 34.193 18.390 1.00 14.16 54 GLU B N 1
ATOM 2679 C CA . GLU B 1 9 ? 8.656 33.229 19.330 1.00 13.20 54 GLU B CA 1
ATOM 2680 C C . GLU B 1 9 ? 9.624 32.096 19.626 1.00 13.89 54 GLU B C 1
ATOM 2681 O O . GLU B 1 9 ? 10.201 31.500 18.716 1.00 14.70 54 GLU B O 1
ATOM 2687 N N . LEU B 1 10 ? 9.810 31.812 20.911 1.00 12.68 55 LEU B N 1
ATOM 2688 C CA . LEU B 1 10 ? 10.694 30.734 21.318 1.00 12.76 55 LEU B CA 1
ATOM 2689 C C . LEU B 1 10 ? 9.922 29.427 21.277 1.00 12.39 55 LEU B C 1
ATOM 2690 O O . LEU B 1 10 ? 8.770 29.360 21.710 1.00 13.14 55 LEU B O 1
ATOM 2695 N N . LYS B 1 11 ? 10.558 28.394 20.741 1.00 12.94 56 LYS B N 1
ATOM 2696 C CA . LYS B 1 11 ? 9.946 27.078 20.659 1.00 13.24 56 LYS B CA 1
ATOM 2697 C C . LYS B 1 11 ? 10.573 26.230 21.757 1.00 13.05 56 LYS B C 1
ATOM 2698 O O . LYS B 1 11 ? 11.787 26.028 21.770 1.00 13.53 56 LYS B O 1
ATOM 2704 N N . LEU B 1 12 ? 9.760 25.750 22.690 1.00 13.00 57 LEU B N 1
ATOM 2705 C CA . LEU B 1 12 ? 10.298 24.938 23.771 1.00 13.32 57 LEU B CA 1
ATOM 2706 C C . LEU B 1 12 ? 10.415 23.487 23.331 1.00 14.80 57 LEU B C 1
ATOM 2707 O O . LEU B 1 12 ? 9.634 23.013 22.505 1.00 15.46 57 LEU B O 1
ATOM 2712 N N . ARG B 1 13 ? 11.403 22.792 23.883 1.00 15.70 58 ARG B N 1
ATOM 2713 C CA . ARG B 1 13 ? 11.650 21.396 23.547 1.00 17.64 58 ARG B CA 1
ATOM 2714 C C . ARG B 1 13 ? 10.593 20.459 24.117 1.00 18.12 58 ARG B C 1
ATOM 2715 O O . ARG B 1 13 ? 10.282 19.427 23.521 1.00 19.75 58 ARG B O 1
ATOM 2723 N N . HIS B 1 14 ? 10.046 20.821 25.273 1.00 17.79 59 HIS B N 1
ATOM 2724 C CA . HIS B 1 14 ? 9.029 20.009 25.938 1.00 17.09 59 HIS B CA 1
ATOM 2725 C C . HIS B 1 14 ? 8.073 20.924 26.692 1.00 16.65 59 HIS B C 1
ATOM 2726 O O . HIS B 1 14 ? 8.334 22.116 26.831 1.00 16.51 59 HIS B O 1
ATOM 2733 N N . VAL B 1 15 ? 6.966 20.369 27.175 1.00 16.59 60 VAL B N 1
ATOM 2734 C CA . VAL B 1 15 ? 6.013 21.162 27.941 1.00 17.29 60 VAL B CA 1
ATOM 2735 C C . VAL B 1 15 ? 6.737 21.690 29.176 1.00 16.19 60 VAL B C 1
ATOM 2736 O O . VAL B 1 15 ? 7.432 20.944 29.867 1.00 18.72 60 VAL B O 1
ATOM 2740 N N . PHE B 1 16 ? 6.578 22.981 29.436 1.00 14.62 61 PHE B N 1
ATOM 2741 C CA . PHE B 1 16 ? 7.211 23.629 30.577 1.00 14.60 61 PHE B CA 1
ATOM 2742 C C . PHE B 1 16 ? 6.120 24.154 31.507 1.00 15.77 61 PHE B C 1
ATOM 2743 O O . PHE B 1 16 ? 5.214 24.867 31.069 1.00 14.93 61 PHE B O 1
ATOM 2751 N N . THR B 1 17 ? 6.218 23.818 32.790 1.00 15.92 62 THR B N 1
ATOM 2752 C CA . THR B 1 17 ? 5.198 24.224 33.750 1.00 18.13 62 THR B CA 1
ATOM 2753 C C . THR B 1 17 ? 5.649 25.171 34.853 1.00 17.67 62 THR B C 1
ATOM 2754 O O . THR B 1 17 ? 6.708 24.990 35.459 1.00 17.32 62 THR B O 1
ATOM 2758 N N . VAL B 1 18 ? 4.818 26.177 35.102 1.00 16.83 63 VAL B N 1
ATOM 2759 C CA . VAL B 1 18 ? 5.051 27.169 36.145 1.00 16.49 63 VAL B CA 1
ATOM 2760 C C . VAL B 1 18 ? 3.733 27.262 36.909 1.00 17.57 63 VAL B C 1
ATOM 2761 O O . VAL B 1 18 ? 2.734 27.741 36.375 1.00 17.96 63 VAL B O 1
ATOM 2765 N N . ALA B 1 19 ? 3.728 26.794 38.152 1.00 18.75 64 ALA B N 1
ATOM 2766 C CA . ALA B 1 19 ? 2.515 26.817 38.961 1.00 18.28 64 ALA B CA 1
ATOM 2767 C C . ALA B 1 19 ? 1.420 26.050 38.218 1.00 17.66 64 ALA B C 1
ATOM 2768 O O . ALA B 1 19 ? 1.583 24.872 37.909 1.00 17.40 64 ALA B O 1
ATOM 2770 N N . THR B 1 20 ? 0.314 26.722 37.914 1.00 17.11 65 THR B N 1
ATOM 2771 C CA . THR B 1 20 ? -0.794 26.079 37.214 1.00 16.06 65 THR B CA 1
ATOM 2772 C C . THR B 1 20 ? -0.806 26.382 35.717 1.00 16.59 65 THR B C 1
ATOM 2773 O O . THR B 1 20 ? -1.818 26.165 35.042 1.00 16.76 65 THR B O 1
ATOM 2777 N N . TYR B 1 21 ? 0.323 26.863 35.199 1.00 16.69 66 TYR B N 1
ATOM 2778 C CA . TYR B 1 21 ? 0.439 27.212 33.784 1.00 18.96 66 TYR B CA 1
ATOM 2779 C C . TYR B 1 21 ? 1.497 26.398 33.053 1.00 20.39 66 TYR B C 1
ATOM 2780 O O . TYR B 1 21 ? 2.650 26.335 33.483 1.00 24.64 66 TYR B O 1
ATOM 2789 N N . SER B 1 22 ? 1.109 25.797 31.934 1.00 17.86 67 SER B N 1
ATOM 2790 C CA . SER B 1 22 ? 2.033 25.006 31.132 1.00 17.56 67 SER B CA 1
ATOM 2791 C C . SER B 1 22 ? 2.056 25.555 29.712 1.00 17.87 67 SER B C 1
ATOM 2792 O O . SER B 1 22 ? 1.068 26.116 29.240 1.00 19.45 67 SER B O 1
ATOM 2795 N N . ARG B 1 23 ? 3.184 25.405 29.028 1.00 14.38 68 ARG B N 1
ATOM 2796 C CA . ARG B 1 23 ? 3.286 25.906 27.665 1.00 14.21 68 ARG B CA 1
ATOM 2797 C C . ARG B 1 23 ? 4.431 25.246 26.913 1.00 13.89 68 ARG B C 1
ATOM 2798 O O . ARG B 1 23 ? 5.326 24.660 27.526 1.00 13.57 68 ARG B O 1
ATOM 2806 N N . THR B 1 24 ? 4.392 25.341 25.585 1.00 12.94 69 THR B N 1
ATOM 2807 C CA . THR B 1 24 ? 5.446 24.780 24.749 1.00 13.30 69 THR B CA 1
ATOM 2808 C C . THR B 1 24 ? 6.097 25.851 23.875 1.00 12.47 69 THR B C 1
ATOM 2809 O O . THR B 1 24 ? 6.910 25.539 23.009 1.00 12.25 69 THR B O 1
ATOM 2813 N N . THR B 1 25 ? 5.722 27.111 24.097 1.00 12.00 70 THR B N 1
ATOM 2814 C CA . THR B 1 25 ? 6.298 28.244 23.370 1.00 12.84 70 THR B CA 1
ATOM 2815 C C . THR B 1 25 ? 6.346 29.461 24.289 1.00 12.95 70 THR B C 1
ATOM 2816 O O . THR B 1 25 ? 5.698 29.484 25.337 1.00 12.78 70 THR B O 1
ATOM 2820 N N . THR B 1 26 ? 7.115 30.471 23.896 1.00 12.12 71 THR B N 1
ATOM 2821 C CA . THR B 1 26 ? 7.217 31.688 24.691 1.00 11.95 71 THR B CA 1
ATOM 2822 C C . THR B 1 26 ? 7.349 32.924 23.818 1.00 11.61 71 THR B C 1
ATOM 2823 O O . THR B 1 26 ? 8.271 33.019 23.005 1.00 12.92 71 THR B O 1
ATOM 2827 N N . PRO B 1 27 ? 6.420 33.883 23.962 1.00 11.41 72 PRO B N 1
ATOM 2828 C CA . PRO B 1 27 ? 6.498 35.108 23.160 1.00 12.38 72 PRO B CA 1
ATOM 2829 C C . PRO B 1 27 ? 7.831 35.778 23.491 1.00 12.75 72 PRO B C 1
ATOM 2830 O O . PRO B 1 27 ? 8.267 35.771 24.648 1.00 12.80 72 PRO B O 1
ATOM 2834 N N . ASP B 1 28 ? 8.464 36.366 22.484 1.00 11.49 73 ASP B N 1
ATOM 2835 C CA . ASP B 1 28 ? 9.775 36.974 22.668 1.00 12.50 73 ASP B CA 1
ATOM 2836 C C . ASP B 1 28 ? 9.999 38.002 21.559 1.00 12.84 73 ASP B C 1
ATOM 2837 O O . ASP B 1 28 ? 9.472 37.855 20.452 1.00 13.10 73 ASP B O 1
ATOM 2842 N N . VAL B 1 29 ? 10.742 39.059 21.867 1.00 12.89 74 VAL B N 1
ATOM 2843 C CA . VAL B 1 29 ? 11.062 40.086 20.881 1.00 13.15 74 VAL B CA 1
ATOM 2844 C C . VAL B 1 29 ? 12.568 40.296 20.908 1.00 14.30 74 VAL B C 1
ATOM 2845 O O . VAL B 1 29 ? 13.168 40.458 21.978 1.00 14.64 74 VAL B O 1
ATOM 2849 N N . GLN B 1 30 ? 13.173 40.273 19.726 1.00 13.59 75 GLN B N 1
ATOM 2850 C CA . GLN B 1 30 ? 14.611 40.452 19.585 1.00 13.67 75 GLN B CA 1
ATOM 2851 C C . GLN B 1 30 ? 14.903 41.892 19.188 1.00 14.89 75 GLN B C 1
ATOM 2852 O O . GLN B 1 30 ? 14.252 42.451 18.303 1.00 16.31 75 GLN B O 1
ATOM 2858 N N . VAL B 1 31 ? 15.893 42.484 19.848 1.00 13.28 76 VAL B N 1
ATOM 2859 C CA . VAL B 1 31 ? 16.257 43.870 19.604 1.00 13.84 76 VAL B CA 1
ATOM 2860 C C . VAL B 1 31 ? 17.708 44.041 19.185 1.00 14.14 76 VAL B C 1
ATOM 2861 O O . VAL B 1 31 ? 18.580 43.280 19.599 1.00 13.54 76 VAL B O 1
ATOM 2865 N N . GLU B 1 32 ? 17.951 45.042 18.345 1.00 14.55 77 GLU B N 1
ATOM 2866 C CA . GLU B 1 32 ? 19.296 45.355 17.879 1.00 15.53 77 GLU B CA 1
ATOM 2867 C C . GLU B 1 32 ? 19.496 46.865 17.879 1.00 15.51 77 GLU B C 1
ATOM 2868 O O . GLU B 1 32 ? 18.616 47.613 17.460 1.00 15.66 77 GLU B O 1
ATOM 2874 N N . ILE B 1 33 ? 20.645 47.309 18.378 1.00 14.60 78 ILE B N 1
ATOM 2875 C CA . ILE B 1 33 ? 20.969 48.729 18.390 1.00 15.45 78 ILE B CA 1
ATOM 2876 C C . ILE B 1 33 ? 22.296 48.871 17.657 1.00 16.53 78 ILE B C 1
ATOM 2877 O O . ILE B 1 33 ? 23.304 48.281 18.048 1.00 16.11 78 ILE B O 1
ATOM 2882 N N . GLU B 1 34 ? 22.282 49.645 16.579 1.00 18.10 79 GLU B N 1
ATOM 2883 C CA . GLU B 1 34 ? 23.472 49.853 15.769 1.00 19.41 79 GLU B CA 1
ATOM 2884 C C . GLU B 1 34 ? 24.048 51.245 15.978 1.00 19.26 79 GLU B C 1
ATOM 2885 O O . GLU B 1 34 ? 23.312 52.224 16.108 1.00 19.06 79 GLU B O 1
ATOM 2891 N N . TYR B 1 35 ? 25.373 51.310 16.020 1.00 18.42 80 TYR B N 1
ATOM 2892 C CA . TYR B 1 35 ? 26.102 52.558 16.210 1.00 19.56 80 TYR B CA 1
ATOM 2893 C C . TYR B 1 35 ? 27.450 52.430 15.510 1.00 20.31 80 TYR B C 1
ATOM 2894 O O . TYR B 1 35 ? 28.252 51.562 15.847 1.00 18.92 80 TYR B O 1
ATOM 2903 N N . GLU B 1 36 ? 27.685 53.294 14.530 1.00 21.57 81 GLU B N 1
ATOM 2904 C CA . GLU B 1 36 ? 28.932 53.293 13.776 1.00 22.64 81 GLU B CA 1
ATOM 2905 C C . GLU B 1 36 ? 29.390 51.902 13.340 1.00 21.35 81 GLU B C 1
ATOM 2906 O O . GLU B 1 36 ? 30.558 51.545 13.495 1.00 21.50 81 GLU B O 1
ATOM 2912 N N . GLY B 1 37 ? 28.460 51.115 12.806 1.00 21.06 82 GLY B N 1
ATOM 2913 C CA . GLY B 1 37 ? 28.800 49.786 12.325 1.00 21.44 82 GLY B CA 1
ATOM 2914 C C . GLY B 1 37 ? 28.869 48.671 13.352 1.00 20.94 82 GLY B C 1
ATOM 2915 O O . GLY B 1 37 ? 29.110 47.515 12.998 1.00 21.39 82 GLY B O 1
ATOM 2916 N N . VAL B 1 38 ? 28.667 49.007 14.620 1.00 19.01 83 VAL B N 1
ATOM 2917 C CA . VAL B 1 38 ? 28.701 48.012 15.683 1.00 18.19 83 VAL B CA 1
ATOM 2918 C C . VAL B 1 38 ? 27.267 47.740 16.131 1.00 16.67 83 VAL B C 1
ATOM 2919 O O . VAL B 1 38 ? 26.463 48.664 16.263 1.00 17.98 83 VAL B O 1
ATOM 2923 N N . THR B 1 39 ? 26.950 46.469 16.358 1.00 15.98 84 THR B N 1
ATOM 2924 C CA . THR B 1 39 ? 25.602 46.088 16.755 1.00 15.75 84 THR B CA 1
ATOM 2925 C C . THR B 1 39 ? 25.509 45.420 18.116 1.00 14.48 84 THR B C 1
ATOM 2926 O O . THR B 1 39 ? 26.237 44.468 18.403 1.00 15.47 84 THR B O 1
ATOM 2930 N N . GLY B 1 40 ? 24.605 45.937 18.944 1.00 13.32 85 GLY B N 1
ATOM 2931 C CA . GLY B 1 40 ? 24.373 45.373 20.262 1.00 13.56 85 GLY B CA 1
ATOM 2932 C C . GLY B 1 40 ? 23.070 44.595 20.209 1.00 12.79 85 GLY B C 1
ATOM 2933 O O . GLY B 1 40 ? 22.072 45.089 19.675 1.00 13.45 85 GLY B O 1
ATOM 2934 N N . TYR B 1 41 ? 23.074 43.381 20.752 1.00 11.73 86 TYR B N 1
ATOM 2935 C CA . TYR B 1 41 ? 21.891 42.523 20.746 1.00 13.15 86 TYR B CA 1
ATOM 2936 C C . TYR B 1 41 ? 21.142 42.513 22.068 1.00 12.67 86 TYR B C 1
ATOM 2937 O O . TYR B 1 41 ? 21.744 42.351 23.132 1.00 13.21 86 TYR B O 1
ATOM 2946 N N . GLY B 1 42 ? 19.823 42.674 21.983 1.00 12.92 87 GLY B N 1
ATOM 2947 C CA . GLY B 1 42 ? 18.978 42.679 23.163 1.00 12.70 87 GLY B CA 1
ATOM 2948 C C . GLY B 1 42 ? 17.803 41.735 22.992 1.00 13.24 87 GLY B C 1
ATOM 2949 O O . GLY B 1 42 ? 17.530 41.251 21.888 1.00 12.88 87 GLY B O 1
ATOM 2950 N N . GLU B 1 43 ? 17.085 41.488 24.081 1.00 13.35 88 GLU B N 1
ATOM 2951 C CA . GLU B 1 43 ? 15.960 40.569 24.042 1.00 12.50 88 GLU B CA 1
ATOM 2952 C C . GLU B 1 43 ? 14.956 40.794 25.155 1.00 12.59 88 GLU B C 1
ATOM 2953 O O . GLU B 1 43 ? 15.309 41.199 26.263 1.00 10.75 88 GLU B O 1
ATOM 2959 N N . ALA B 1 44 ? 13.696 40.539 24.830 1.00 12.65 89 ALA B N 1
ATOM 2960 C CA . ALA B 1 44 ? 12.611 40.616 25.792 1.00 11.59 89 ALA B CA 1
ATOM 2961 C C . ALA B 1 44 ? 11.944 39.244 25.706 1.00 11.63 89 ALA B C 1
ATOM 2962 O O . ALA B 1 44 ? 11.663 38.759 24.609 1.00 12.21 89 ALA B O 1
ATOM 2964 N N . SER B 1 45 ? 11.740 38.603 26.851 1.00 11.26 90 SER B N 1
ATOM 2965 C CA . SER B 1 45 ? 11.072 37.305 26.897 1.00 11.09 90 SER B CA 1
ATOM 2966 C C . SER B 1 45 ? 9.811 37.532 27.704 1.00 11.99 90 SER B C 1
ATOM 2967 O O . SER B 1 45 ? 9.858 38.139 28.780 1.00 12.07 90 SER B O 1
ATOM 2970 N N . MET B 1 46 ? 8.687 37.034 27.196 1.00 11.96 91 MET B N 1
ATOM 2971 C CA . MET B 1 46 ? 7.416 37.262 27.854 1.00 12.11 91 MET B CA 1
ATOM 2972 C C . MET B 1 46 ? 6.575 36.061 28.264 1.00 12.56 91 MET B C 1
ATOM 2973 O O . MET B 1 46 ? 5.644 35.672 27.553 1.00 12.65 91 MET B O 1
ATOM 2978 N N . PRO B 1 47 ? 6.908 35.433 29.400 1.00 11.80 92 PRO B N 1
ATOM 2979 C CA . PRO B 1 47 ? 6.094 34.292 29.832 1.00 12.86 92 PRO B CA 1
ATOM 2980 C C . PRO B 1 47 ? 4.684 34.895 29.916 1.00 13.47 92 PRO B C 1
ATOM 2981 O O . PRO B 1 47 ? 4.493 35.940 30.535 1.00 12.63 92 PRO B O 1
ATOM 2985 N N . PRO B 1 48 ? 3.687 34.255 29.292 1.00 14.90 93 PRO B N 1
ATOM 2986 C CA . PRO B 1 48 ? 2.320 34.789 29.315 1.00 15.88 93 PRO B CA 1
ATOM 2987 C C . PRO B 1 48 ? 1.753 35.336 30.626 1.00 15.06 93 PRO B C 1
ATOM 2988 O O . PRO B 1 48 ? 1.196 36.433 30.656 1.00 16.19 93 PRO B O 1
ATOM 2992 N N . TYR B 1 49 ? 1.903 34.588 31.710 1.00 15.11 94 TYR B N 1
ATOM 2993 C CA . TYR B 1 49 ? 1.349 35.013 32.990 1.00 14.85 94 TYR B CA 1
ATOM 2994 C C . TYR B 1 49 ? 1.974 36.269 33.605 1.00 15.46 94 TYR B C 1
ATOM 2995 O O . TYR B 1 49 ? 1.426 36.818 34.559 1.00 17.62 94 TYR B O 1
ATOM 3004 N N . LEU B 1 50 ? 3.100 36.736 33.066 1.00 14.58 95 LEU B N 1
ATOM 3005 C CA . LEU B 1 50 ? 3.734 37.931 33.615 1.00 15.13 95 LEU B CA 1
ATOM 3006 C C . LEU B 1 50 ? 3.142 39.244 33.102 1.00 15.44 95 LEU B C 1
ATOM 3007 O O . LEU B 1 50 ? 3.517 40.324 33.554 1.00 17.88 95 LEU B O 1
ATOM 3012 N N . GLY B 1 51 ? 2.222 39.160 32.148 1.00 15.89 96 GLY B N 1
ATOM 3013 C CA . GLY B 1 51 ? 1.570 40.374 31.688 1.00 15.95 96 GLY B CA 1
ATOM 3014 C C . GLY B 1 51 ? 2.074 41.134 30.478 1.00 16.91 96 GLY B C 1
ATOM 3015 O O . GLY B 1 51 ? 1.472 42.141 30.101 1.00 19.15 96 GLY B O 1
ATOM 3016 N N . GLU B 1 52 ? 3.176 40.704 29.880 1.00 14.02 97 GLU B N 1
ATOM 3017 C CA . GLU B 1 52 ? 3.651 41.388 28.691 1.00 12.97 97 GLU B CA 1
ATOM 3018 C C . GLU B 1 52 ? 3.389 40.486 27.491 1.00 12.94 97 GLU B C 1
ATOM 3019 O O . GLU B 1 52 ? 3.282 39.266 27.627 1.00 14.38 97 GLU B O 1
ATOM 3025 N N . THR B 1 53 ? 3.254 41.095 26.320 1.00 13.80 98 THR B N 1
ATOM 3026 C CA . THR B 1 53 ? 2.969 40.355 25.098 1.00 14.37 98 THR B CA 1
ATOM 3027 C C . THR B 1 53 ? 3.791 40.908 23.945 1.00 13.55 98 THR B C 1
ATOM 3028 O O . THR B 1 53 ? 4.466 41.930 24.085 1.00 14.28 98 THR B O 1
ATOM 3032 N N . VAL B 1 54 ? 3.746 40.231 22.803 1.00 13.52 99 VAL B N 1
ATOM 3033 C CA . VAL B 1 54 ? 4.469 40.721 21.639 1.00 13.62 99 VAL B CA 1
ATOM 3034 C C . VAL B 1 54 ? 3.939 42.124 21.347 1.00 14.19 99 VAL B C 1
ATOM 3035 O O . VAL B 1 54 ? 4.704 43.048 21.077 1.00 13.93 99 VAL B O 1
ATOM 3039 N N . GLU B 1 55 ? 2.621 42.284 21.423 1.00 14.54 100 GLU B N 1
ATOM 3040 C CA . GLU B 1 55 ? 2.007 43.579 21.170 1.00 15.35 100 GLU B CA 1
ATOM 3041 C C . GLU B 1 55 ? 2.469 44.665 22.142 1.00 14.22 100 GLU B C 1
ATOM 3042 O O . GLU B 1 55 ? 2.862 45.748 21.717 1.00 15.24 100 GLU B O 1
ATOM 3048 N N . SER B 1 56 ? 2.429 44.383 23.441 1.00 13.93 101 SER B N 1
ATOM 3049 C CA . SER B 1 56 ? 2.829 45.396 24.414 1.00 13.26 101 SER B CA 1
ATOM 3050 C C . SER B 1 56 ? 4.302 45.756 24.291 1.00 13.59 101 SER B C 1
ATOM 3051 O O . SER B 1 56 ? 4.670 46.926 24.405 1.00 13.66 101 SER B O 1
ATOM 3054 N N . VAL B 1 57 ? 5.145 44.758 24.047 1.00 13.85 102 VAL B N 1
ATOM 3055 C CA . VAL B 1 57 ? 6.574 45.013 23.915 1.00 13.20 102 VAL B CA 1
ATOM 3056 C C . VAL B 1 57 ? 6.887 45.788 22.636 1.00 13.34 102 VAL B C 1
ATOM 3057 O O . VAL B 1 57 ? 7.641 46.762 22.668 1.00 13.33 102 VAL B O 1
ATOM 3061 N N . MET B 1 58 ? 6.305 45.370 21.513 1.00 12.76 103 MET B N 1
ATOM 3062 C CA . MET B 1 58 ? 6.533 46.067 20.252 1.00 14.34 103 MET B CA 1
ATOM 3063 C C . MET B 1 58 ? 6.029 47.506 20.369 1.00 14.14 103 MET B C 1
ATOM 3064 O O . MET B 1 58 ? 6.678 48.439 19.901 1.00 14.41 103 MET B O 1
ATOM 3069 N N . ASN B 1 59 ? 4.871 47.685 20.998 1.00 14.35 104 ASN B N 1
ATOM 3070 C CA . ASN B 1 59 ? 4.313 49.023 21.160 1.00 15.02 104 ASN B CA 1
ATOM 3071 C C . ASN B 1 59 ? 5.199 49.889 22.046 1.00 14.88 104 ASN B C 1
ATOM 3072 O O . ASN B 1 59 ? 5.363 51.081 21.789 1.00 17.23 104 ASN B O 1
ATOM 3077 N N . PHE B 1 60 ? 5.772 49.300 23.091 1.00 13.71 105 PHE B N 1
ATOM 3078 C CA . PHE B 1 60 ? 6.648 50.072 23.957 1.00 14.73 105 PHE B CA 1
ATOM 3079 C C . PHE B 1 60 ? 7.898 50.492 23.191 1.00 13.70 105 PHE B C 1
ATOM 3080 O O . PHE B 1 60 ? 8.317 51.650 23.249 1.00 14.24 105 PHE B O 1
ATOM 3088 N N . LEU B 1 61 ? 8.500 49.542 22.484 1.00 14.90 106 LEU B N 1
ATOM 3089 C CA . LEU B 1 61 ? 9.715 49.820 21.731 1.00 14.79 106 LEU B CA 1
ATOM 3090 C C . LEU B 1 61 ? 9.508 50.905 20.682 1.00 16.30 106 LEU B C 1
ATOM 3091 O O . LEU B 1 61 ? 10.428 51.664 20.383 1.00 15.23 106 LEU B O 1
ATOM 3096 N N . LYS B 1 62 ? 8.298 50.992 20.135 1.00 16.69 107 LYS B N 1
ATOM 3097 C CA . LYS B 1 62 ? 8.000 52.014 19.136 1.00 17.74 107 LYS B CA 1
ATOM 3098 C C . LYS B 1 62 ? 7.962 53.410 19.752 1.00 18.75 107 LYS B C 1
ATOM 3099 O O . LYS B 1 62 ? 7.944 54.409 19.032 1.00 19.83 107 LYS B O 1
ATOM 3105 N N . LYS B 1 63 ? 7.952 53.480 21.081 1.00 17.65 108 LYS B N 1
ATOM 3106 C CA . LYS B 1 63 ? 7.929 54.762 21.783 1.00 17.28 108 LYS B CA 1
ATOM 3107 C C . LYS B 1 63 ? 9.343 55.255 22.060 1.00 17.86 108 LYS B C 1
ATOM 3108 O O . LYS B 1 63 ? 9.550 56.427 22.380 1.00 18.05 108 LYS B O 1
ATOM 3114 N N . VAL B 1 64 ? 10.311 54.353 21.943 1.00 16.87 109 VAL B N 1
ATOM 3115 C CA . VAL B 1 64 ? 11.704 54.678 22.227 1.00 16.37 109 VAL B CA 1
ATOM 3116 C C . VAL B 1 64 ? 12.454 55.363 21.093 1.00 15.89 109 VAL B C 1
ATOM 3117 O O . VAL B 1 64 ? 12.578 54.821 19.997 1.00 17.69 109 VAL B O 1
ATOM 3121 N N . ASN B 1 65 ? 12.966 56.557 21.376 1.00 16.83 110 ASN B N 1
ATOM 3122 C CA . ASN B 1 65 ? 13.736 57.313 20.399 1.00 17.52 110 ASN B CA 1
ATOM 3123 C C . ASN B 1 65 ? 15.184 57.364 20.866 1.00 17.23 110 ASN B C 1
ATOM 3124 O O . ASN B 1 65 ? 15.529 58.156 21.747 1.00 17.65 110 ASN B O 1
ATOM 3129 N N . LEU B 1 66 ? 16.020 56.505 20.292 1.00 18.11 111 LEU B N 1
ATOM 3130 C CA . LEU B 1 66 ? 17.435 56.471 20.642 1.00 18.60 111 LEU B CA 1
ATOM 3131 C C . LEU B 1 66 ? 18.256 57.239 19.617 1.00 19.91 111 LEU B C 1
ATOM 3132 O O . LEU B 1 66 ? 19.459 57.427 19.787 1.00 21.43 111 LEU B O 1
ATOM 3137 N N . GLU B 1 67 ? 17.610 57.680 18.546 1.00 21.85 112 GLU B N 1
ATOM 3138 C CA . GLU B 1 67 ? 18.324 58.425 17.523 1.00 23.71 112 GLU B CA 1
ATOM 3139 C C . GLU B 1 67 ? 18.678 59.820 18.023 1.00 23.26 112 GLU B C 1
ATOM 3140 O O . GLU B 1 67 ? 19.598 60.457 17.511 1.00 24.58 112 GLU B O 1
ATOM 3146 N N . GLN B 1 68 ? 17.966 60.273 19.050 1.00 22.20 113 GLN B N 1
ATOM 3147 C CA . GLN B 1 68 ? 18.212 61.588 19.633 1.00 20.74 113 GLN B CA 1
ATOM 3148 C C . GLN B 1 68 ? 19.438 61.573 20.550 1.00 21.06 113 GLN B C 1
ATOM 3149 O O . GLN B 1 68 ? 19.894 62.623 21.004 1.00 21.29 113 GLN B O 1
ATOM 3155 N N . PHE B 1 69 ? 19.956 60.379 20.828 1.00 19.90 114 PHE B N 1
ATOM 3156 C CA . PHE B 1 69 ? 21.134 60.220 21.679 1.00 20.14 114 PHE B CA 1
ATOM 3157 C C . PHE B 1 69 ? 22.337 59.932 20.789 1.00 20.83 114 PHE B C 1
ATOM 3158 O O . PHE B 1 69 ? 22.325 58.987 20.006 1.00 22.29 114 PHE B O 1
ATOM 3166 N N . SER B 1 70 ? 23.380 60.744 20.916 1.00 21.29 115 SER B N 1
ATOM 3167 C CA . SER B 1 70 ? 24.568 60.575 20.087 1.00 21.84 115 SER B CA 1
ATOM 3168 C C . SER B 1 70 ? 25.679 59.756 20.730 1.00 21.05 115 SER B C 1
ATOM 3169 O O . SER B 1 70 ? 26.667 59.429 20.072 1.00 21.41 115 SER B O 1
ATOM 3172 N N . ASP B 1 71 ? 25.512 59.409 22.000 1.00 18.78 116 ASP B N 1
ATOM 3173 C CA . ASP B 1 71 ? 26.546 58.678 22.725 1.00 17.63 116 ASP B CA 1
ATOM 3174 C C . ASP B 1 71 ? 25.986 57.484 23.509 1.00 15.48 116 ASP B C 1
ATOM 3175 O O . ASP B 1 71 ? 25.349 57.661 24.542 1.00 16.00 116 ASP B O 1
ATOM 3180 N N . PRO B 1 72 ? 26.235 56.252 23.029 1.00 15.54 117 PRO B N 1
ATOM 3181 C CA . PRO B 1 72 ? 25.761 55.015 23.668 1.00 14.94 117 PRO B CA 1
ATOM 3182 C C . PRO B 1 72 ? 26.240 54.823 25.107 1.00 13.83 117 PRO B C 1
ATOM 3183 O O . PRO B 1 72 ? 25.631 54.077 25.877 1.00 14.00 117 PRO B O 1
ATOM 3187 N N . PHE B 1 73 ? 27.334 55.490 25.465 1.00 14.15 118 PHE B N 1
ATOM 3188 C CA . PHE B 1 73 ? 27.891 55.374 26.810 1.00 13.42 118 PHE B CA 1
ATOM 3189 C C . PHE B 1 73 ? 27.092 56.110 27.879 1.00 13.71 118 PHE B C 1
ATOM 3190 O O . PHE B 1 73 ? 27.356 55.954 29.069 1.00 13.88 118 PHE B O 1
ATOM 3198 N N . GLN B 1 74 ? 26.120 56.911 27.452 1.00 13.55 119 GLN B N 1
ATOM 3199 C CA . GLN B 1 74 ? 25.266 57.659 28.376 1.00 14.75 119 GLN B CA 1
ATOM 3200 C C . GLN B 1 74 ? 24.184 56.729 28.914 1.00 13.50 119 GLN B C 1
ATOM 3201 O O . GLN B 1 74 ? 22.997 57.036 28.824 1.00 13.80 119 GLN B O 1
ATOM 3207 N N . LEU B 1 75 ? 24.588 55.597 29.479 1.00 12.98 120 LEU B N 1
ATOM 3208 C CA . LEU B 1 75 ? 23.617 54.630 29.980 1.00 12.42 120 LEU B CA 1
ATOM 3209 C C . LEU B 1 75 ? 22.678 55.165 31.056 1.00 12.26 120 LEU B C 1
ATOM 3210 O O . LEU B 1 75 ? 21.497 54.826 31.072 1.00 12.48 120 LEU B O 1
ATOM 3215 N N . GLU B 1 76 ? 23.191 55.994 31.955 1.00 11.78 121 GLU B N 1
ATOM 3216 C CA . GLU B 1 76 ? 22.350 56.548 33.008 1.00 11.60 121 GLU B CA 1
ATOM 3217 C C . GLU B 1 76 ? 21.222 57.383 32.403 1.00 12.18 121 GLU B C 1
ATOM 3218 O O . GLU B 1 76 ? 20.044 57.175 32.704 1.00 12.35 121 GLU B O 1
ATOM 3224 N N . ASP B 1 77 ? 21.584 58.329 31.546 1.00 12.33 122 ASP B N 1
ATOM 3225 C CA . ASP B 1 77 ? 20.597 59.199 30.920 1.00 13.68 122 ASP B CA 1
ATOM 3226 C C . ASP B 1 77 ? 19.654 58.444 29.986 1.00 13.84 122 ASP B C 1
ATOM 3227 O O . ASP B 1 77 ? 18.436 58.626 30.042 1.00 14.36 122 ASP B O 1
ATOM 3232 N N . ILE B 1 78 ? 20.215 57.595 29.132 1.00 12.23 123 ILE B N 1
ATOM 3233 C CA . ILE B 1 78 ? 19.398 56.845 28.185 1.00 12.41 123 ILE B CA 1
ATOM 3234 C C . ILE B 1 78 ? 18.397 55.914 28.861 1.00 12.29 123 ILE B C 1
ATOM 3235 O O . ILE B 1 78 ? 17.212 55.916 28.518 1.00 12.58 123 ILE B O 1
ATOM 3240 N N . LEU B 1 79 ? 18.862 55.115 29.816 1.00 12.38 124 LEU B N 1
ATOM 3241 C CA . LEU B 1 79 ? 17.964 54.183 30.476 1.00 11.73 124 LEU B CA 1
ATOM 3242 C C . LEU B 1 79 ? 16.962 54.857 31.407 1.00 12.13 124 LEU B C 1
ATOM 3243 O O . LEU B 1 79 ? 15.891 54.305 31.664 1.00 12.21 124 LEU B O 1
ATOM 3248 N N . SER B 1 80 ? 17.293 56.044 31.910 1.00 12.81 125 SER B N 1
ATOM 3249 C CA . SER B 1 80 ? 16.350 56.769 32.759 1.00 12.68 125 SER B CA 1
ATOM 3250 C C . SER B 1 80 ? 15.231 57.247 31.837 1.00 13.26 125 SER B C 1
ATOM 3251 O O . SER B 1 80 ? 14.051 57.222 32.198 1.00 13.70 125 SER B O 1
ATOM 3254 N N . TYR B 1 81 ? 15.614 57.681 30.642 1.00 12.43 126 TYR B N 1
ATOM 3255 C CA . TYR B 1 81 ? 14.650 58.138 29.644 1.00 13.13 126 TYR B CA 1
ATOM 3256 C C . TYR B 1 81 ? 13.750 56.973 29.244 1.00 13.47 126 TYR B C 1
ATOM 3257 O O . TYR B 1 81 ? 12.532 57.112 29.166 1.00 14.05 126 TYR B O 1
ATOM 3266 N N . VAL B 1 82 ? 14.354 55.819 28.989 1.00 12.08 127 VAL B N 1
ATOM 3267 C CA . VAL B 1 82 ? 13.581 54.647 28.601 1.00 12.68 127 VAL B CA 1
ATOM 3268 C C . VAL B 1 82 ? 12.578 54.267 29.696 1.00 13.42 127 VAL B C 1
ATOM 3269 O O . VAL B 1 82 ? 11.413 53.981 29.412 1.00 13.36 127 VAL B O 1
ATOM 3273 N N . ASP B 1 83 ? 13.020 54.279 30.949 1.00 12.79 128 ASP B N 1
ATOM 3274 C CA . ASP B 1 83 ? 12.140 53.914 32.056 1.00 12.67 128 ASP B CA 1
ATOM 3275 C C . ASP B 1 83 ? 10.966 54.889 32.187 1.00 14.52 128 ASP B C 1
ATOM 3276 O O . ASP B 1 83 ? 9.855 54.489 32.538 1.00 14.88 128 ASP B O 1
ATOM 3281 N N . SER B 1 84 ? 11.208 56.158 31.874 1.00 13.97 129 SER B N 1
ATOM 3282 C CA . SER B 1 84 ? 10.177 57.191 31.985 1.00 14.51 129 SER B CA 1
ATOM 3283 C C . SER B 1 84 ? 9.019 57.077 30.997 1.00 15.95 129 SER B C 1
ATOM 3284 O O . SER B 1 84 ? 7.961 57.672 31.212 1.00 16.98 129 SER B O 1
ATOM 3287 N N . LEU B 1 85 ? 9.212 56.317 29.922 1.00 15.55 130 LEU B N 1
ATOM 3288 C CA . LEU B 1 85 ? 8.187 56.174 28.887 1.00 15.00 130 LEU B CA 1
ATOM 3289 C C . LEU B 1 85 ? 6.908 55.445 29.293 1.00 16.35 130 LEU B C 1
ATOM 3290 O O . LEU B 1 85 ? 5.873 55.606 28.645 1.00 17.16 130 LEU B O 1
ATOM 3295 N N . SER B 1 86 ? 6.973 54.643 30.350 1.00 14.54 131 SER B N 1
ATOM 3296 C CA . SER B 1 86 ? 5.796 53.916 30.826 1.00 14.51 131 SER B CA 1
ATOM 3297 C C . SER B 1 86 ? 6.055 53.466 32.257 1.00 14.61 131 SER B C 1
ATOM 3298 O O . SER B 1 86 ? 7.201 53.412 32.699 1.00 13.71 131 SER B O 1
ATOM 3301 N N . PRO B 1 87 ? 4.995 53.132 33.007 1.00 15.28 132 PRO B N 1
ATOM 3302 C CA . PRO B 1 87 ? 5.213 52.699 34.389 1.00 16.11 132 PRO B CA 1
ATOM 3303 C C . PRO B 1 87 ? 5.868 51.331 34.558 1.00 15.49 132 PRO B C 1
ATOM 3304 O O . PRO B 1 87 ? 6.642 51.125 35.491 1.00 16.25 132 PRO B O 1
ATOM 3308 N N . LYS B 1 88 ? 5.573 50.401 33.656 1.00 14.37 133 LYS B N 1
ATOM 3309 C CA . LYS B 1 88 ? 6.140 49.062 33.770 1.00 14.34 133 LYS B CA 1
ATOM 3310 C C . LYS B 1 88 ? 6.855 48.583 32.507 1.00 13.12 133 LYS B C 1
ATOM 3311 O O . LYS B 1 88 ? 7.911 49.112 32.168 1.00 13.12 133 LYS B O 1
ATOM 3317 N N . ASP B 1 89 ? 6.293 47.590 31.817 1.00 13.74 134 ASP B N 1
ATOM 3318 C CA . ASP B 1 89 ? 6.909 47.056 30.597 1.00 12.75 134 ASP B CA 1
ATOM 3319 C C . ASP B 1 89 ? 8.381 46.739 30.854 1.00 12.84 134 ASP B C 1
ATOM 3320 O O . ASP B 1 89 ? 9.248 47.064 30.040 1.00 12.17 134 ASP B O 1
ATOM 3325 N N . THR B 1 90 ? 8.659 46.090 31.980 1.00 12.72 135 THR B N 1
ATOM 3326 C CA . THR B 1 90 ? 10.038 45.787 32.345 1.00 11.71 135 THR B CA 1
ATOM 3327 C C . THR B 1 90 ? 10.811 44.887 31.378 1.00 11.15 135 THR B C 1
ATOM 3328 O O . THR B 1 90 ? 12.020 45.063 31.216 1.00 11.00 135 THR B O 1
ATOM 3332 N N . ALA B 1 91 ? 10.140 43.941 30.726 1.00 11.63 136 ALA B N 1
ATOM 3333 C CA . ALA B 1 91 ? 10.829 43.072 29.776 1.00 11.00 136 ALA B CA 1
ATOM 3334 C C . ALA B 1 91 ? 11.200 43.882 28.536 1.00 11.60 136 ALA B C 1
ATOM 3335 O O . ALA B 1 91 ? 12.297 43.740 27.999 1.00 10.66 136 ALA B O 1
ATOM 3337 N N . ALA B 1 92 ? 10.282 44.734 28.082 1.00 11.48 137 ALA B N 1
ATOM 3338 C CA . ALA B 1 92 ? 10.552 45.575 26.920 1.00 11.98 137 ALA B CA 1
ATOM 3339 C C . ALA B 1 92 ? 11.747 46.476 27.231 1.00 11.19 137 ALA B C 1
ATOM 3340 O O . ALA B 1 92 ? 12.646 46.642 26.408 1.00 12.99 137 ALA B O 1
ATOM 3342 N N . LYS B 1 93 ? 11.754 47.049 28.430 1.00 11.04 138 LYS B N 1
ATOM 3343 C CA . LYS B 1 93 ? 12.842 47.928 28.845 1.00 10.86 138 LYS B CA 1
ATOM 3344 C C . LYS B 1 93 ? 14.154 47.153 28.975 1.00 11.76 138 LYS B C 1
ATOM 3345 O O . LYS B 1 93 ? 15.216 47.664 28.615 1.00 11.66 138 LYS B O 1
ATOM 3351 N N . ALA B 1 94 ? 14.079 45.922 29.477 1.00 10.39 139 ALA B N 1
ATOM 3352 C CA . ALA B 1 94 ? 15.277 45.096 29.622 1.00 10.82 139 ALA B CA 1
ATOM 3353 C C . ALA B 1 94 ? 15.922 44.850 28.263 1.00 10.67 139 ALA B C 1
ATOM 3354 O O . ALA B 1 94 ? 17.145 44.834 28.142 1.00 11.69 139 ALA B O 1
ATOM 3356 N N . ALA B 1 95 ? 15.103 44.662 27.232 1.00 11.45 140 ALA B N 1
ATOM 3357 C CA . ALA B 1 95 ? 15.636 44.416 25.899 1.00 10.88 140 ALA B CA 1
ATOM 3358 C C . ALA B 1 95 ? 16.519 45.571 25.437 1.00 11.20 140 ALA B C 1
ATOM 3359 O O . ALA B 1 95 ? 17.581 45.353 24.851 1.00 11.66 140 ALA B O 1
ATOM 3361 N N . VAL B 1 96 ? 16.079 46.798 25.704 1.00 11.49 141 VAL B N 1
ATOM 3362 C CA . VAL B 1 96 ? 16.846 47.971 25.304 1.00 10.76 141 VAL B CA 1
ATOM 3363 C C . VAL B 1 96 ? 18.139 48.031 26.108 1.00 11.71 141 VAL B C 1
ATOM 3364 O O . VAL B 1 96 ? 19.212 48.277 25.559 1.00 11.79 141 VAL B O 1
ATOM 3368 N N . ASP B 1 97 ? 18.027 47.786 27.408 1.00 10.75 142 ASP B N 1
ATOM 3369 C CA . ASP B 1 97 ? 19.176 47.798 28.304 1.00 10.50 142 ASP B CA 1
ATOM 3370 C C . ASP B 1 97 ? 20.208 46.759 27.871 1.00 10.56 142 ASP B C 1
ATOM 3371 O O . ASP B 1 97 ? 21.395 47.064 27.765 1.00 10.53 142 ASP B O 1
ATOM 3376 N N . ILE B 1 98 ? 19.760 45.541 27.587 1.00 10.11 143 ILE B N 1
ATOM 3377 C CA . ILE B 1 98 ? 20.689 44.491 27.191 1.00 10.58 143 ILE B CA 1
ATOM 3378 C C . ILE B 1 98 ? 21.417 44.831 25.891 1.00 10.60 143 ILE B C 1
ATOM 3379 O O . ILE B 1 98 ? 22.634 44.655 25.792 1.00 11.38 143 ILE B O 1
ATOM 3384 N N . ALA B 1 99 ? 20.678 45.320 24.901 1.00 11.70 144 ALA B N 1
ATOM 3385 C CA . ALA B 1 99 ? 21.282 45.686 23.625 1.00 11.56 144 ALA B CA 1
ATOM 3386 C C . ALA B 1 99 ? 22.307 46.807 23.822 1.00 12.57 144 ALA B C 1
ATOM 3387 O O . ALA B 1 99 ? 23.385 46.788 23.219 1.00 12.15 144 ALA B O 1
ATOM 3389 N N . LEU B 1 100 ? 21.975 47.779 24.667 1.00 11.13 145 LEU B N 1
ATOM 3390 C CA . LEU B 1 100 ? 22.882 48.895 24.931 1.00 10.92 145 LEU B CA 1
ATOM 3391 C C . LEU B 1 100 ? 24.154 48.438 25.628 1.00 11.08 145 LEU B C 1
ATOM 3392 O O . LEU B 1 100 ? 25.241 48.934 25.332 1.00 11.39 145 LEU B O 1
ATOM 3397 N N . HIS B 1 101 ? 24.029 47.506 26.569 1.00 11.42 146 HIS B N 1
ATOM 3398 C CA . HIS B 1 101 ? 25.220 47.019 27.254 1.00 11.16 146 HIS B CA 1
ATOM 3399 C C . HIS B 1 101 ? 26.076 46.225 26.292 1.00 11.30 146 HIS B C 1
ATOM 3400 O O . HIS B 1 101 ? 27.300 46.324 26.325 1.00 11.97 146 HIS B O 1
ATOM 3407 N N . ASP B 1 102 ? 25.442 45.442 25.426 1.00 11.36 147 ASP B N 1
ATOM 3408 C CA . ASP B 1 102 ? 26.209 44.664 24.467 1.00 11.35 147 ASP B CA 1
ATOM 3409 C C . ASP B 1 102 ? 26.984 45.629 23.571 1.00 12.14 147 ASP B C 1
ATOM 3410 O O . ASP B 1 102 ? 28.181 45.441 23.330 1.00 12.58 147 ASP B O 1
ATOM 3415 N N . LEU B 1 103 ? 26.306 46.675 23.105 1.00 11.79 148 LEU B N 1
ATOM 3416 C CA . LEU B 1 103 ? 26.935 47.677 22.249 1.00 12.66 148 LEU B CA 1
ATOM 3417 C C . LEU B 1 103 ? 28.092 48.368 22.966 1.00 12.86 148 LEU B C 1
ATOM 3418 O O . LEU B 1 103 ? 29.194 48.458 22.430 1.00 13.86 148 LEU B O 1
ATOM 3423 N N . VAL B 1 104 ? 27.847 48.849 24.182 1.00 12.41 149 VAL B N 1
ATOM 3424 C CA . VAL B 1 104 ? 28.888 49.536 24.941 1.00 12.53 149 VAL B CA 1
ATOM 3425 C C . VAL B 1 104 ? 30.099 48.641 25.217 1.00 12.90 149 VAL B C 1
ATOM 3426 O O . VAL B 1 104 ? 31.242 49.081 25.084 1.00 11.70 149 VAL B O 1
ATOM 3430 N N . GLY B 1 105 ? 29.851 47.388 25.594 1.00 12.48 150 GLY B N 1
ATOM 3431 C CA . GLY B 1 105 ? 30.946 46.470 25.856 1.00 12.00 150 GLY B CA 1
ATOM 3432 C C . GLY B 1 105 ? 31.752 46.241 24.591 1.00 12.93 150 GLY B C 1
ATOM 3433 O O . GLY B 1 105 ? 32.976 46.138 24.632 1.00 13.75 150 GLY B O 1
ATOM 3434 N N . LYS B 1 106 ? 31.063 46.162 23.456 1.00 13.31 151 LYS B N 1
ATOM 3435 C CA . LYS B 1 106 ? 31.746 45.965 22.185 1.00 13.93 151 LYS B CA 1
ATOM 3436 C C . LYS B 1 106 ? 32.603 47.178 21.837 1.00 14.68 151 LYS B C 1
ATOM 3437 O O . LYS B 1 106 ? 33.710 47.032 21.319 1.00 14.91 151 LYS B O 1
ATOM 3443 N N . LEU B 1 107 ? 32.103 48.372 22.138 1.00 13.49 152 LEU B N 1
ATOM 3444 C CA . LEU B 1 107 ? 32.857 49.588 21.855 1.00 14.57 152 LEU B CA 1
ATOM 3445 C C . LEU B 1 107 ? 34.081 49.678 22.761 1.00 15.79 152 LEU B C 1
ATOM 3446 O O . LEU B 1 107 ? 35.105 50.246 22.377 1.00 18.24 152 LEU B O 1
ATOM 3451 N N . LEU B 1 108 ? 33.972 49.116 23.961 1.00 16.52 153 LEU B N 1
ATOM 3452 C CA . LEU B 1 108 ? 35.077 49.111 24.916 1.00 16.82 153 LEU B CA 1
ATOM 3453 C C . LEU B 1 108 ? 35.998 47.916 24.714 1.00 17.33 153 LEU B C 1
ATOM 3454 O O . LEU B 1 108 ? 37.116 47.898 25.226 1.00 20.83 153 LEU B O 1
ATOM 3459 N N . GLY B 1 109 ? 35.524 46.914 23.980 1.00 15.43 154 GLY B N 1
ATOM 3460 C CA . GLY B 1 109 ? 36.323 45.726 23.747 1.00 16.20 154 GLY B CA 1
ATOM 3461 C C . GLY B 1 109 ? 36.457 44.861 24.988 1.00 15.91 154 GLY B C 1
ATOM 3462 O O . GLY B 1 109 ? 37.504 44.255 25.218 1.00 16.88 154 GLY B O 1
ATOM 3463 N N . ALA B 1 110 ? 35.400 44.794 25.793 1.00 13.50 155 ALA B N 1
ATOM 3464 C CA . ALA B 1 110 ? 35.441 43.995 27.011 1.00 13.26 155 ALA B CA 1
ATOM 3465 C C . ALA B 1 110 ? 34.074 43.454 27.414 1.00 12.43 155 ALA B C 1
ATOM 3466 O O . ALA B 1 110 ? 33.045 44.076 27.143 1.00 12.89 155 ALA B O 1
ATOM 3468 N N . PRO B 1 111 ? 34.052 42.272 28.052 1.00 12.56 156 PRO B N 1
ATOM 3469 C CA . PRO B 1 111 ? 32.799 41.656 28.504 1.00 13.29 156 PRO B CA 1
ATOM 3470 C C . PRO B 1 111 ? 32.375 42.412 29.759 1.00 12.15 156 PRO B C 1
ATOM 3471 O O . PRO B 1 111 ? 33.222 42.956 30.470 1.00 12.29 156 PRO B O 1
ATOM 3475 N N . TRP B 1 112 ? 31.085 42.440 30.065 1.00 11.69 157 TRP B N 1
ATOM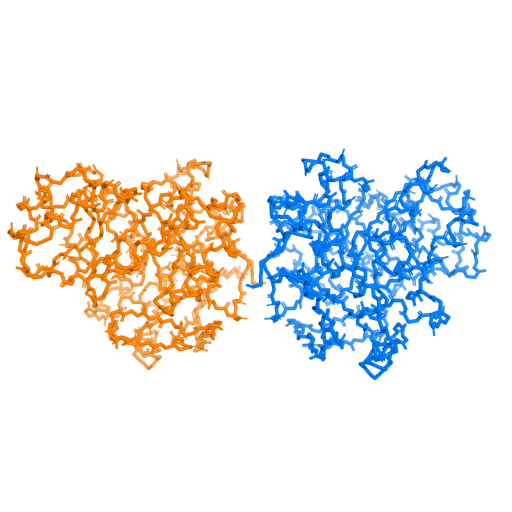 3476 C CA . TRP B 1 112 ? 30.676 43.156 31.259 1.00 10.92 157 TRP B CA 1
ATOM 3477 C C . TRP B 1 112 ? 31.175 42.574 32.576 1.00 11.76 157 TRP B C 1
ATOM 3478 O O . TRP B 1 112 ? 31.355 43.315 33.537 1.00 11.44 157 TRP B O 1
ATOM 3489 N N . TYR B 1 113 ? 31.429 41.269 32.639 1.00 12.11 158 TYR B N 1
ATOM 3490 C CA . TYR B 1 113 ? 31.929 40.721 33.896 1.00 11.33 158 TYR B CA 1
ATOM 3491 C C . TYR B 1 113 ? 33.275 41.386 34.198 1.00 12.31 158 TYR B C 1
ATOM 3492 O O . TYR B 1 113 ? 33.608 41.647 35.355 1.00 12.79 158 TYR B O 1
ATOM 3501 N N . LYS B 1 114 ? 34.027 41.686 33.141 1.00 10.94 159 LYS B N 1
ATOM 3502 C CA . LYS B 1 114 ? 35.342 42.310 33.272 1.00 11.81 159 LYS B CA 1
ATOM 3503 C C . LYS B 1 114 ? 35.222 43.800 33.596 1.00 11.11 159 LYS B C 1
ATOM 3504 O O . LYS B 1 114 ? 35.967 44.328 34.424 1.00 11.55 159 LYS B O 1
ATOM 3510 N N . ILE B 1 115 ? 34.281 44.475 32.940 1.00 10.78 160 ILE B N 1
ATOM 3511 C CA . ILE B 1 115 ? 34.054 45.892 33.185 1.00 11.25 160 ILE B CA 1
ATOM 3512 C C . ILE B 1 115 ? 33.624 46.064 34.645 1.00 11.06 160 ILE B C 1
ATOM 3513 O O . ILE B 1 115 ? 34.031 47.018 35.320 1.00 13.40 160 ILE B O 1
ATOM 3518 N N . TRP B 1 116 ? 32.820 45.123 35.137 1.00 10.50 161 TRP B N 1
ATOM 3519 C CA . TRP B 1 116 ? 32.345 45.177 36.518 1.00 10.71 161 TRP B CA 1
ATOM 3520 C C . TRP B 1 116 ? 33.404 44.735 37.524 1.00 12.24 161 TRP B C 1
ATOM 3521 O O . TRP B 1 116 ? 33.176 44.791 38.735 1.00 13.36 161 TRP B O 1
ATOM 3532 N N . GLY B 1 117 ? 34.551 44.288 37.017 1.00 12.06 162 GLY B N 1
ATOM 3533 C CA . GLY B 1 117 ? 35.653 43.876 37.878 1.00 11.86 162 GLY B CA 1
ATOM 3534 C C . GLY B 1 117 ? 35.516 42.524 38.553 1.00 12.24 162 GLY B C 1
ATOM 3535 O O . GLY B 1 117 ? 36.085 42.296 39.624 1.00 12.57 162 GLY B O 1
ATOM 3536 N N . LEU B 1 118 ? 34.789 41.615 37.915 1.00 11.59 163 LEU B N 1
ATOM 3537 C CA . LEU B 1 118 ? 34.555 40.291 38.475 1.00 11.78 163 LEU B CA 1
ATOM 3538 C C . LEU B 1 118 ? 35.466 39.191 37.935 1.00 11.43 163 LEU B C 1
ATOM 3539 O O . LEU B 1 118 ? 36.001 39.283 36.827 1.00 12.44 163 LEU B O 1
ATOM 3544 N N . ASN B 1 119 ? 35.615 38.141 38.736 1.00 11.95 164 ASN B N 1
ATOM 3545 C CA . ASN B 1 119 ? 36.437 36.981 38.396 1.00 13.05 164 ASN B CA 1
ATOM 3546 C C . ASN B 1 119 ? 35.525 35.949 37.736 1.00 13.02 164 ASN B C 1
ATOM 3547 O O . ASN B 1 119 ? 34.678 35.358 38.404 1.00 12.95 164 ASN B O 1
ATOM 3552 N N . LYS B 1 120 ? 35.700 35.727 36.435 1.00 12.64 165 LYS B N 1
ATOM 3553 C CA . LYS B 1 120 ? 34.856 34.777 35.707 1.00 14.02 165 LYS B CA 1
ATOM 3554 C C . LYS B 1 120 ? 34.945 33.350 36.235 1.00 14.36 165 LYS B C 1
ATOM 3555 O O . LYS B 1 120 ? 34.050 32.537 35.991 1.00 14.61 165 LYS B O 1
ATOM 3561 N N . GLU B 1 121 ? 36.012 33.034 36.959 1.00 13.28 166 GLU B N 1
ATOM 3562 C CA . GLU B 1 121 ? 36.149 31.683 37.487 1.00 14.89 166 GLU B CA 1
ATOM 3563 C C . GLU B 1 121 ? 35.229 31.464 38.681 1.00 14.06 166 GLU B C 1
ATOM 3564 O O . GLU B 1 121 ? 35.076 30.335 39.158 1.00 16.19 166 GLU B O 1
ATOM 3570 N N . LYS B 1 122 ? 34.608 32.539 39.157 1.00 12.80 167 LYS B N 1
ATOM 3571 C CA . LYS B 1 122 ? 33.699 32.440 40.290 1.00 13.05 167 LYS B CA 1
ATOM 3572 C C . LYS B 1 122 ? 32.236 32.277 39.873 1.00 12.87 167 LYS B C 1
ATOM 3573 O O . LYS B 1 122 ? 31.324 32.430 40.691 1.00 13.21 167 LYS B O 1
ATOM 3579 N N . THR B 1 123 ? 32.012 31.963 38.600 1.00 12.86 168 THR B N 1
ATOM 3580 C CA . THR B 1 123 ? 30.652 31.747 38.124 1.00 13.29 168 THR B CA 1
ATOM 3581 C C . THR B 1 123 ? 30.091 30.551 38.884 1.00 12.49 168 THR B C 1
ATOM 3582 O O . THR B 1 123 ? 30.822 29.646 39.281 1.00 12.69 168 THR B O 1
ATOM 3586 N N . PRO B 1 124 ? 28.772 30.529 39.095 1.00 12.64 169 PRO B N 1
ATOM 3587 C CA . PRO B 1 124 ? 28.131 29.434 39.823 1.00 12.51 169 PRO B CA 1
ATOM 3588 C C . PRO B 1 124 ? 27.695 28.251 38.973 1.00 12.09 169 PRO B C 1
ATOM 3589 O O . PRO B 1 124 ? 27.753 28.289 37.745 1.00 12.34 169 PRO B O 1
ATOM 3593 N N . SER B 1 125 ? 27.270 27.196 39.657 1.00 12.06 170 SER B N 1
ATOM 3594 C CA . SER B 1 125 ? 26.718 26.027 38.998 1.00 11.76 170 SER B CA 1
ATOM 3595 C C . SER B 1 125 ? 25.284 26.461 38.755 1.00 12.87 170 SER B C 1
ATOM 3596 O O . SER B 1 125 ? 24.695 27.147 39.596 1.00 14.74 170 SER B O 1
ATOM 3599 N N . THR B 1 126 ? 24.724 26.086 37.616 1.00 11.44 171 THR B N 1
ATOM 3600 C CA . THR B 1 126 ? 23.337 26.434 37.349 1.00 11.52 171 THR B CA 1
ATOM 3601 C C . THR B 1 126 ? 22.441 25.247 37.656 1.00 11.92 171 THR B C 1
ATOM 3602 O O . THR B 1 126 ? 22.827 24.090 37.480 1.00 12.32 171 THR B O 1
ATOM 3606 N N . THR B 1 127 ? 21.246 25.538 38.144 1.00 11.46 172 THR B N 1
ATOM 3607 C CA . THR B 1 127 ? 20.288 24.480 38.391 1.00 12.20 172 THR B CA 1
ATOM 3608 C C . THR B 1 127 ? 19.678 24.116 37.041 1.00 12.96 172 THR B C 1
ATOM 3609 O O . THR B 1 127 ? 19.839 24.837 36.042 1.00 12.67 172 THR B O 1
ATOM 3613 N N . PHE B 1 128 ? 19.000 22.976 37.025 1.00 13.25 173 PHE B N 1
ATOM 3614 C CA . PHE B 1 128 ? 18.289 22.471 35.857 1.00 13.48 173 PHE B CA 1
ATOM 3615 C C . PHE B 1 128 ? 17.060 21.854 36.507 1.00 12.88 173 PHE B C 1
ATOM 3616 O O . PHE B 1 128 ? 17.173 21.169 37.521 1.00 13.13 173 PHE B O 1
ATOM 3624 N N . THR B 1 129 ? 15.888 22.102 35.939 1.00 13.75 174 THR B N 1
ATOM 3625 C CA . THR B 1 129 ? 14.650 21.604 36.524 1.00 14.74 174 THR B CA 1
ATOM 3626 C C . THR B 1 129 ? 14.223 20.186 36.168 1.00 15.15 174 THR B C 1
ATOM 3627 O O . THR B 1 129 ? 14.358 19.747 35.027 1.00 16.93 174 THR B O 1
ATOM 3631 N N . ILE B 1 130 ? 13.728 19.471 37.174 1.00 16.03 175 ILE B N 1
ATOM 3632 C CA . ILE B 1 130 ? 13.185 18.134 36.971 1.00 16.11 175 ILE B CA 1
ATOM 3633 C C . ILE B 1 130 ? 11.694 18.420 37.081 1.00 16.44 175 ILE B C 1
ATOM 3634 O O . ILE B 1 130 ? 11.185 18.674 38.175 1.00 15.87 175 ILE B O 1
ATOM 3639 N N . GLY B 1 131 ? 11.009 18.406 35.943 1.00 17.67 176 GLY B N 1
ATOM 3640 C CA . GLY B 1 131 ? 9.588 18.702 35.924 1.00 19.53 176 GLY B CA 1
ATOM 3641 C C . GLY B 1 131 ? 8.681 17.618 36.462 1.00 20.91 176 GLY B C 1
ATOM 3642 O O . GLY B 1 131 ? 9.035 16.440 36.478 1.00 20.54 176 GLY B O 1
ATOM 3643 N N . ILE B 1 132 ? 7.499 18.031 36.906 1.00 23.26 177 ILE B N 1
ATOM 3644 C CA . ILE B 1 132 ? 6.508 17.111 37.442 1.00 26.48 177 ILE B CA 1
ATOM 3645 C C . ILE B 1 132 ? 6.052 16.163 36.336 1.00 27.21 177 ILE B C 1
ATOM 3646 O O . ILE B 1 132 ? 5.831 16.582 35.200 1.00 28.15 177 ILE B O 1
ATOM 3651 N N . ASP B 1 133 ? 5.924 14.885 36.674 1.00 27.57 178 ASP B N 1
ATOM 3652 C CA . ASP B 1 133 ? 5.497 13.868 35.717 1.00 28.53 178 ASP B CA 1
ATOM 3653 C C . ASP B 1 133 ? 5.317 12.567 36.495 1.00 28.60 178 ASP B C 1
ATOM 3654 O O . ASP B 1 133 ? 5.351 12.572 37.726 1.00 28.31 178 ASP B O 1
ATOM 3659 N N . THR B 1 134 ? 5.121 11.458 35.790 1.00 29.21 179 THR B N 1
ATOM 3660 C CA . THR B 1 134 ? 4.958 10.173 36.462 1.00 30.11 179 THR B CA 1
ATOM 3661 C C . THR B 1 134 ? 6.288 9.799 37.108 1.00 29.93 179 THR B C 1
ATOM 3662 O O . THR B 1 134 ? 7.347 10.230 36.654 1.00 29.35 179 THR B O 1
ATOM 3666 N N . PRO B 1 135 ? 6.251 8.996 38.183 1.00 29.91 180 PRO B N 1
ATOM 3667 C CA . PRO B 1 135 ? 7.478 8.583 38.868 1.00 29.45 180 PRO B CA 1
ATOM 3668 C C . PRO B 1 135 ? 8.530 8.020 37.915 1.00 29.76 180 PRO B C 1
ATOM 3669 O O . PRO B 1 135 ? 9.703 8.379 38.000 1.00 28.54 180 PRO B O 1
ATOM 3673 N N . ASP B 1 136 ? 8.109 7.144 37.008 1.00 29.12 181 ASP B N 1
ATOM 3674 C CA . ASP B 1 136 ? 9.035 6.548 36.050 1.00 30.02 181 ASP B CA 1
ATOM 3675 C C . ASP B 1 136 ? 9.714 7.607 35.186 1.00 28.81 181 ASP B C 1
ATOM 3676 O O . ASP B 1 136 ? 10.928 7.567 34.988 1.00 29.05 181 ASP B O 1
ATOM 3681 N N . VAL B 1 137 ? 8.929 8.548 34.671 1.00 28.06 182 VAL B N 1
ATOM 3682 C CA . VAL B 1 137 ? 9.470 9.611 33.831 1.00 27.80 182 VAL B CA 1
ATOM 3683 C C . VAL B 1 137 ? 10.395 10.516 34.640 1.00 26.74 182 VAL B C 1
ATOM 3684 O O . VAL B 1 137 ? 11.465 10.903 34.167 1.00 27.16 182 VAL B O 1
ATOM 3688 N N . VAL B 1 138 ? 9.984 10.846 35.860 1.00 25.02 183 VAL B N 1
ATOM 3689 C CA . VAL B 1 138 ? 10.794 11.699 36.723 1.00 23.89 183 VAL B CA 1
ATOM 3690 C C . VAL B 1 138 ? 12.146 11.044 36.988 1.00 23.96 183 VAL B C 1
ATOM 3691 O O . VAL B 1 138 ? 13.188 11.692 36.879 1.00 23.55 183 VAL B O 1
ATOM 3695 N N . ARG B 1 139 ? 12.131 9.759 37.330 1.00 24.03 184 ARG B N 1
ATOM 3696 C CA . ARG B 1 139 ? 13.372 9.039 37.590 1.00 24.63 184 ARG B CA 1
ATOM 3697 C C . ARG B 1 139 ? 14.240 8.994 36.336 1.00 24.34 184 ARG B C 1
ATOM 3698 O O . ARG B 1 139 ? 15.457 9.160 36.408 1.00 24.21 184 ARG B O 1
ATOM 3706 N N . ALA B 1 140 ? 13.607 8.776 35.188 1.00 24.25 185 ALA B N 1
ATOM 3707 C CA . ALA B 1 140 ? 14.324 8.704 33.919 1.00 24.53 185 ALA B CA 1
ATOM 3708 C C . ALA B 1 140 ? 15.005 10.025 33.567 1.00 24.55 185 ALA B C 1
ATOM 3709 O O . ALA B 1 140 ? 16.201 10.056 33.276 1.00 23.89 185 ALA B O 1
ATOM 3711 N N . LYS B 1 141 ? 14.241 11.112 33.593 1.00 23.45 186 LYS B N 1
ATOM 3712 C CA . LYS B 1 141 ? 14.782 12.429 33.269 1.00 24.96 186 LYS B CA 1
ATOM 3713 C C . LYS B 1 141 ? 15.872 12.863 34.245 1.00 24.16 186 LYS B C 1
ATOM 3714 O O . LYS B 1 141 ? 16.819 13.552 33.860 1.00 24.12 186 LYS B O 1
ATOM 3720 N N . THR B 1 142 ? 15.737 12.464 35.505 1.00 22.57 187 THR B N 1
ATOM 3721 C CA . THR B 1 142 ? 16.730 12.802 36.515 1.00 21.25 187 THR B CA 1
ATOM 3722 C C . THR B 1 142 ? 18.047 12.106 36.171 1.00 22.30 187 THR B C 1
ATOM 3723 O O . THR B 1 142 ? 19.115 12.713 36.231 1.00 21.14 187 THR B O 1
ATOM 3727 N N . LYS B 1 143 ? 17.963 10.832 35.802 1.00 22.69 188 LYS B N 1
ATOM 3728 C CA . LYS B 1 143 ? 19.151 10.063 35.446 1.00 23.69 188 LYS B CA 1
ATOM 3729 C C . LYS B 1 143 ? 19.801 10.570 34.161 1.00 24.09 188 LYS B C 1
ATOM 3730 O O . LYS B 1 143 ? 21.027 10.574 34.033 1.00 24.28 188 LYS B O 1
ATOM 3736 N N . GLU B 1 144 ? 18.975 11.000 33.213 1.00 24.59 189 GLU B N 1
ATOM 3737 C CA . GLU B 1 144 ? 19.472 11.488 31.931 1.00 25.22 189 GLU B CA 1
ATOM 3738 C C . GLU B 1 144 ? 20.284 12.779 31.991 1.00 25.05 189 GLU B C 1
ATOM 3739 O O . GLU B 1 144 ? 21.170 12.988 31.162 1.00 24.52 189 GLU B O 1
ATOM 3745 N N . CYS B 1 145 ? 19.995 13.637 32.966 1.00 23.99 190 CYS B N 1
ATOM 3746 C CA . CYS B 1 145 ? 20.697 14.917 33.077 1.00 24.64 190 CYS B CA 1
ATOM 3747 C C . CYS B 1 145 ? 21.656 15.047 34.257 1.00 25.29 190 CYS B C 1
ATOM 3748 O O . CYS B 1 145 ? 22.583 15.855 34.218 1.00 25.11 190 CYS B O 1
ATOM 3751 N N . ALA B 1 146 ? 21.425 14.268 35.308 1.00 25.71 191 ALA B N 1
ATOM 3752 C CA . ALA B 1 146 ? 22.253 14.326 36.512 1.00 24.85 191 ALA B CA 1
ATOM 3753 C C . ALA B 1 146 ? 23.756 14.452 36.263 1.00 24.96 191 ALA B C 1
ATOM 3754 O O . ALA B 1 146 ? 24.462 15.119 37.024 1.00 26.05 191 ALA B O 1
ATOM 3756 N N . GLY B 1 147 ? 24.245 13.821 35.201 1.00 22.91 192 GLY B N 1
ATOM 3757 C CA . GLY B 1 147 ? 25.666 13.878 34.912 1.00 20.74 192 GLY B CA 1
ATOM 3758 C C . GLY B 1 147 ? 26.180 15.193 34.355 1.00 20.27 192 GLY B C 1
ATOM 3759 O O . GLY B 1 147 ? 27.389 15.389 34.247 1.00 20.87 192 GLY B O 1
ATOM 3760 N N . LEU B 1 148 ? 25.275 16.100 34.006 1.00 18.19 193 LEU B N 1
ATOM 3761 C CA . LEU B 1 148 ? 25.673 17.390 33.447 1.00 16.43 193 LEU B CA 1
ATOM 3762 C C . LEU B 1 148 ? 25.489 18.574 34.392 1.00 16.30 193 LEU B C 1
ATOM 3763 O O . LEU B 1 148 ? 25.904 19.693 34.077 1.00 16.08 193 LEU B O 1
ATOM 3768 N N . PHE B 1 149 ? 24.876 18.333 35.547 1.00 15.31 194 PHE B N 1
ATOM 3769 C CA . PHE B 1 149 ? 24.635 19.404 36.509 1.00 14.83 194 PHE B CA 1
ATOM 3770 C C . PHE B 1 149 ? 25.104 19.037 37.915 1.00 15.08 194 PHE B C 1
ATOM 3771 O O . PHE B 1 149 ? 25.244 17.858 38.248 1.00 16.58 194 PHE B O 1
ATOM 3779 N N . ASN B 1 150 ? 25.344 20.055 38.735 1.00 14.30 195 ASN B N 1
ATOM 3780 C CA . ASN B 1 150 ? 25.820 19.857 40.101 1.00 13.97 195 ASN B CA 1
ATOM 3781 C C . ASN B 1 150 ? 24.716 20.088 41.123 1.00 13.71 195 ASN B C 1
ATOM 3782 O O . ASN B 1 150 ? 24.887 19.794 42.305 1.00 14.77 195 ASN B O 1
ATOM 3787 N N . ILE B 1 151 ? 23.589 20.618 40.662 1.00 12.22 196 ILE B N 1
ATOM 3788 C CA . ILE B 1 151 ? 22.464 20.911 41.538 1.00 12.64 196 ILE B CA 1
ATOM 3789 C C . ILE B 1 151 ? 21.197 20.911 40.686 1.00 13.28 196 ILE B C 1
ATOM 3790 O O . ILE B 1 151 ? 21.206 21.383 39.550 1.00 12.24 196 ILE B O 1
ATOM 3795 N N . LEU B 1 152 ? 20.119 20.356 41.229 1.00 12.93 197 LEU B N 1
ATOM 3796 C CA . LEU B 1 152 ? 18.861 20.289 40.502 1.00 13.75 197 LEU B CA 1
ATOM 3797 C C . LEU B 1 152 ? 17.800 21.153 41.160 1.00 13.51 197 LEU B C 1
ATOM 3798 O O . LEU B 1 152 ? 17.852 21.417 42.359 1.00 14.31 197 LEU B O 1
ATOM 3803 N N . LYS B 1 153 ? 16.836 21.590 40.360 1.00 13.92 198 LYS B N 1
ATOM 3804 C CA . LYS B 1 153 ? 15.749 22.415 40.856 1.00 13.82 198 LYS B CA 1
ATOM 3805 C C . LYS B 1 153 ? 14.444 21.642 40.776 1.00 14.24 198 LYS B C 1
ATOM 3806 O O . LYS B 1 153 ? 14.192 20.927 39.806 1.00 13.97 198 LYS B O 1
ATOM 3812 N N . VAL B 1 154 ? 13.626 21.779 41.809 1.00 14.74 199 VAL B N 1
ATOM 3813 C CA . VAL B 1 154 ? 12.335 21.116 41.855 1.00 16.40 199 VAL B CA 1
ATOM 3814 C C . VAL B 1 154 ? 11.328 22.164 42.293 1.00 16.23 199 VAL B C 1
ATOM 3815 O O . VAL B 1 154 ? 11.571 22.915 43.239 1.00 15.78 199 VAL B O 1
ATOM 3819 N N . LYS B 1 155 ? 10.206 22.229 41.588 1.00 17.31 200 LYS B N 1
ATOM 3820 C CA . LYS B 1 155 ? 9.169 23.190 41.917 1.00 18.84 200 LYS B CA 1
ATOM 3821 C C . LYS B 1 155 ? 8.169 22.537 42.854 1.00 19.06 200 LYS B C 1
ATOM 3822 O O . LYS B 1 155 ? 7.592 21.496 42.536 1.00 21.26 200 LYS B O 1
ATOM 3828 N N . LEU B 1 156 ? 7.978 23.144 44.019 1.00 18.20 201 LEU B N 1
ATOM 3829 C CA . LEU B 1 156 ? 7.049 22.613 45.002 1.00 20.42 201 LEU B CA 1
ATOM 3830 C C . LEU B 1 156 ? 5.868 23.552 45.191 1.00 22.45 201 LEU B C 1
ATOM 3831 O O . LEU B 1 156 ? 5.546 24.341 44.302 1.00 21.42 201 LEU B O 1
ATOM 3836 N N . GLY B 1 157 ? 5.227 23.469 46.352 1.00 25.12 202 GLY B N 1
ATOM 3837 C CA . GLY B 1 157 ? 4.076 24.312 46.611 1.00 28.06 202 GLY B CA 1
ATOM 3838 C C . GLY B 1 157 ? 2.924 23.821 45.760 1.00 30.58 202 GLY B C 1
ATOM 3839 O O . GLY B 1 157 ? 2.021 24.581 45.405 1.00 31.43 202 GLY B O 1
ATOM 3840 N N . ARG B 1 158 ? 2.966 22.535 45.430 1.00 32.56 203 ARG B N 1
ATOM 3841 C CA . ARG B 1 158 ? 1.937 21.917 44.609 1.00 35.48 203 ARG B CA 1
ATOM 3842 C C . ARG B 1 158 ? 1.309 20.714 45.308 1.00 36.44 203 ARG B C 1
ATOM 3843 O O . ARG B 1 158 ? 1.375 20.592 46.531 1.00 37.53 203 ARG B O 1
ATOM 3851 N N . ASP B 1 159 ? 0.713 19.825 44.520 1.00 38.28 204 ASP B N 1
ATOM 3852 C CA . ASP B 1 159 ? 0.034 18.641 45.042 1.00 39.91 204 ASP B CA 1
ATOM 3853 C C . ASP B 1 159 ? 0.888 17.657 45.840 1.00 39.45 204 ASP B C 1
ATOM 3854 O O . ASP B 1 159 ? 0.756 17.564 47.061 1.00 40.60 204 ASP B O 1
ATOM 3859 N N . ASN B 1 160 ? 1.755 16.920 45.153 1.00 38.46 205 ASN B N 1
ATOM 3860 C CA . ASN B 1 160 ? 2.599 15.927 45.811 1.00 36.31 205 ASN B CA 1
ATOM 3861 C C . ASN B 1 160 ? 4.072 16.317 45.893 1.00 33.59 205 ASN B C 1
ATOM 3862 O O . ASN B 1 160 ? 4.917 15.723 45.221 1.00 32.20 205 ASN B O 1
ATOM 3867 N N . ASP B 1 161 ? 4.375 17.304 46.731 1.00 29.80 206 ASP B N 1
ATOM 3868 C CA . ASP B 1 161 ? 5.749 17.768 46.902 1.00 26.93 206 ASP B CA 1
ATOM 3869 C C . ASP B 1 161 ? 6.671 16.690 47.466 1.00 26.37 206 ASP B C 1
ATOM 3870 O O . ASP B 1 161 ? 7.746 16.435 46.922 1.00 25.20 206 ASP B O 1
ATOM 3875 N N . LYS B 1 162 ? 6.256 16.061 48.561 1.00 25.38 207 LYS B N 1
ATOM 3876 C CA . LYS B 1 162 ? 7.080 15.031 49.178 1.00 25.22 207 LYS B CA 1
ATOM 3877 C C . LYS B 1 162 ? 7.370 13.870 48.236 1.00 24.90 207 LYS B C 1
ATOM 3878 O O . LYS B 1 162 ? 8.502 13.396 48.164 1.00 23.27 207 LYS B O 1
ATOM 3884 N N . GLU B 1 163 ? 6.354 13.418 47.508 1.00 25.21 208 GLU B N 1
ATOM 3885 C CA . GLU B 1 163 ? 6.535 12.312 46.577 1.00 25.81 208 GLU B CA 1
ATOM 3886 C C . GLU B 1 163 ? 7.569 12.657 45.507 1.00 24.06 208 GLU B C 1
ATOM 3887 O O . GLU B 1 163 ? 8.413 11.831 45.164 1.00 24.26 208 GLU B O 1
ATOM 3893 N N . MET B 1 164 ? 7.494 13.873 44.975 1.00 24.11 209 MET B N 1
ATOM 3894 C CA . MET B 1 164 ? 8.435 14.307 43.947 1.00 22.91 209 MET B CA 1
ATOM 3895 C C . MET B 1 164 ? 9.866 14.250 44.467 1.00 22.01 209 MET B C 1
ATOM 3896 O O . MET B 1 164 ? 10.756 13.728 43.799 1.00 21.71 209 MET B O 1
ATOM 3901 N N . ILE B 1 165 ? 10.082 14.790 45.661 1.00 19.67 210 ILE B N 1
ATOM 3902 C CA . ILE B 1 165 ? 11.411 14.789 46.259 1.00 19.94 210 ILE B CA 1
ATOM 3903 C C . ILE B 1 165 ? 11.892 13.357 46.494 1.00 20.54 210 ILE B C 1
ATOM 3904 O O . ILE B 1 165 ? 13.032 13.021 46.182 1.00 20.65 210 ILE B O 1
ATOM 3909 N N . GLU B 1 166 ? 11.016 12.514 47.037 1.00 21.54 211 GLU B N 1
ATOM 3910 C CA . GLU B 1 166 ? 11.357 11.118 47.305 1.00 23.36 211 GLU B CA 1
ATOM 3911 C C . GLU B 1 166 ? 11.755 10.397 46.018 1.00 22.68 211 GLU B C 1
ATOM 3912 O O . GLU B 1 166 ? 12.734 9.651 45.987 1.00 23.74 211 GLU B O 1
ATOM 3918 N N . THR B 1 167 ? 10.983 10.620 44.960 1.00 22.64 212 THR B N 1
ATOM 3919 C CA . THR B 1 167 ? 11.245 9.988 43.672 1.00 22.32 212 THR B CA 1
ATOM 3920 C C . THR B 1 167 ? 12.608 10.393 43.125 1.00 22.71 212 THR B C 1
ATOM 3921 O O . THR B 1 167 ? 13.399 9.549 42.710 1.00 23.10 212 THR B O 1
ATOM 3925 N N . ILE B 1 168 ? 12.880 11.692 43.128 1.00 22.32 213 ILE B N 1
ATOM 3926 C CA . ILE B 1 168 ? 14.150 12.196 42.624 1.00 21.54 213 ILE B CA 1
ATOM 3927 C C . ILE B 1 168 ? 15.31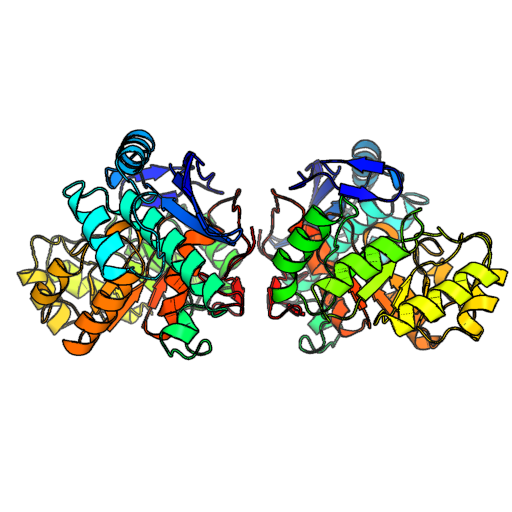8 11.699 43.466 1.00 21.88 213 ILE B C 1
ATOM 3928 O O . ILE B 1 168 ? 16.321 11.227 42.932 1.00 21.85 213 ILE B O 1
ATOM 3933 N N . ARG B 1 169 ? 15.177 11.795 44.783 1.00 22.67 214 ARG B N 1
ATOM 3934 C CA . ARG B 1 169 ? 16.233 11.371 45.690 1.00 24.65 214 ARG B CA 1
ATOM 3935 C C . ARG B 1 169 ? 16.547 9.879 45.587 1.00 26.53 214 ARG B C 1
ATOM 3936 O O . ARG B 1 169 ? 17.630 9.441 45.983 1.00 27.98 214 ARG B O 1
ATOM 3944 N N . SER B 1 170 ? 15.617 9.100 45.043 1.00 25.90 215 SER B N 1
ATOM 3945 C CA . SER B 1 170 ? 15.827 7.662 44.913 1.00 27.18 215 SER B CA 1
ATOM 3946 C C . SER B 1 170 ? 16.798 7.315 43.788 1.00 27.22 215 SER B C 1
ATOM 3947 O O . SER B 1 170 ? 17.262 6.178 43.695 1.00 27.81 215 SER B O 1
ATOM 3950 N N . VAL B 1 171 ? 17.112 8.288 42.936 1.00 26.47 216 VAL B N 1
ATOM 3951 C CA . VAL B 1 171 ? 18.025 8.034 41.829 1.00 25.28 216 VAL B CA 1
ATOM 3952 C C . VAL B 1 171 ? 19.202 9.003 41.726 1.00 24.49 216 VAL B C 1
ATOM 3953 O O . VAL B 1 171 ? 19.994 8.917 40.788 1.00 24.79 216 VAL B O 1
ATOM 3957 N N . THR B 1 172 ? 19.317 9.923 42.680 1.00 23.12 217 THR B N 1
ATOM 3958 C CA . THR B 1 172 ? 20.423 10.878 42.675 1.00 22.81 217 THR B CA 1
ATOM 3959 C C . THR B 1 172 ? 20.701 11.443 44.061 1.00 22.44 217 THR B C 1
ATOM 3960 O O . THR B 1 172 ? 19.787 11.604 44.871 1.00 22.50 217 THR B O 1
ATOM 3964 N N . ASP B 1 173 ? 21.970 11.737 44.326 1.00 22.62 218 ASP B N 1
ATOM 3965 C CA . ASP B 1 173 ? 22.378 12.304 45.606 1.00 23.81 218 ASP B CA 1
ATOM 3966 C C . ASP B 1 173 ? 22.751 13.773 45.432 1.00 21.72 218 ASP B C 1
ATOM 3967 O O . ASP B 1 173 ? 23.329 14.383 46.330 1.00 21.52 218 ASP B O 1
ATOM 3972 N N . LEU B 1 174 ? 22.428 14.336 44.272 1.00 19.52 219 LEU B N 1
ATOM 3973 C CA . LEU B 1 174 ? 22.742 15.736 43.999 1.00 17.77 219 LEU B CA 1
ATOM 3974 C C . LEU B 1 174 ? 21.959 16.694 44.885 1.00 16.92 219 LEU B C 1
ATOM 3975 O O . LEU B 1 174 ? 20.818 16.419 45.265 1.00 16.71 219 LEU B O 1
ATOM 3980 N N . PRO B 1 175 ? 22.570 17.832 45.243 1.00 16.31 220 PRO B N 1
ATOM 3981 C CA . PRO B 1 175 ? 21.847 18.788 46.082 1.00 15.08 220 PRO B CA 1
ATOM 3982 C C . PRO B 1 175 ? 20.676 19.318 45.264 1.00 14.93 220 PRO B C 1
ATOM 3983 O O . PRO B 1 175 ? 20.734 19.346 44.032 1.00 13.44 220 PRO B O 1
ATOM 3987 N N . ILE B 1 176 ? 19.618 19.725 45.951 1.00 13.12 221 ILE B N 1
ATOM 3988 C CA . ILE B 1 176 ? 18.429 20.234 45.287 1.00 14.09 221 ILE B CA 1
ATOM 3989 C C . ILE B 1 176 ? 18.034 21.599 45.826 1.00 12.97 221 ILE B C 1
ATOM 3990 O O . ILE B 1 176 ? 18.106 21.848 47.030 1.00 14.75 221 ILE B O 1
ATOM 3995 N N . ALA B 1 177 ? 17.629 22.485 44.921 1.00 12.53 222 ALA B N 1
ATOM 3996 C CA . ALA B 1 177 ? 17.144 23.807 45.296 1.00 11.90 222 ALA B CA 1
ATOM 3997 C C . ALA B 1 177 ? 15.658 23.717 44.973 1.00 12.78 222 ALA B C 1
ATOM 3998 O O . ALA B 1 177 ? 15.283 23.150 43.947 1.00 13.66 222 ALA B O 1
ATOM 4000 N N . VAL B 1 178 ? 14.812 24.249 45.845 1.00 12.00 223 VAL B N 1
ATOM 4001 C CA . VAL B 1 178 ? 13.375 24.195 45.607 1.00 13.29 223 VAL B CA 1
ATOM 4002 C C . VAL B 1 178 ? 12.752 25.579 45.502 1.00 12.83 223 VAL B C 1
ATOM 4003 O O . VAL B 1 178 ? 13.206 26.531 46.137 1.00 13.71 223 VAL B O 1
ATOM 4007 N N . ASP B 1 179 ? 11.715 25.684 44.680 1.00 12.86 224 ASP B N 1
ATOM 4008 C CA . ASP B 1 179 ? 10.995 26.936 44.512 1.00 13.07 224 ASP B CA 1
ATOM 4009 C C . ASP B 1 179 ? 9.538 26.600 44.808 1.00 14.39 224 ASP B C 1
ATOM 4010 O O . ASP B 1 179 ? 8.914 25.838 44.068 1.00 15.03 224 ASP B O 1
ATOM 4015 N N . ALA B 1 180 ? 9.012 27.156 45.896 1.00 14.86 225 ALA B N 1
ATOM 4016 C CA . ALA B 1 180 ? 7.631 26.902 46.304 1.00 17.71 225 ALA B CA 1
ATOM 4017 C C . ALA B 1 180 ? 6.641 27.853 45.642 1.00 20.72 225 ALA B C 1
ATOM 4018 O O . ALA B 1 180 ? 5.429 27.646 45.708 1.00 21.80 225 ALA B O 1
ATOM 4020 N N . ASN B 1 181 ? 7.161 28.901 45.013 1.00 19.98 226 ASN B N 1
ATOM 4021 C CA . ASN B 1 181 ? 6.324 29.877 44.323 1.00 21.97 226 ASN B CA 1
ATOM 4022 C C . ASN B 1 181 ? 5.079 30.319 45.085 1.00 21.90 226 ASN B C 1
ATOM 4023 O O . ASN B 1 181 ? 3.965 30.206 44.575 1.00 22.13 226 ASN B O 1
ATOM 4028 N N . GLN B 1 182 ? 5.270 30.829 46.296 1.00 21.89 227 GLN B N 1
ATOM 4029 C CA . GLN B 1 182 ? 4.152 31.305 47.110 1.00 24.73 227 GLN B CA 1
ATOM 4030 C C . GLN B 1 182 ? 3.117 30.209 47.344 1.00 26.08 227 GLN B C 1
ATOM 4031 O O . GLN B 1 182 ? 1.955 30.502 47.621 1.00 26.93 227 GLN B O 1
ATOM 4037 N N . GLY B 1 183 ? 3.539 28.954 47.241 1.00 26.49 228 GLY B N 1
ATOM 4038 C CA . GLY B 1 183 ? 2.615 27.846 47.412 1.00 28.73 228 GLY B CA 1
ATOM 4039 C C . GLY B 1 183 ? 2.139 27.526 48.817 1.00 30.00 228 GLY B C 1
ATOM 4040 O O . GLY B 1 183 ? 1.037 27.001 48.987 1.00 30.75 228 GLY B O 1
ATOM 4041 N N . TRP B 1 184 ? 2.948 27.831 49.825 1.00 30.98 229 TRP B N 1
ATOM 4042 C CA . TRP B 1 184 ? 2.567 27.530 51.200 1.00 32.00 229 TRP B CA 1
ATOM 4043 C C . TRP B 1 184 ? 2.000 28.727 51.955 1.00 33.77 229 TRP B C 1
ATOM 4044 O O . TRP B 1 184 ? 2.725 29.660 52.300 1.00 33.50 229 TRP B O 1
ATOM 4055 N N . LYS B 1 185 ? 0.696 28.685 52.213 1.00 35.77 230 LYS B N 1
ATOM 4056 C CA . LYS B 1 185 ? 0.015 29.758 52.929 1.00 37.79 230 LYS B CA 1
ATOM 4057 C C . LYS B 1 185 ? 0.104 29.590 54.443 1.00 38.13 230 LYS B C 1
ATOM 4058 O O . LYS B 1 185 ? -0.078 30.552 55.189 1.00 38.58 230 LYS B O 1
ATOM 4064 N N . ASP B 1 186 ? 0.387 28.371 54.894 1.00 38.16 231 ASP B N 1
ATOM 4065 C CA . ASP B 1 186 ? 0.491 28.104 56.324 1.00 38.54 231 ASP B CA 1
ATOM 4066 C C . ASP B 1 186 ? 1.928 28.239 56.811 1.00 37.77 231 ASP B C 1
ATOM 4067 O O . ASP B 1 186 ? 2.813 27.489 56.400 1.00 37.35 231 ASP B O 1
ATOM 4072 N N . ARG B 1 187 ? 2.141 29.200 57.700 1.00 37.11 232 ARG B N 1
ATOM 4073 C CA . ARG B 1 187 ? 3.454 29.484 58.259 1.00 37.06 232 ARG B CA 1
ATOM 4074 C C . ARG B 1 187 ? 4.148 28.267 58.874 1.00 36.11 232 ARG B C 1
ATOM 4075 O O . ARG B 1 187 ? 5.333 28.033 58.632 1.00 35.22 232 ARG B O 1
ATOM 4083 N N . GLN B 1 188 ? 3.416 27.496 59.671 1.00 34.48 233 GLN B N 1
ATOM 4084 C CA . GLN B 1 188 ? 3.990 26.317 60.313 1.00 33.09 233 GLN B CA 1
ATOM 4085 C C . GLN B 1 188 ? 4.278 25.203 59.312 1.00 30.70 233 GLN B C 1
ATOM 4086 O O . GLN B 1 188 ? 5.275 24.496 59.436 1.00 31.08 233 GLN B O 1
ATOM 4092 N N . TYR B 1 189 ? 3.402 25.043 58.324 1.00 30.36 234 TYR B N 1
ATOM 4093 C CA . TYR B 1 189 ? 3.591 24.012 57.310 1.00 29.48 234 TYR B CA 1
ATOM 4094 C C . TYR B 1 189 ? 4.868 24.283 56.520 1.00 29.22 234 TYR B C 1
ATOM 4095 O O . TYR B 1 189 ? 5.623 23.363 56.203 1.00 28.63 234 TYR B O 1
ATOM 4104 N N . ALA B 1 190 ? 5.101 25.552 56.202 1.00 28.40 235 ALA B N 1
ATOM 4105 C CA . ALA B 1 190 ? 6.284 25.947 55.447 1.00 27.60 235 ALA B CA 1
ATOM 4106 C C . ALA B 1 190 ? 7.552 25.622 56.227 1.00 27.08 235 ALA B C 1
ATOM 4107 O O . ALA B 1 190 ? 8.508 25.076 55.676 1.00 27.22 235 ALA B O 1
ATOM 4109 N N . LEU B 1 191 ? 7.558 25.957 57.512 1.00 27.26 236 LEU B N 1
ATOM 4110 C CA . LEU B 1 191 ? 8.718 25.693 58.350 1.00 27.03 236 LEU B CA 1
ATOM 4111 C C . LEU B 1 191 ? 8.967 24.193 58.484 1.00 26.85 236 LEU B C 1
ATOM 4112 O O . LEU B 1 191 ? 10.108 23.739 58.403 1.00 26.03 236 LEU B O 1
ATOM 4117 N N . ASP B 1 192 ? 7.901 23.425 58.686 1.00 27.01 237 ASP B N 1
ATOM 4118 C CA . ASP B 1 192 ? 8.036 21.978 58.817 1.00 27.04 237 ASP B CA 1
ATOM 4119 C C . ASP B 1 192 ? 8.564 21.387 57.517 1.00 25.91 237 ASP B C 1
ATOM 4120 O O . ASP B 1 192 ? 9.415 20.499 57.532 1.00 25.49 237 ASP B O 1
ATOM 4125 N N . MET B 1 193 ? 8.056 21.881 56.391 1.00 25.06 238 MET B N 1
ATOM 4126 C CA . MET B 1 193 ? 8.503 21.399 55.089 1.00 24.74 238 MET B CA 1
ATOM 4127 C C . MET B 1 193 ? 9.987 21.686 54.906 1.00 23.22 238 MET B C 1
ATOM 4128 O O . MET B 1 193 ? 10.731 20.851 54.396 1.00 22.40 238 MET B O 1
ATOM 4133 N N . ILE B 1 194 ? 10.411 22.874 55.321 1.00 22.18 239 ILE B N 1
ATOM 4134 C CA . ILE B 1 194 ? 11.810 23.264 55.206 1.00 22.09 239 ILE B CA 1
ATOM 4135 C C . ILE B 1 194 ? 12.714 22.296 55.967 1.00 21.79 239 ILE B C 1
ATOM 4136 O O . ILE B 1 194 ? 13.750 21.872 55.459 1.00 20.36 239 ILE B O 1
ATOM 4141 N N . HIS B 1 195 ? 12.319 21.938 57.183 1.00 22.00 240 HIS B N 1
ATOM 4142 C CA . HIS B 1 195 ? 13.118 21.005 57.964 1.00 22.58 240 HIS B CA 1
ATOM 4143 C C . HIS B 1 195 ? 13.176 19.638 57.289 1.00 20.15 240 HIS B C 1
ATOM 4144 O O . HIS B 1 195 ? 14.224 18.995 57.271 1.00 20.14 240 HIS B O 1
ATOM 4151 N N . TRP B 1 196 ? 12.056 19.202 56.720 1.00 19.38 241 TRP B N 1
ATOM 4152 C CA . TRP B 1 196 ? 12.007 17.913 56.040 1.00 18.16 241 TRP B CA 1
ATOM 4153 C C . TRP B 1 196 ? 12.887 17.947 54.791 1.00 17.67 241 TRP B C 1
ATOM 4154 O O . TRP B 1 196 ? 13.638 17.011 54.519 1.00 17.70 241 TRP B O 1
ATOM 4165 N N . LEU B 1 197 ? 12.786 19.031 54.030 1.00 16.65 242 LEU B N 1
ATOM 4166 C CA . LEU B 1 197 ? 13.582 19.177 52.817 1.00 16.55 242 LEU B CA 1
ATOM 4167 C C . LEU B 1 197 ? 15.075 19.193 53.155 1.00 16.02 242 LEU B C 1
ATOM 4168 O O . LEU B 1 197 ? 15.885 18.594 52.447 1.00 16.73 242 LEU B O 1
ATOM 4173 N N . LYS B 1 198 ? 15.430 19.875 54.240 1.00 17.70 243 LYS B N 1
ATOM 4174 C CA . LYS B 1 198 ? 16.819 19.945 54.682 1.00 18.33 243 LYS B CA 1
ATOM 4175 C C . LYS B 1 198 ? 17.328 18.524 54.920 1.00 18.79 243 LYS B C 1
ATOM 4176 O O . LYS B 1 198 ? 18.449 18.178 54.543 1.00 18.54 243 LYS B O 1
ATOM 4182 N N . GLU B 1 199 ? 16.491 17.702 55.547 1.00 19.10 244 GLU B N 1
ATOM 4183 C CA . GLU B 1 199 ? 16.849 16.316 55.831 1.00 20.87 244 GLU B CA 1
ATOM 4184 C C . GLU B 1 199 ? 17.047 15.530 54.539 1.00 20.35 244 GLU B C 1
ATOM 4185 O O . GLU B 1 199 ? 17.839 14.584 54.490 1.00 20.65 244 GLU B O 1
ATOM 4191 N N . LYS B 1 200 ? 16.326 15.928 53.493 1.00 19.08 245 LYS B N 1
ATOM 4192 C CA . LYS B 1 200 ? 16.404 15.252 52.204 1.00 18.52 245 LYS B CA 1
ATOM 4193 C C . LYS B 1 200 ? 17.454 15.815 51.245 1.00 18.46 245 LYS B C 1
ATOM 4194 O O . LYS B 1 200 ? 17.456 15.491 50.059 1.00 18.92 245 LYS B O 1
ATOM 4200 N N . GLY B 1 201 ? 18.339 16.664 51.751 1.00 18.16 246 GLY B N 1
ATOM 4201 C CA . GLY B 1 201 ? 19.390 17.191 50.900 1.00 17.40 246 GLY B CA 1
ATOM 4202 C C . GLY B 1 201 ? 19.086 18.429 50.084 1.00 16.65 246 GLY B C 1
ATOM 4203 O O . GLY B 1 201 ? 19.778 18.704 49.101 1.00 17.28 246 GLY B O 1
ATOM 4204 N N . ILE B 1 202 ? 18.047 19.165 50.460 1.00 15.10 247 ILE B N 1
ATOM 4205 C CA . ILE B 1 202 ? 17.717 20.400 49.759 1.00 14.31 247 ILE B CA 1
ATOM 4206 C C . ILE B 1 202 ? 18.617 21.453 50.398 1.00 15.09 247 ILE B C 1
ATOM 4207 O O . ILE B 1 202 ? 18.821 21.443 51.615 1.00 15.84 247 ILE B O 1
ATOM 4212 N N . VAL B 1 203 ? 19.159 22.356 49.587 1.00 14.01 248 VAL B N 1
ATOM 4213 C CA . VAL B 1 203 ? 20.089 23.361 50.094 1.00 13.76 248 VAL B CA 1
ATOM 4214 C C . VAL B 1 203 ? 19.646 24.816 50.015 1.00 13.35 248 VAL B C 1
ATOM 4215 O O . VAL B 1 203 ? 20.356 25.707 50.484 1.00 14.77 248 VAL B O 1
ATOM 4219 N N . MET B 1 204 ? 18.482 25.063 49.426 1.00 13.38 249 MET B N 1
ATOM 4220 C CA . MET B 1 204 ? 17.989 26.427 49.294 1.00 12.57 249 MET B CA 1
ATOM 4221 C C . MET B 1 204 ? 16.496 26.403 49.023 1.00 12.57 249 MET B C 1
ATOM 4222 O O . MET B 1 204 ? 15.990 25.495 48.363 1.00 12.72 249 MET B O 1
ATOM 4227 N N . ILE B 1 205 ? 15.799 27.405 49.549 1.00 13.90 250 ILE B N 1
ATOM 4228 C CA . ILE B 1 205 ? 14.358 27.515 49.391 1.00 16.74 250 ILE B CA 1
ATOM 4229 C C . ILE B 1 205 ? 14.015 28.881 48.827 1.00 15.02 250 ILE B C 1
ATOM 4230 O O . ILE B 1 205 ? 14.513 29.900 49.295 1.00 15.37 250 ILE B O 1
ATOM 4235 N N . GLU B 1 206 ? 13.148 28.889 47.826 1.00 14.71 251 GLU B N 1
ATOM 4236 C CA . GLU B 1 206 ? 12.746 30.117 47.174 1.00 16.00 251 GLU B CA 1
ATOM 4237 C C . GLU B 1 206 ? 11.253 30.408 47.366 1.00 15.28 251 GLU B C 1
ATOM 4238 O O . GLU B 1 206 ? 10.416 29.530 47.164 1.00 16.32 251 GLU B O 1
ATOM 4244 N N . GLN B 1 207 ? 10.944 31.638 47.783 1.00 15.95 252 GLN B N 1
ATOM 4245 C CA . GLN B 1 207 ? 9.569 32.118 47.987 1.00 17.42 252 GLN B CA 1
ATOM 4246 C C . GLN B 1 207 ? 8.603 31.065 48.543 1.00 17.53 252 GLN B C 1
ATOM 4247 O O . GLN B 1 207 ? 7.666 30.649 47.867 1.00 17.38 252 GLN B O 1
ATOM 4253 N N . PRO B 1 208 ? 8.812 30.637 49.794 1.00 18.15 253 PRO B N 1
ATOM 4254 C CA . PRO B 1 208 ? 7.935 29.629 50.398 1.00 20.06 253 PRO B CA 1
ATOM 4255 C C . PRO B 1 208 ? 6.485 30.066 50.600 1.00 21.47 253 PRO B C 1
ATOM 4256 O O . PRO B 1 208 ? 5.568 29.247 50.512 1.00 22.12 253 PRO B O 1
ATOM 4260 N N . MET B 1 209 ? 6.277 31.354 50.856 1.00 21.91 254 MET B N 1
ATOM 4261 C CA . MET B 1 209 ? 4.933 31.865 51.107 1.00 23.45 254 MET B CA 1
ATOM 4262 C C . MET B 1 209 ? 4.555 33.065 50.242 1.00 24.33 254 MET B C 1
ATOM 4263 O O . MET B 1 209 ? 5.411 33.673 49.597 1.00 22.78 254 MET B O 1
ATOM 4268 N N . PRO B 1 210 ? 3.258 33.418 50.216 1.00 24.05 255 PRO B N 1
ATOM 4269 C CA . PRO B 1 210 ? 2.780 34.558 49.425 1.00 24.04 255 PRO B CA 1
ATOM 4270 C C . PRO B 1 210 ? 3.476 35.847 49.858 1.00 24.02 255 PRO B C 1
ATOM 4271 O O . PRO B 1 210 ? 3.758 36.040 51.040 1.00 25.00 255 PRO B O 1
ATOM 4275 N N . LYS B 1 211 ? 3.750 36.726 48.899 1.00 24.28 256 LYS B N 1
ATOM 4276 C CA . LYS B 1 211 ? 4.425 37.986 49.188 1.00 25.76 256 LYS B CA 1
ATOM 4277 C C . LYS B 1 211 ? 3.655 38.865 50.174 1.00 26.87 256 LYS B C 1
ATOM 4278 O O . LYS B 1 211 ? 4.245 39.707 50.851 1.00 25.98 256 LYS B O 1
ATOM 4284 N N . GLU B 1 212 ? 2.342 38.662 50.258 1.00 28.84 257 GLU B N 1
ATOM 4285 C CA . GLU B 1 212 ? 1.505 39.440 51.173 1.00 30.62 257 GLU B CA 1
ATOM 4286 C C . GLU B 1 212 ? 1.797 39.095 52.629 1.00 31.69 257 GLU B C 1
ATOM 4287 O O . GLU B 1 212 ? 1.549 39.898 53.530 1.00 32.41 257 GLU B O 1
ATOM 4293 N N . GLN B 1 213 ? 2.315 37.894 52.856 1.00 31.76 258 GLN B N 1
ATOM 4294 C CA . GLN B 1 213 ? 2.616 37.436 54.205 1.00 31.70 258 GLN B CA 1
ATOM 4295 C C . GLN B 1 213 ? 4.090 37.590 54.558 1.00 32.25 258 GLN B C 1
ATOM 4296 O O . GLN B 1 213 ? 4.742 36.637 54.989 1.00 31.89 258 GLN B O 1
ATOM 4302 N N . LEU B 1 214 ? 4.610 38.801 54.385 1.00 32.33 259 LEU B N 1
ATOM 4303 C CA . LEU B 1 214 ? 6.009 39.081 54.685 1.00 32.69 259 LEU B CA 1
ATOM 4304 C C . LEU B 1 214 ? 6.308 38.782 56.148 1.00 32.38 259 LEU B C 1
ATOM 4305 O O . LEU B 1 214 ? 7.397 38.323 56.490 1.00 31.77 259 LEU B O 1
ATOM 4310 N N . ASP B 1 215 ? 5.332 39.049 57.010 1.00 32.72 260 ASP B N 1
ATOM 4311 C CA . ASP B 1 215 ? 5.491 38.805 58.435 1.00 33.57 260 ASP B CA 1
ATOM 4312 C C . ASP B 1 215 ? 5.737 37.325 58.701 1.00 31.15 260 ASP B C 1
ATOM 4313 O O . ASP B 1 215 ? 6.642 36.964 59.452 1.00 30.16 260 ASP B O 1
ATOM 4318 N N . ASP B 1 216 ? 4.931 36.473 58.078 1.00 30.87 261 ASP B N 1
ATOM 4319 C CA . ASP B 1 216 ? 5.078 35.035 58.253 1.00 30.49 261 ASP B CA 1
ATOM 4320 C C . ASP B 1 216 ? 6.393 34.555 57.655 1.00 30.43 261 ASP B C 1
ATOM 4321 O O . ASP B 1 216 ? 7.073 33.706 58.229 1.00 30.81 261 ASP B O 1
ATOM 4326 N N . ILE B 1 217 ? 6.751 35.106 56.500 1.00 29.66 262 ILE B N 1
ATOM 4327 C CA . ILE B 1 217 ? 7.992 34.731 55.837 1.00 28.57 262 ILE B CA 1
ATOM 4328 C C . ILE B 1 217 ? 9.173 35.023 56.753 1.00 27.89 262 ILE B C 1
ATOM 4329 O O . ILE B 1 217 ? 10.088 34.211 56.882 1.00 27.44 262 ILE B O 1
ATOM 4334 N N . ALA B 1 218 ? 9.142 36.187 57.393 1.00 28.15 263 ALA B N 1
ATOM 4335 C CA . ALA B 1 218 ? 10.208 36.584 58.300 1.00 28.52 263 ALA B CA 1
ATOM 4336 C C . ALA B 1 218 ? 10.308 35.599 59.461 1.00 29.01 263 ALA B C 1
ATOM 4337 O O . ALA B 1 218 ? 11.403 35.250 59.895 1.00 29.36 263 ALA B O 1
ATOM 4339 N N . TRP B 1 219 ? 9.158 35.155 59.958 1.00 31.09 264 TRP B N 1
ATOM 4340 C CA . TRP B 1 219 ? 9.125 34.207 61.068 1.00 31.91 264 TRP B CA 1
ATOM 4341 C C . TRP B 1 219 ? 9.812 32.906 60.665 1.00 30.53 264 TRP B C 1
ATOM 4342 O O . TRP B 1 219 ? 10.580 32.328 61.436 1.00 30.46 264 TRP B O 1
ATOM 4353 N N . VAL B 1 220 ? 9.527 32.453 59.449 1.00 29.37 265 VAL B N 1
ATOM 4354 C CA . VAL B 1 220 ? 10.112 31.224 58.927 1.00 28.32 265 VAL B CA 1
ATOM 4355 C C . VAL B 1 220 ? 11.620 31.359 58.729 1.00 27.53 265 VAL B C 1
ATOM 4356 O O . VAL B 1 220 ? 12.398 30.550 59.234 1.00 27.76 265 VAL B O 1
ATOM 4360 N N . THR B 1 221 ? 12.030 32.391 57.997 1.00 27.16 266 THR B N 1
ATOM 4361 C CA . THR B 1 221 ? 13.443 32.620 57.716 1.00 27.15 266 THR B CA 1
ATOM 4362 C C . THR B 1 221 ? 14.307 32.686 58.973 1.00 28.42 266 THR B C 1
ATOM 4363 O O . THR B 1 221 ? 15.424 32.170 58.993 1.00 28.58 266 THR B O 1
ATOM 4367 N N . GLN B 1 222 ? 13.789 33.318 60.021 1.00 30.62 267 GLN B N 1
ATOM 4368 C CA . GLN B 1 222 ? 14.530 33.447 61.271 1.00 33.25 267 GLN B CA 1
ATOM 4369 C C . GLN B 1 222 ? 14.839 32.094 61.906 1.00 33.04 267 GLN B C 1
ATOM 4370 O O . GLN B 1 222 ? 15.807 31.963 62.653 1.00 34.16 267 GLN B O 1
ATOM 4376 N N . GLN B 1 223 ? 14.019 31.093 61.600 1.00 32.76 268 GLN B N 1
ATOM 4377 C CA . GLN B 1 223 ? 14.196 29.753 62.157 1.00 32.40 268 GLN B CA 1
ATOM 4378 C C . GLN B 1 223 ? 14.650 28.727 61.125 1.00 31.35 268 GLN B C 1
ATOM 4379 O O . GLN B 1 223 ? 14.891 27.568 61.460 1.00 31.18 268 GLN B O 1
ATOM 4385 N N . SER B 1 224 ? 14.770 29.150 59.873 1.00 29.21 269 SER B N 1
ATOM 4386 C CA . SER B 1 224 ? 15.163 28.239 58.803 1.00 26.97 269 SER B CA 1
ATOM 4387 C C . SER B 1 224 ? 16.640 27.863 58.757 1.00 25.70 269 SER B C 1
ATOM 4388 O O . SER B 1 224 ? 17.517 28.715 58.888 1.00 25.95 269 SER B O 1
ATOM 4391 N N . PRO B 1 225 ? 16.932 26.563 58.578 1.00 25.33 270 PRO B N 1
ATOM 4392 C CA . PRO B 1 225 ? 18.315 26.087 58.507 1.00 24.27 270 PRO B CA 1
ATOM 4393 C C . PRO B 1 225 ? 18.848 26.256 57.083 1.00 23.57 270 PRO B C 1
ATOM 4394 O O . PRO B 1 225 ? 20.030 26.040 56.814 1.00 23.75 270 PRO B O 1
ATOM 4398 N N . LEU B 1 226 ? 17.957 26.645 56.177 1.00 22.86 271 LEU B N 1
ATOM 4399 C CA . LEU B 1 226 ? 18.320 26.854 54.778 1.00 21.67 271 LEU B CA 1
ATOM 4400 C C . LEU B 1 226 ? 18.075 28.295 54.357 1.00 20.12 271 LEU B C 1
ATOM 4401 O O . LEU B 1 226 ? 17.165 28.952 54.859 1.00 20.09 271 LEU B O 1
ATOM 4406 N N . PRO B 1 227 ? 18.890 28.805 53.422 1.00 19.07 272 PRO B N 1
ATOM 4407 C CA . PRO B 1 227 ? 18.693 30.184 52.973 1.00 17.83 272 PRO B CA 1
ATOM 4408 C C . PRO B 1 227 ? 17.364 30.288 52.230 1.00 16.53 272 PRO B C 1
ATOM 4409 O O . PRO B 1 227 ? 17.009 29.403 51.446 1.00 16.02 272 PRO B O 1
ATOM 4413 N N . VAL B 1 228 ? 16.631 31.364 52.496 1.00 15.44 273 VAL B N 1
ATOM 4414 C CA . VAL B 1 228 ? 15.334 31.599 51.874 1.00 15.31 273 VAL B CA 1
ATOM 4415 C C . VAL B 1 228 ? 15.442 32.823 50.972 1.00 16.06 273 VAL B C 1
ATOM 4416 O O . VAL B 1 228 ? 15.755 33.921 51.434 1.00 16.05 273 VAL B O 1
ATOM 4420 N N . PHE B 1 229 ? 15.182 32.626 49.683 1.00 15.10 274 PHE B N 1
ATOM 4421 C CA . PHE B 1 229 ? 15.283 33.706 48.708 1.00 14.51 274 PHE B CA 1
ATOM 4422 C C . PHE B 1 229 ? 13.941 34.243 48.237 1.00 13.20 274 PHE B C 1
ATOM 4423 O O . PHE B 1 229 ? 12.979 33.491 48.060 1.00 14.57 274 PHE B O 1
ATOM 4431 N N . ALA B 1 230 ? 13.896 35.555 48.028 1.00 13.76 275 ALA B N 1
ATOM 4432 C CA . ALA B 1 230 ? 12.694 36.235 47.566 1.00 12.09 275 ALA B CA 1
ATOM 4433 C C . ALA B 1 230 ? 12.679 36.295 46.043 1.00 13.40 275 ALA B C 1
ATOM 4434 O O . ALA B 1 230 ? 13.707 36.548 45.419 1.00 13.71 275 ALA B O 1
ATOM 4436 N N . ASP B 1 231 ? 11.515 36.054 45.451 1.00 13.39 276 ASP B N 1
ATOM 4437 C CA . ASP B 1 231 ? 11.370 36.117 44.000 1.00 12.93 276 ASP B CA 1
ATOM 4438 C C . ASP B 1 231 ? 10.118 36.934 43.700 1.00 14.00 276 ASP B C 1
ATOM 4439 O O . ASP B 1 231 ? 10.209 38.105 43.338 1.00 13.52 276 ASP B O 1
ATOM 4444 N N . GLU B 1 232 ? 8.947 36.327 43.870 1.00 14.40 277 GLU B N 1
ATOM 4445 C CA . GLU B 1 232 ? 7.705 37.044 43.619 1.00 15.72 277 GLU B CA 1
ATOM 4446 C C . GLU B 1 232 ? 7.576 38.261 44.536 1.00 16.12 277 GLU B C 1
ATOM 4447 O O . GLU B 1 232 ? 6.827 39.195 44.235 1.00 16.94 277 GLU B O 1
ATOM 4453 N N . SER B 1 233 ? 8.311 38.254 45.648 1.00 15.72 278 SER B N 1
ATOM 4454 C CA . SER B 1 233 ? 8.283 39.363 46.596 1.00 15.85 278 SER B CA 1
ATOM 4455 C C . SER B 1 233 ? 8.989 40.627 46.103 1.00 15.86 278 SER B C 1
ATOM 4456 O O . SER B 1 233 ? 8.971 41.649 46.789 1.00 17.79 278 SER B O 1
ATOM 4459 N N . LEU B 1 234 ? 9.620 40.569 44.932 1.00 14.40 279 LEU B N 1
ATOM 4460 C CA . LEU B 1 234 ? 10.285 41.761 44.399 1.00 14.47 279 LEU B CA 1
ATOM 4461 C C . LEU B 1 234 ? 10.437 41.722 42.888 1.00 14.49 279 LEU B C 1
ATOM 4462 O O . LEU B 1 234 ? 10.450 40.656 42.276 1.00 14.72 279 LEU B O 1
ATOM 4467 N N . GLN B 1 235 ? 10.548 42.902 42.288 1.00 14.43 280 GLN B N 1
ATOM 4468 C CA . GLN B 1 235 ? 10.737 43.001 40.851 1.00 14.65 280 GLN B CA 1
ATOM 4469 C C . GLN B 1 235 ? 11.908 43.913 40.536 1.00 13.63 280 GLN B C 1
ATOM 4470 O O . GLN B 1 235 ? 12.807 43.549 39.777 1.00 14.79 280 GLN B O 1
ATOM 4476 N N . ARG B 1 236 ? 11.896 45.095 41.144 1.00 13.46 281 ARG B N 1
ATOM 4477 C CA . ARG B 1 236 ? 12.917 46.099 40.886 1.00 12.56 281 ARG B CA 1
ATOM 4478 C C . ARG B 1 236 ? 13.700 46.584 42.100 1.00 12.65 281 ARG B C 1
ATOM 4479 O O . ARG B 1 236 ? 13.457 46.162 43.231 1.00 12.65 281 ARG B O 1
ATOM 4487 N N . LEU B 1 237 ? 14.642 47.487 41.841 1.00 13.20 282 LEU B N 1
ATOM 4488 C CA . LEU B 1 237 ? 15.509 48.039 42.875 1.00 12.89 282 LEU B CA 1
ATOM 4489 C C . LEU B 1 237 ? 14.751 48.572 44.088 1.00 13.42 282 LEU B C 1
ATOM 4490 O O . LEU B 1 237 ? 15.139 48.327 45.233 1.00 13.94 282 LEU B O 1
ATOM 4495 N N . GLY B 1 238 ? 13.663 49.288 43.828 1.00 14.07 283 GLY B N 1
ATOM 4496 C CA . GLY B 1 238 ? 12.875 49.866 44.903 1.00 15.29 283 GLY B CA 1
ATOM 4497 C C . GLY B 1 238 ? 12.127 48.885 45.786 1.00 15.23 283 GLY B C 1
ATOM 4498 O O . GLY B 1 238 ? 11.521 49.288 46.777 1.00 17.82 283 GLY B O 1
ATOM 4499 N N . ASP B 1 239 ? 12.165 47.601 45.440 1.00 15.24 284 ASP B N 1
ATOM 4500 C CA . ASP B 1 239 ? 11.473 46.580 46.226 1.00 15.34 284 ASP B CA 1
ATOM 4501 C C . ASP B 1 239 ? 12.400 45.810 47.167 1.00 15.75 284 ASP B C 1
ATOM 4502 O O . ASP B 1 239 ? 11.939 45.042 48.010 1.00 17.78 284 ASP B O 1
ATOM 4507 N N . VAL B 1 240 ? 13.703 46.017 47.023 1.00 14.70 285 VAL B N 1
ATOM 4508 C CA . VAL B 1 240 ? 14.692 45.289 47.814 1.00 15.52 285 VAL B CA 1
ATOM 4509 C C . VAL B 1 240 ? 14.778 45.578 49.312 1.00 17.49 285 VAL B C 1
ATOM 4510 O O . VAL B 1 240 ? 14.726 44.656 50.130 1.00 18.20 285 VAL B O 1
ATOM 4514 N N . ALA B 1 241 ? 14.914 46.850 49.668 1.00 18.03 286 ALA B N 1
ATOM 4515 C CA . ALA B 1 241 ? 15.059 47.250 51.066 1.00 19.52 286 ALA B CA 1
ATOM 4516 C C . ALA B 1 241 ? 14.012 46.697 52.025 1.00 19.64 286 ALA B C 1
ATOM 4517 O O . ALA B 1 241 ? 14.338 46.309 53.147 1.00 21.20 286 ALA B O 1
ATOM 4519 N N . ALA B 1 242 ? 12.760 46.662 51.588 1.00 19.45 287 ALA B N 1
ATOM 4520 C CA . ALA B 1 242 ? 11.672 46.174 52.429 1.00 20.02 287 ALA B CA 1
ATOM 4521 C C . ALA B 1 242 ? 11.816 44.709 52.828 1.00 20.85 287 ALA B C 1
ATOM 4522 O O . ALA B 1 242 ? 11.164 44.249 53.769 1.00 21.48 287 ALA B O 1
ATOM 4524 N N . LEU B 1 243 ? 12.673 43.977 52.124 1.00 19.51 288 LEU B N 1
ATOM 4525 C CA . LEU B 1 243 ? 12.859 42.560 52.407 1.00 19.88 288 LEU B CA 1
ATOM 4526 C C . LEU B 1 243 ? 13.967 42.254 53.407 1.00 21.51 288 LEU B C 1
ATOM 4527 O O . LEU B 1 243 ? 14.118 41.110 53.838 1.00 21.07 288 LEU B O 1
ATOM 4532 N N . LYS B 1 244 ? 14.746 43.267 53.773 1.00 22.56 289 LYS B N 1
ATOM 4533 C CA . LYS B 1 244 ? 15.824 43.064 54.732 1.00 25.49 289 LYS B CA 1
ATOM 4534 C C . LYS B 1 244 ? 15.245 42.555 56.047 1.00 26.71 289 LYS B C 1
ATOM 4535 O O . LYS B 1 244 ? 14.303 43.137 56.586 1.00 28.78 289 LYS B O 1
ATOM 4541 N N . GLY B 1 245 ? 15.801 41.459 56.552 1.00 27.19 290 GLY B N 1
ATOM 4542 C CA . GLY B 1 245 ? 15.320 40.901 57.803 1.00 27.34 290 GLY B CA 1
ATOM 4543 C C . GLY B 1 245 ? 14.233 39.854 57.648 1.00 27.10 290 GLY B C 1
ATOM 4544 O O . GLY B 1 245 ? 13.950 39.112 58.589 1.00 28.54 290 GLY B O 1
ATOM 4545 N N . ALA B 1 246 ? 13.623 39.786 56.467 1.00 25.28 291 ALA B N 1
ATOM 4546 C CA . ALA B 1 246 ? 12.561 38.820 56.210 1.00 23.23 291 ALA B CA 1
ATOM 4547 C C . ALA B 1 246 ? 13.050 37.669 55.336 1.00 22.94 291 ALA B C 1
ATOM 4548 O O . ALA B 1 246 ? 12.590 36.534 55.470 1.00 23.83 291 ALA B O 1
ATOM 4550 N N . PHE B 1 247 ? 13.981 37.979 54.440 1.00 20.54 292 PHE B N 1
ATOM 4551 C CA . PHE B 1 247 ? 14.554 37.001 53.518 1.00 19.13 292 PHE B CA 1
ATOM 4552 C C . PHE B 1 247 ? 16.068 36.937 53.663 1.00 18.76 292 PHE B C 1
ATOM 4553 O O . PHE B 1 247 ? 16.707 37.926 54.022 1.00 18.73 292 PHE B O 1
ATOM 4561 N N . THR B 1 248 ? 16.641 35.776 53.361 1.00 17.70 293 THR B N 1
ATOM 4562 C CA . THR B 1 248 ? 18.085 35.598 53.430 1.00 17.61 293 THR B CA 1
ATOM 4563 C C . THR B 1 248 ? 18.708 36.306 52.232 1.00 16.90 293 THR B C 1
ATOM 4564 O O . THR B 1 248 ? 19.803 36.860 52.316 1.00 16.50 293 THR B O 1
ATOM 4568 N N . GLY B 1 249 ? 17.992 36.282 51.114 1.00 16.25 294 GLY B N 1
ATOM 4569 C CA . GLY B 1 249 ? 18.496 36.919 49.914 1.00 14.42 294 GLY B CA 1
ATOM 4570 C C . GLY B 1 249 ? 17.415 37.189 48.890 1.00 14.38 294 GLY B C 1
ATOM 4571 O O . GLY B 1 249 ? 16.244 36.874 49.106 1.00 14.06 294 GLY B O 1
ATOM 4572 N N . ILE B 1 250 ? 17.814 37.777 47.768 1.00 12.78 295 ILE B N 1
ATOM 4573 C CA . ILE B 1 250 ? 16.872 38.094 46.705 1.00 13.53 295 ILE B CA 1
ATOM 4574 C C . ILE B 1 250 ? 17.241 37.412 45.400 1.00 13.35 295 ILE B C 1
ATOM 4575 O O . ILE B 1 250 ? 18.402 37.086 45.166 1.00 13.93 295 ILE B O 1
ATOM 4580 N N . ASN B 1 251 ? 16.236 37.202 44.557 1.00 13.01 296 ASN B N 1
ATOM 4581 C CA . ASN B 1 251 ? 16.434 36.606 43.243 1.00 12.91 296 ASN B CA 1
ATOM 4582 C C . ASN B 1 251 ? 16.228 37.746 42.244 1.00 12.99 296 ASN B C 1
ATOM 4583 O O . ASN B 1 251 ? 15.261 38.504 42.344 1.00 14.13 296 ASN B O 1
ATOM 4588 N N . ILE B 1 252 ? 17.152 37.877 41.300 1.00 11.40 297 ILE B N 1
ATOM 4589 C CA . ILE B 1 252 ? 17.090 38.926 40.291 1.00 11.69 297 ILE B CA 1
ATOM 4590 C C . ILE B 1 252 ? 16.901 38.330 38.900 1.00 11.23 297 ILE B C 1
ATOM 4591 O O . ILE B 1 252 ? 17.568 37.359 38.551 1.00 11.24 297 ILE B O 1
ATOM 4596 N N . LYS B 1 253 ? 15.987 38.901 38.118 1.00 10.25 298 LYS B N 1
ATOM 4597 C CA . LYS B 1 253 ? 15.767 38.451 36.743 1.00 11.02 298 LYS B CA 1
ATOM 4598 C C . LYS B 1 253 ? 15.697 39.685 35.859 1.00 10.32 298 LYS B C 1
ATOM 4599 O O . LYS B 1 253 ? 14.972 40.635 36.158 1.00 10.75 298 LYS B O 1
ATOM 4605 N N . LEU B 1 254 ? 16.462 39.673 34.775 1.00 10.51 299 LEU B N 1
ATOM 4606 C CA . LEU B 1 254 ? 16.498 40.812 33.872 1.00 10.46 299 LEU B CA 1
ATOM 4607 C C . LEU B 1 254 ? 15.131 41.238 33.358 1.00 10.24 299 LEU B C 1
ATOM 4608 O O . LEU B 1 254 ? 14.845 42.429 33.305 1.00 10.94 299 LEU B O 1
ATOM 4613 N N . MET B 1 255 ? 14.282 40.277 32.999 1.00 10.55 300 MET B N 1
ATOM 4614 C CA . MET B 1 255 ? 12.962 40.625 32.473 1.00 11.10 300 MET B CA 1
ATOM 4615 C C . MET B 1 255 ? 12.060 41.281 33.505 1.00 11.88 300 MET B C 1
ATOM 4616 O O . MET B 1 255 ? 11.066 41.918 33.151 1.00 12.30 300 MET B O 1
ATOM 4621 N N . LYS B 1 256 ? 12.402 41.129 34.778 1.00 10.86 301 LYS B N 1
ATOM 4622 C CA . LYS B 1 256 ? 11.615 41.734 35.847 1.00 10.24 301 LYS B CA 1
ATOM 4623 C C . LYS B 1 256 ? 12.165 43.087 36.293 1.00 11.13 301 LYS B C 1
ATOM 4624 O O . LYS B 1 256 ? 11.402 43.983 36.652 1.00 11.13 301 LYS B O 1
ATOM 4630 N N . CYS B 1 257 ? 13.487 43.238 36.257 1.00 11.26 302 CYS B N 1
ATOM 4631 C CA . CYS B 1 257 ? 14.124 44.453 36.756 1.00 11.01 302 CYS B CA 1
ATOM 4632 C C . CYS B 1 257 ? 14.522 45.559 35.777 1.00 10.18 302 CYS B C 1
ATOM 4633 O O . CYS B 1 257 ? 15.033 46.590 36.204 1.00 11.88 302 CYS B O 1
ATOM 4636 N N . THR B 1 258 ? 14.273 45.334 34.488 1.00 11.27 303 THR B N 1
ATOM 4637 C CA . THR B 1 258 ? 14.579 46.251 33.374 1.00 11.81 303 THR B CA 1
ATOM 4638 C C . THR B 1 258 ? 15.998 46.122 32.825 1.00 11.87 303 THR B C 1
ATOM 4639 O O . THR B 1 258 ? 16.484 47.004 32.119 1.00 11.30 303 THR B O 1
ATOM 4643 N N . GLY B 1 259 ? 16.675 45.030 33.153 1.00 11.81 304 GLY B N 1
ATOM 4644 C CA . GLY B 1 259 ? 17.994 44.843 32.587 1.00 11.19 304 GLY B CA 1
ATOM 4645 C C . GLY B 1 259 ? 19.201 44.800 33.488 1.00 10.98 304 GLY B C 1
ATOM 4646 O O . GLY B 1 259 ? 19.102 44.802 34.711 1.00 11.03 304 GLY B O 1
ATOM 4647 N N . MET B 1 260 ? 20.358 44.782 32.838 1.00 10.56 305 MET B N 1
ATOM 4648 C CA . MET B 1 260 ? 21.652 44.693 33.500 1.00 10.39 305 MET B CA 1
ATOM 4649 C C . MET B 1 260 ? 22.037 45.836 34.427 1.00 10.79 305 MET B C 1
ATOM 4650 O O . MET B 1 260 ? 22.610 45.600 35.491 1.00 10.95 305 MET B O 1
ATOM 4655 N N . ARG B 1 261 ? 21.745 47.074 34.039 1.00 10.56 306 ARG B N 1
ATOM 4656 C CA . ARG B 1 261 ? 22.137 48.190 34.891 1.00 10.65 306 ARG B CA 1
ATOM 4657 C C . ARG B 1 261 ? 21.411 48.143 36.228 1.00 9.97 306 ARG B C 1
ATOM 4658 O O . ARG B 1 261 ? 22.038 48.271 37.279 1.00 11.91 306 ARG B O 1
ATOM 4666 N N . GLU B 1 262 ? 20.098 47.947 36.203 1.00 9.89 307 GLU B N 1
ATOM 4667 C CA . GLU B 1 262 ? 19.360 47.877 37.453 1.00 9.83 307 GLU B CA 1
ATOM 4668 C C . GLU B 1 262 ? 19.701 46.589 38.209 1.00 10.99 307 GLU B C 1
ATOM 4669 O O . GLU B 1 262 ? 19.754 46.581 39.439 1.00 10.75 307 GLU B O 1
ATOM 4675 N N . ALA B 1 263 ? 19.946 45.504 37.480 1.00 10.87 308 ALA B N 1
ATOM 4676 C CA . ALA B 1 263 ? 20.288 44.240 38.119 1.00 10.23 308 ALA B CA 1
ATOM 4677 C C . ALA B 1 263 ? 21.548 44.399 38.957 1.00 10.23 308 ALA B C 1
ATOM 4678 O O . ALA B 1 263 ? 21.602 43.958 40.102 1.00 10.68 308 ALA B O 1
ATOM 4680 N N . TRP B 1 264 ? 22.566 45.033 38.382 1.00 10.68 309 TRP B N 1
ATOM 4681 C CA . TRP B 1 264 ? 23.820 45.214 39.104 1.00 11.17 309 TRP B CA 1
ATOM 4682 C C . TRP B 1 264 ? 23.620 46.088 40.338 1.00 12.37 309 TRP B C 1
ATOM 4683 O O . TRP B 1 264 ? 24.253 45.863 41.374 1.00 12.81 309 TRP B O 1
ATOM 4694 N N . LYS B 1 265 ? 22.746 47.086 40.232 1.00 11.63 310 LYS B N 1
ATOM 4695 C CA . LYS B 1 265 ? 22.467 47.947 41.375 1.00 12.23 310 LYS B CA 1
ATOM 4696 C C . LYS B 1 265 ? 21.765 47.134 42.460 1.00 12.28 310 LYS B C 1
ATOM 4697 O O . LYS B 1 265 ? 21.961 47.373 43.651 1.00 13.17 310 LYS B O 1
ATOM 4703 N N . MET B 1 266 ? 20.941 46.175 42.045 1.00 11.83 311 MET B N 1
ATOM 4704 C CA . MET B 1 266 ? 20.230 45.329 42.998 1.00 11.99 311 MET B CA 1
ATOM 4705 C C . MET B 1 266 ? 21.207 44.409 43.728 1.00 12.67 311 MET B C 1
ATOM 4706 O O . MET B 1 266 ? 21.046 44.138 44.920 1.00 13.71 311 MET B O 1
ATOM 4711 N N . VAL B 1 267 ? 22.220 43.928 43.013 1.00 12.60 312 VAL B N 1
ATOM 4712 C CA . VAL B 1 267 ? 23.226 43.067 43.622 1.00 13.51 312 VAL B CA 1
ATOM 4713 C C . VAL B 1 267 ? 23.958 43.882 44.682 1.00 14.52 312 VAL B C 1
ATOM 4714 O O . VAL B 1 267 ? 24.161 43.423 45.806 1.00 15.61 312 VAL B O 1
ATOM 4718 N N . THR B 1 268 ? 24.351 45.095 44.307 1.00 15.65 313 THR B N 1
ATOM 4719 C CA . THR B 1 268 ? 25.058 45.998 45.205 1.00 17.51 313 THR B CA 1
ATOM 4720 C C . THR B 1 268 ? 24.214 46.315 46.435 1.00 16.49 313 THR B C 1
ATOM 4721 O O . THR B 1 268 ? 24.696 46.251 47.567 1.00 17.77 313 THR B O 1
ATOM 4725 N N . LEU B 1 269 ? 22.947 46.648 46.210 1.00 15.19 314 LEU B N 1
ATOM 4726 C CA . LEU B 1 269 ? 22.048 46.983 47.305 1.00 13.85 314 LEU B CA 1
ATOM 4727 C C . LEU B 1 269 ? 21.853 45.812 48.260 1.00 15.75 314 LEU B C 1
ATOM 4728 O O . LEU B 1 269 ? 22.006 45.956 49.473 1.00 16.37 314 LEU B O 1
ATOM 4733 N N . ALA B 1 270 ? 21.520 44.649 47.715 1.00 14.12 315 ALA B N 1
ATOM 4734 C CA . ALA B 1 270 ? 21.308 43.475 48.547 1.00 14.89 315 ALA B CA 1
ATOM 4735 C C . ALA B 1 270 ? 22.542 43.179 49.397 1.00 16.18 315 ALA B C 1
ATOM 4736 O O . ALA B 1 270 ? 22.436 42.992 50.609 1.00 17.12 315 ALA B O 1
ATOM 4738 N N . HIS B 1 271 ? 23.709 43.143 48.763 1.00 15.62 316 HIS B N 1
ATOM 4739 C CA . HIS B 1 271 ? 24.945 42.859 49.484 1.00 16.36 316 HIS B CA 1
ATOM 4740 C C . HIS B 1 271 ? 25.239 43.897 50.554 1.00 18.85 316 HIS B C 1
ATOM 4741 O O . HIS B 1 271 ? 25.663 43.551 51.657 1.00 20.23 316 HIS B O 1
ATOM 4748 N N . ALA B 1 272 ? 25.009 45.165 50.229 1.00 19.40 317 ALA B N 1
ATOM 4749 C CA . ALA B 1 272 ? 25.250 46.245 51.178 1.00 19.81 317 ALA B CA 1
ATOM 4750 C C . ALA B 1 272 ? 24.344 46.090 52.394 1.00 20.19 317 ALA B C 1
ATOM 4751 O O . ALA B 1 272 ? 24.717 46.467 53.505 1.00 23.29 317 ALA B O 1
ATOM 4753 N N . LEU B 1 273 ? 23.155 45.530 52.181 1.00 19.91 318 LEU B N 1
ATOM 4754 C CA . LEU B 1 273 ? 22.195 45.326 53.262 1.00 20.10 318 LEU B CA 1
ATOM 4755 C C . LEU B 1 273 ? 22.361 43.968 53.946 1.00 20.48 318 LEU B C 1
ATOM 4756 O O . LEU B 1 273 ? 21.509 43.552 54.733 1.00 21.98 318 LEU B O 1
ATOM 4761 N N . GLY B 1 274 ? 23.456 43.281 53.637 1.00 20.47 319 GLY B N 1
ATOM 4762 C CA . GLY B 1 274 ? 23.718 41.985 54.244 1.00 20.57 319 GLY B CA 1
ATOM 4763 C C . GLY B 1 274 ? 22.883 40.825 53.729 1.00 20.49 319 GLY B C 1
ATOM 4764 O O . GLY B 1 274 ? 22.799 39.782 54.380 1.00 21.32 319 GLY B O 1
ATOM 4765 N N . MET B 1 275 ? 22.263 40.998 52.565 1.00 19.07 320 MET B N 1
ATOM 4766 C CA . MET B 1 275 ? 21.439 39.947 51.973 1.00 17.82 320 MET B CA 1
ATOM 4767 C C . MET B 1 275 ? 22.210 39.211 50.888 1.00 17.21 320 MET B C 1
ATOM 4768 O O . MET B 1 275 ? 23.126 39.766 50.284 1.00 17.79 320 MET B O 1
ATOM 4773 N N . ARG B 1 276 ? 21.833 37.962 50.643 1.00 15.69 321 ARG B N 1
ATOM 4774 C CA . ARG B 1 276 ? 22.487 37.177 49.609 1.00 15.66 321 ARG B CA 1
ATOM 4775 C C . ARG B 1 276 ? 21.774 37.431 48.290 1.00 14.58 321 ARG B C 1
ATOM 4776 O O . ARG B 1 276 ? 20.709 38.054 48.255 1.00 13.74 321 ARG B O 1
ATOM 4784 N N . VAL B 1 277 ? 22.363 36.944 47.207 1.00 12.80 322 VAL B N 1
ATOM 4785 C CA . VAL B 1 277 ? 21.792 37.148 45.887 1.00 11.60 322 VAL B CA 1
ATOM 4786 C C . VAL B 1 277 ? 21.829 35.899 45.027 1.00 11.81 322 VAL B C 1
ATOM 4787 O O . VAL B 1 277 ? 22.763 35.104 45.101 1.00 11.16 322 VAL B O 1
ATOM 4791 N N . MET B 1 278 ? 20.780 35.720 44.235 1.00 10.71 323 MET B N 1
ATOM 4792 C CA . MET B 1 278 ? 20.728 34.626 43.287 1.00 11.19 323 MET B CA 1
ATOM 4793 C C . MET B 1 278 ? 20.190 35.269 42.012 1.00 11.56 323 MET B C 1
ATOM 4794 O O . MET B 1 278 ? 19.633 36.374 42.050 1.00 11.68 323 MET B O 1
ATOM 4799 N N . VAL B 1 279 ? 20.394 34.606 40.884 1.00 10.76 324 VAL B N 1
ATOM 4800 C CA . VAL B 1 279 ? 19.920 35.129 39.613 1.00 10.84 324 VAL B CA 1
ATOM 4801 C C . VAL B 1 279 ? 19.123 34.046 38.905 1.00 10.33 324 VAL B C 1
ATOM 4802 O O . VAL B 1 279 ? 19.466 32.863 38.965 1.00 11.26 324 VAL B O 1
ATOM 4806 N N . GLY B 1 280 ? 18.036 34.463 38.265 1.00 10.53 325 GLY B N 1
ATOM 4807 C CA . GLY B 1 280 ? 17.185 33.535 37.550 1.00 10.93 325 GLY B CA 1
ATOM 4808 C C . GLY B 1 280 ? 16.959 34.010 36.132 1.00 11.04 325 GLY B C 1
ATOM 4809 O O . GLY B 1 280 ? 17.584 34.974 35.683 1.00 11.29 325 GLY B O 1
ATOM 4810 N N . CYS B 1 281 ? 16.046 33.350 35.431 1.00 10.63 326 CYS B N 1
ATOM 4811 C CA . CYS B 1 281 ? 15.762 33.701 34.048 1.00 11.63 326 CYS B CA 1
ATOM 4812 C C . CYS B 1 281 ? 14.444 33.104 33.588 1.00 11.74 326 CYS B C 1
ATOM 4813 O O . CYS B 1 281 ? 13.844 32.276 34.278 1.00 11.83 326 CYS B O 1
ATOM 4816 N N . MET B 1 282 ? 14.001 33.539 32.413 1.00 12.26 327 MET B N 1
ATOM 4817 C CA . MET B 1 282 ? 12.795 33.000 31.797 1.00 11.66 327 MET B CA 1
ATOM 4818 C C . MET B 1 282 ? 13.352 32.133 30.673 1.00 12.02 327 MET B C 1
ATOM 4819 O O . MET B 1 282 ? 14.567 32.082 30.466 1.00 12.46 327 MET B O 1
ATOM 4824 N N . THR B 1 283 ? 12.483 31.425 29.961 1.00 12.05 328 THR B N 1
ATOM 4825 C CA . THR B 1 283 ? 12.956 30.670 28.810 1.00 11.52 328 THR B CA 1
ATOM 4826 C C . THR B 1 283 ? 13.408 31.820 27.903 1.00 12.15 328 THR B C 1
ATOM 4827 O O . THR B 1 283 ? 12.608 32.696 27.555 1.00 11.12 328 THR B O 1
ATOM 4831 N N . GLU B 1 284 ? 14.687 31.825 27.538 1.00 10.92 329 GLU B N 1
ATOM 4832 C CA . GLU B 1 284 ? 15.271 32.903 26.737 1.00 11.25 329 GLU B CA 1
ATOM 4833 C C . GLU B 1 284 ? 16.343 32.360 25.803 1.00 10.90 329 GLU B C 1
ATOM 4834 O O . GLU B 1 284 ? 16.812 31.238 25.985 1.00 11.94 329 GLU B O 1
ATOM 4840 N N . THR B 1 285 ? 16.721 33.154 24.801 1.00 11.73 330 THR B N 1
ATOM 4841 C CA . THR B 1 285 ? 17.799 32.749 23.904 1.00 11.43 330 THR B CA 1
ATOM 4842 C C . THR B 1 285 ? 19.067 33.053 24.688 1.00 11.48 330 THR B C 1
ATOM 4843 O O . THR B 1 285 ? 19.009 33.616 25.785 1.00 12.46 330 THR B O 1
ATOM 4847 N N . SER B 1 286 ? 20.214 32.700 24.129 1.00 11.97 331 SER B N 1
ATOM 4848 C CA . SER B 1 286 ? 21.467 32.946 24.824 1.00 11.03 331 SER B CA 1
ATOM 4849 C C . SER B 1 286 ? 21.804 34.426 24.961 1.00 11.50 331 SER B C 1
ATOM 4850 O O . SER B 1 286 ? 22.757 34.780 25.649 1.00 11.44 331 SER B O 1
ATOM 4853 N N . CYS B 1 287 ? 21.027 35.294 24.317 1.00 11.43 332 CYS B N 1
ATOM 4854 C CA . CYS B 1 287 ? 21.262 36.731 24.435 1.00 11.24 332 CYS B CA 1
ATOM 4855 C C . CYS B 1 287 ? 21.032 37.149 25.893 1.00 11.25 332 CYS B C 1
ATOM 4856 O O . CYS B 1 287 ? 21.956 37.567 26.588 1.00 10.72 332 CYS B O 1
ATOM 4859 N N . ALA B 1 288 ? 19.801 37.006 26.371 1.00 11.65 333 ALA B N 1
ATOM 4860 C CA . ALA B 1 288 ? 19.498 37.395 27.743 1.00 9.94 333 ALA B CA 1
ATOM 4861 C C . ALA B 1 288 ? 20.199 36.522 28.780 1.00 10.34 333 ALA B C 1
ATOM 4862 O O . ALA B 1 288 ? 20.576 37.007 29.848 1.00 10.87 333 ALA B O 1
ATOM 4864 N N . ILE B 1 289 ? 20.376 35.239 28.480 1.00 9.73 334 ILE B N 1
ATOM 4865 C CA . ILE B 1 289 ? 21.029 34.348 29.435 1.00 10.12 334 ILE B CA 1
ATOM 4866 C C . ILE B 1 289 ? 22.474 34.772 29.659 1.00 9.99 334 ILE B C 1
ATOM 4867 O O . ILE B 1 289 ? 22.935 34.847 30.797 1.00 10.80 334 ILE B O 1
ATOM 4872 N N . SER B 1 290 ? 23.186 35.056 28.575 1.00 10.73 335 SER B N 1
ATOM 4873 C CA . SER B 1 290 ? 24.581 35.472 28.686 1.00 11.07 335 SER B CA 1
ATOM 4874 C C . SER B 1 290 ? 24.698 36.839 29.356 1.00 10.73 335 SER B C 1
ATOM 4875 O O . SER B 1 290 ? 25.643 37.092 30.103 1.00 10.68 335 SER B O 1
ATOM 4878 N N . ALA B 1 291 ? 23.737 37.720 29.086 1.00 10.09 336 ALA B N 1
ATOM 4879 C CA . ALA B 1 291 ? 23.730 39.050 29.688 1.00 10.49 336 ALA B CA 1
ATOM 4880 C C . ALA B 1 291 ? 23.663 38.921 31.211 1.00 10.98 336 ALA B C 1
ATOM 4881 O O . ALA B 1 291 ? 24.441 39.545 31.940 1.00 10.51 336 ALA B O 1
ATOM 4883 N N . ALA B 1 292 ? 22.738 38.098 31.694 1.00 10.29 337 ALA B N 1
ATOM 4884 C CA . ALA B 1 292 ? 22.597 37.901 33.131 1.00 9.96 337 ALA B CA 1
ATOM 4885 C C . ALA B 1 292 ? 23.826 37.196 33.695 1.00 10.65 337 ALA B C 1
ATOM 4886 O O . ALA B 1 292 ? 24.248 37.468 34.820 1.00 10.48 337 ALA B O 1
ATOM 4888 N N . SER B 1 293 ? 24.405 36.294 32.907 1.00 9.96 338 SER B N 1
ATOM 4889 C CA . SER B 1 293 ? 25.579 35.552 33.356 1.00 10.19 338 SER B CA 1
ATOM 4890 C C . SER B 1 293 ? 26.768 36.459 33.635 1.00 10.86 338 SER B C 1
ATOM 4891 O O . SER B 1 293 ? 27.663 36.089 34.400 1.00 11.07 338 SER B O 1
ATOM 4894 N N . GLN B 1 294 ? 26.777 37.643 33.028 1.00 10.95 339 GLN B N 1
ATOM 4895 C CA . GLN B 1 294 ? 27.886 38.575 33.218 1.00 10.53 339 GLN B CA 1
ATOM 4896 C C . GLN B 1 294 ? 28.081 38.987 34.676 1.00 11.55 339 GLN B C 1
ATOM 4897 O O . GLN B 1 294 ? 29.189 39.355 35.067 1.00 12.26 339 GLN B O 1
ATOM 4903 N N . PHE B 1 295 ? 27.026 38.953 35.488 1.00 10.37 340 PHE B N 1
ATOM 4904 C CA . PHE B 1 295 ? 27.215 39.291 36.897 1.00 10.25 340 PHE B CA 1
ATOM 4905 C C . PHE B 1 295 ? 27.079 38.073 37.805 1.00 10.90 340 PHE B C 1
ATOM 4906 O O . PHE B 1 295 ? 27.083 38.201 39.032 1.00 11.65 340 PHE B O 1
ATOM 4914 N N . SER B 1 296 ? 26.996 36.886 37.210 1.00 11.18 341 SER B N 1
ATOM 4915 C CA . SER B 1 296 ? 26.860 35.672 38.010 1.00 10.64 341 SER B CA 1
ATOM 4916 C C . SER B 1 296 ? 28.026 35.401 38.968 1.00 11.88 341 SER B C 1
ATOM 4917 O O . SER B 1 296 ? 27.857 34.690 39.954 1.00 11.57 341 SER B O 1
ATOM 4920 N N . PRO B 1 297 ? 29.227 35.943 38.692 1.00 11.38 342 PRO B N 1
ATOM 4921 C CA . PRO B 1 297 ? 30.299 35.661 39.656 1.00 12.57 342 PRO B CA 1
ATOM 4922 C C . PRO B 1 297 ? 29.995 36.240 41.042 1.00 13.12 342 PRO B C 1
ATOM 4923 O O . PRO B 1 297 ? 30.658 35.902 42.022 1.00 14.04 342 PRO B O 1
ATOM 4927 N N . ALA B 1 298 ? 28.996 37.114 41.121 1.00 11.85 343 ALA B N 1
ATOM 4928 C CA . ALA B 1 298 ? 28.632 37.740 42.390 1.00 12.02 343 ALA B CA 1
ATOM 4929 C C . ALA B 1 298 ? 27.438 37.093 43.092 1.00 14.27 343 ALA B C 1
ATOM 4930 O O . ALA B 1 298 ? 27.033 37.545 44.165 1.00 15.51 343 ALA B O 1
ATOM 4932 N N . VAL B 1 299 ? 26.877 36.039 42.508 1.00 12.42 344 VAL B N 1
ATOM 4933 C CA . VAL B 1 299 ? 25.715 35.383 43.108 1.00 13.29 344 VAL B CA 1
ATOM 4934 C C . VAL B 1 299 ? 26.020 34.069 43.829 1.00 13.39 344 VAL B C 1
ATOM 4935 O O . VAL B 1 299 ? 27.051 33.435 43.588 1.00 12.99 344 VAL B O 1
ATOM 4939 N N . ASP B 1 300 ? 25.103 33.674 44.713 1.00 14.00 345 ASP B N 1
ATOM 4940 C CA . ASP B 1 300 ? 25.221 32.438 45.490 1.00 14.40 345 ASP B CA 1
ATOM 4941 C C . ASP B 1 300 ? 24.595 31.252 44.763 1.00 13.64 345 ASP B C 1
ATOM 4942 O O . ASP B 1 300 ? 25.064 30.120 44.878 1.00 14.54 345 ASP B O 1
ATOM 4947 N N . PHE B 1 301 ? 23.507 31.520 44.047 1.00 12.47 346 PHE B N 1
ATOM 4948 C CA . PHE B 1 301 ? 22.790 30.498 43.291 1.00 11.04 346 PHE B CA 1
ATOM 4949 C C . PHE B 1 301 ? 22.395 31.087 41.952 1.00 10.25 346 PHE B C 1
ATOM 4950 O O . PHE B 1 301 ? 22.209 32.297 41.822 1.00 11.32 346 PHE B O 1
ATOM 4958 N N . ALA B 1 302 ? 22.256 30.223 40.956 1.00 11.09 347 ALA B N 1
ATOM 4959 C CA . ALA B 1 302 ? 21.868 30.682 39.638 1.00 11.38 347 ALA B CA 1
ATOM 4960 C C . ALA B 1 302 ? 21.035 29.654 38.903 1.00 9.89 347 ALA B C 1
ATOM 4961 O O . ALA B 1 302 ? 21.356 28.466 38.899 1.00 11.01 347 ALA B O 1
ATOM 4963 N N . ASP B 1 303 ? 19.944 30.126 38.309 1.00 10.73 348 ASP B N 1
ATOM 4964 C CA . ASP B 1 303 ? 19.077 29.294 37.490 1.00 10.88 348 ASP B CA 1
ATOM 4965 C C . ASP B 1 303 ? 19.239 30.018 36.157 1.00 11.29 348 ASP B C 1
ATOM 4966 O O . ASP B 1 303 ? 18.481 30.932 35.834 1.00 12.71 348 ASP B O 1
ATOM 4971 N N . LEU B 1 304 ? 20.277 29.632 35.417 1.00 10.96 349 LEU B N 1
ATOM 4972 C CA . LEU B 1 304 ? 20.602 30.253 34.133 1.00 10.77 349 LEU B CA 1
ATOM 4973 C C . LEU B 1 304 ? 20.683 29.199 33.041 1.00 11.94 349 LEU B C 1
ATOM 4974 O O . LEU B 1 304 ? 21.692 29.069 32.346 1.00 12.81 349 LEU B O 1
ATOM 4979 N N . ASP B 1 305 ? 19.584 28.470 32.888 1.00 10.92 350 ASP B N 1
ATOM 4980 C CA . ASP B 1 305 ? 19.467 27.384 31.920 1.00 11.90 350 ASP B CA 1
ATOM 4981 C C . ASP B 1 305 ? 18.345 27.641 30.915 1.00 11.74 350 ASP B C 1
ATOM 4982 O O . ASP B 1 305 ? 17.955 26.733 30.183 1.00 12.16 350 ASP B O 1
ATOM 4987 N N . GLY B 1 306 ? 17.836 28.869 30.882 1.00 12.60 351 GLY B N 1
ATOM 4988 C CA . GLY B 1 306 ? 16.730 29.203 29.996 1.00 13.00 351 GLY B CA 1
ATOM 4989 C C . GLY B 1 306 ? 16.856 28.811 28.534 1.00 12.28 351 GLY B C 1
ATOM 4990 O O . GLY B 1 306 ? 15.886 28.349 27.919 1.00 13.80 351 GLY B O 1
ATOM 4991 N N . ASN B 1 307 ? 18.042 28.993 27.968 1.00 12.51 352 ASN B N 1
ATOM 4992 C CA . ASN B 1 307 ? 18.266 28.668 26.564 1.00 12.69 352 ASN B CA 1
ATOM 4993 C C . ASN B 1 307 ? 18.275 27.167 26.300 1.00 12.83 352 ASN B C 1
ATOM 4994 O O . ASN B 1 307 ? 17.999 26.725 25.184 1.00 13.32 352 ASN B O 1
ATOM 4999 N N . LEU B 1 308 ? 18.592 26.381 27.323 1.00 12.39 353 LEU B N 1
ATOM 5000 C CA . LEU B 1 308 ? 18.636 24.933 27.161 1.00 12.50 353 LEU B CA 1
ATOM 5001 C C . LEU B 1 308 ? 17.249 24.355 26.900 1.00 11.72 353 LEU B C 1
ATOM 5002 O O . LEU B 1 308 ? 17.124 23.273 26.324 1.00 15.01 353 LEU B O 1
ATOM 5007 N N . LEU B 1 309 ? 16.213 25.079 27.315 1.00 13.17 354 LEU B N 1
ATOM 5008 C CA . LEU B 1 309 ? 14.845 24.612 27.117 1.00 13.60 354 LEU B CA 1
ATOM 5009 C C . LEU B 1 309 ? 14.222 25.009 25.782 1.00 14.48 354 LEU B C 1
ATOM 5010 O O . LEU B 1 309 ? 13.086 24.622 25.496 1.00 15.17 354 LEU B O 1
ATOM 5015 N N . ILE B 1 310 ? 14.943 25.777 24.966 1.00 13.43 355 ILE B N 1
ATOM 5016 C CA . ILE B 1 310 ? 14.406 26.169 23.665 1.00 13.73 355 ILE B CA 1
ATOM 5017 C C . ILE B 1 310 ? 15.152 25.470 22.536 1.00 13.72 355 ILE B C 1
ATOM 5018 O O . ILE B 1 310 ? 16.311 25.081 22.689 1.00 14.41 355 ILE B O 1
ATOM 5023 N N . SER B 1 311 ? 14.481 25.310 21.400 1.00 13.20 356 SER B N 1
ATOM 5024 C CA . SER B 1 311 ? 15.079 24.633 20.257 1.00 14.17 356 SER B CA 1
ATOM 5025 C C . SER B 1 311 ? 15.504 25.576 19.141 1.00 14.07 356 SER B C 1
ATOM 5026 O O . SER B 1 311 ? 16.067 25.130 18.141 1.00 15.47 356 SER B O 1
ATOM 5029 N N . ASN B 1 312 ? 15.250 26.872 19.309 1.00 13.35 357 ASN B N 1
ATOM 5030 C CA . ASN B 1 312 ? 15.602 27.846 18.282 1.00 13.78 357 ASN B CA 1
ATOM 5031 C C . ASN B 1 312 ? 16.432 29.024 18.790 1.00 13.24 357 ASN B C 1
ATOM 5032 O O . ASN B 1 312 ? 16.129 30.188 18.521 1.00 13.74 357 ASN B O 1
ATOM 5037 N N . ASP B 1 313 ? 17.490 28.709 19.529 1.00 13.69 358 ASP B N 1
ATOM 5038 C CA . ASP B 1 313 ? 18.383 29.738 20.048 1.00 14.60 358 ASP B CA 1
ATOM 5039 C C . ASP B 1 313 ? 19.010 30.422 18.831 1.00 16.87 358 ASP B C 1
ATOM 5040 O O . ASP B 1 313 ? 19.277 29.767 17.818 1.00 18.61 358 ASP B O 1
ATOM 5045 N N . ARG B 1 314 ? 19.241 31.727 18.931 1.00 17.07 359 ARG B N 1
ATOM 5046 C CA . ARG B 1 314 ? 19.825 32.497 17.831 1.00 18.81 359 ARG B CA 1
ATOM 5047 C C . ARG B 1 314 ? 21.267 32.887 18.105 1.00 18.98 359 ARG B C 1
ATOM 5048 O O . ARG B 1 314 ? 21.931 33.463 17.243 1.00 19.64 359 ARG B O 1
ATOM 5056 N N . PHE B 1 315 ? 21.745 32.584 19.305 1.00 16.16 360 PHE B N 1
ATOM 5057 C CA . PHE B 1 315 ? 23.097 32.966 19.691 1.00 15.11 360 PHE B CA 1
ATOM 5058 C C . PHE B 1 315 ? 23.891 31.863 20.360 1.00 15.05 360 PHE B C 1
ATOM 5059 O O . PHE B 1 315 ? 23.331 30.934 20.939 1.00 15.92 360 PHE B O 1
ATOM 5067 N N . LYS B 1 316 ? 25.211 31.988 20.281 1.00 14.69 361 LYS B N 1
ATOM 5068 C CA . LYS B 1 316 ? 26.108 31.076 20.963 1.00 15.44 361 LYS B CA 1
ATOM 5069 C C . LYS B 1 316 ? 26.737 31.978 22.020 1.00 15.25 361 LYS B C 1
ATOM 5070 O O . LYS B 1 316 ? 27.453 32.928 21.690 1.00 15.42 361 LYS B O 1
ATOM 5076 N N . GLY B 1 317 ? 26.436 31.703 23.284 1.00 13.68 362 GLY B N 1
ATOM 5077 C CA . GLY B 1 317 ? 26.974 32.507 24.367 1.00 13.37 362 GLY B CA 1
ATOM 5078 C C . GLY B 1 317 ? 27.526 31.638 25.475 1.00 13.21 362 GLY B C 1
ATOM 5079 O O . GLY B 1 317 ? 28.299 30.718 25.216 1.00 13.75 362 GLY B O 1
ATOM 5080 N N . VAL B 1 318 ? 27.131 31.919 26.713 1.00 12.60 363 VAL B N 1
ATOM 5081 C CA . VAL B 1 318 ? 27.619 31.134 27.834 1.00 13.02 363 VAL B CA 1
ATOM 5082 C C . VAL B 1 318 ? 27.240 29.675 27.675 1.00 13.73 363 VAL B C 1
ATOM 5083 O O . VAL B 1 318 ? 26.202 29.341 27.096 1.00 12.91 363 VAL B O 1
ATOM 5087 N N . GLU B 1 319 ? 28.091 28.806 28.200 1.00 13.24 364 GLU B N 1
ATOM 5088 C CA . GLU B 1 319 ? 27.851 27.379 28.116 1.00 15.16 364 GLU B CA 1
ATOM 5089 C C . GLU B 1 319 ? 27.962 26.769 29.499 1.00 13.42 364 GLU B C 1
ATOM 5090 O O . GLU B 1 319 ? 28.569 27.349 30.399 1.00 15.19 364 GLU B O 1
ATOM 5096 N N . VAL B 1 320 ? 27.352 25.605 29.667 1.00 12.98 365 VAL B N 1
ATOM 5097 C CA . VAL B 1 320 ? 27.409 24.896 30.932 1.00 13.06 365 VAL B CA 1
ATOM 5098 C C . VAL B 1 320 ? 28.520 23.871 30.772 1.00 14.44 365 VAL B C 1
ATOM 5099 O O . VAL B 1 320 ? 28.449 22.995 29.906 1.00 16.36 365 VAL B O 1
ATOM 5103 N N . VAL B 1 321 ? 29.552 24.001 31.596 1.00 13.82 366 VAL B N 1
ATOM 5104 C CA . VAL B 1 321 ? 30.705 23.109 31.544 1.00 14.70 366 VAL B CA 1
ATOM 5105 C C . VAL B 1 321 ? 30.930 22.557 32.943 1.00 15.33 366 VAL B C 1
ATOM 5106 O O . VAL B 1 321 ? 31.168 23.314 33.884 1.00 15.18 366 VAL B O 1
ATOM 5110 N N . ASN B 1 322 ? 30.865 21.235 33.077 1.00 17.01 367 ASN B N 1
ATOM 5111 C CA . ASN B 1 322 ? 31.014 20.603 34.381 1.00 18.09 367 ASN B CA 1
ATOM 5112 C C . ASN B 1 322 ? 29.937 21.190 35.295 1.00 16.55 367 ASN B C 1
ATOM 5113 O O . ASN B 1 322 ? 30.164 21.389 36.488 1.00 15.76 367 ASN B O 1
ATOM 5118 N N . GLY B 1 323 ? 28.777 21.478 34.703 1.00 15.27 368 GLY B N 1
ATOM 5119 C CA . GLY B 1 323 ? 27.644 22.033 35.433 1.00 14.52 368 GLY B CA 1
ATOM 5120 C C . GLY B 1 323 ? 27.767 23.497 35.809 1.00 13.64 368 GLY B C 1
ATOM 5121 O O . GLY B 1 323 ? 26.872 24.070 36.434 1.00 13.25 368 GLY B O 1
ATOM 5122 N N . LYS B 1 324 ? 28.866 24.114 35.397 1.00 13.66 369 LYS B N 1
ATOM 5123 C CA . LYS B 1 324 ? 29.154 25.502 35.728 1.00 15.00 369 LYS B CA 1
ATOM 5124 C C . LYS B 1 324 ? 28.890 26.481 34.583 1.00 13.57 369 LYS B C 1
ATOM 5125 O O . LYS B 1 324 ? 29.232 26.209 33.435 1.00 12.55 369 LYS B O 1
ATOM 5131 N N . ILE B 1 325 ? 28.264 27.614 34.896 1.00 12.43 370 ILE B N 1
ATOM 5132 C CA . ILE B 1 325 ? 28.017 28.639 33.887 1.00 13.00 370 ILE B CA 1
ATOM 5133 C C . ILE B 1 325 ? 29.410 29.086 33.473 1.00 12.81 370 ILE B C 1
ATOM 5134 O O . ILE B 1 325 ? 30.238 29.421 34.322 1.00 14.84 370 ILE B O 1
ATOM 5139 N N . THR B 1 326 ? 29.670 29.086 32.172 1.00 12.13 371 THR B N 1
ATOM 5140 C CA . THR B 1 326 ? 30.992 29.434 31.682 1.00 12.60 371 THR B CA 1
ATOM 5141 C C . THR B 1 326 ? 30.967 30.574 30.685 1.00 12.22 371 THR B C 1
ATOM 5142 O O . THR B 1 326 ? 30.414 30.455 29.590 1.00 12.34 371 THR B O 1
ATOM 5146 N N . LEU B 1 327 ? 31.575 31.681 31.089 1.00 12.62 372 LEU B N 1
ATOM 5147 C CA . LEU B 1 327 ? 31.646 32.884 30.273 1.00 11.61 372 LEU B CA 1
ATOM 5148 C C . LEU B 1 327 ? 32.779 32.814 29.264 1.00 12.74 372 LEU B C 1
ATOM 5149 O O . LEU B 1 327 ? 33.875 32.367 29.593 1.00 15.08 372 LEU B O 1
ATOM 5154 N N . ASN B 1 328 ? 32.511 33.231 28.030 1.00 12.53 373 ASN B N 1
ATOM 5155 C CA . ASN B 1 328 ? 33.572 33.271 27.032 1.00 12.71 373 ASN B CA 1
ATOM 5156 C C . ASN B 1 328 ? 34.168 34.675 27.147 1.00 14.50 373 ASN B C 1
ATOM 5157 O O . ASN B 1 328 ? 33.776 35.448 28.025 1.00 14.45 373 ASN B O 1
ATOM 5162 N N . ASP B 1 329 ? 35.113 35.013 26.279 1.00 15.74 374 ASP B N 1
ATOM 5163 C CA . ASP B 1 329 ? 35.738 36.326 26.354 1.00 17.75 374 ASP B CA 1
ATOM 5164 C C . ASP B 1 329 ? 35.226 37.334 25.336 1.00 15.64 374 ASP B C 1
ATOM 5165 O O . ASP B 1 329 ? 35.847 38.379 25.122 1.00 17.34 374 ASP B O 1
ATOM 5170 N N . LEU B 1 330 ? 34.093 37.030 24.712 1.00 13.87 375 LEU B N 1
ATOM 5171 C CA . LEU B 1 330 ? 33.510 37.951 23.745 1.00 13.73 375 LEU B CA 1
ATOM 5172 C C . LEU B 1 330 ? 33.060 39.195 24.506 1.00 14.02 375 LEU B C 1
ATOM 5173 O O . LEU B 1 330 ? 32.533 39.098 25.613 1.00 14.31 375 LEU B O 1
ATOM 5178 N N . PRO B 1 331 ? 33.254 40.381 23.916 1.00 12.84 376 PRO B N 1
ATOM 5179 C CA . PRO B 1 331 ? 32.868 41.644 24.551 1.00 13.18 376 PRO B CA 1
ATOM 5180 C C . PRO B 1 331 ? 31.356 41.803 24.700 1.00 13.30 376 PRO B C 1
ATOM 5181 O O . PRO B 1 331 ? 30.578 41.007 24.166 1.00 14.23 376 PRO B O 1
ATOM 5185 N N . GLY B 1 332 ? 30.944 42.829 25.436 1.00 12.38 377 GLY B N 1
ATOM 5186 C CA . GLY B 1 332 ? 29.524 43.066 25.627 1.00 12.49 377 GLY B CA 1
ATOM 5187 C C . GLY B 1 332 ? 28.882 41.999 26.491 1.00 11.53 377 GLY B C 1
ATOM 5188 O O . GLY B 1 332 ? 29.366 41.709 27.590 1.00 11.92 377 GLY B O 1
ATOM 5189 N N . ILE B 1 333 ? 27.792 41.408 26.004 1.00 11.52 378 ILE B N 1
ATOM 5190 C CA . ILE B 1 333 ? 27.114 40.371 26.772 1.00 11.71 378 ILE B CA 1
ATOM 5191 C C . ILE B 1 333 ? 27.670 38.970 26.510 1.00 11.54 378 ILE B C 1
ATOM 5192 O O . ILE B 1 333 ? 27.199 37.989 27.089 1.00 11.68 378 ILE B O 1
ATOM 5197 N N . GLY B 1 334 ? 28.666 38.885 25.630 1.00 10.50 379 GLY B N 1
ATOM 5198 C CA . GLY B 1 334 ? 29.321 37.614 25.351 1.00 11.17 379 GLY B CA 1
ATOM 5199 C C . GLY B 1 334 ? 28.657 36.625 24.417 1.00 11.89 379 GLY B C 1
ATOM 5200 O O . GLY B 1 334 ? 28.699 35.418 24.668 1.00 12.93 379 GLY B O 1
ATOM 5201 N N . VAL B 1 335 ? 28.055 37.117 23.341 1.00 11.96 380 VAL B N 1
ATOM 5202 C CA . VAL B 1 335 ? 27.400 36.228 22.387 1.00 12.61 380 VAL B CA 1
ATOM 5203 C C . VAL B 1 335 ? 27.835 36.467 20.952 1.00 13.13 380 VAL B C 1
ATOM 5204 O O . VAL B 1 335 ? 28.328 37.540 20.599 1.00 14.51 380 VAL B O 1
ATOM 5208 N N . MET B 1 336 ? 27.654 35.434 20.139 1.00 14.53 381 MET B N 1
ATOM 5209 C CA . MET B 1 336 ? 27.941 35.487 18.716 1.00 16.23 381 MET B CA 1
ATOM 5210 C C . MET B 1 336 ? 26.614 35.113 18.072 1.00 17.12 381 MET B C 1
ATOM 5211 O O . MET B 1 336 ? 25.990 34.129 18.472 1.00 17.42 381 MET B O 1
ATOM 5216 N N . LYS B 1 337 ? 26.166 35.898 17.100 1.00 18.21 382 LYS B N 1
ATOM 5217 C CA . LYS B 1 337 ? 24.905 35.590 16.438 1.00 19.70 382 LYS B CA 1
ATOM 5218 C C . LYS B 1 337 ? 25.138 34.458 15.450 1.00 20.62 382 LYS B C 1
ATOM 5219 O O . LYS B 1 337 ? 26.164 34.509 14.738 1.00 21.01 382 LYS B O 1
#

Nearest PDB structures (foldseek):
  3ijq-assembly1_A  TM=1.000E+00  e=8.323E-68  Bacteroides thetaiotaomicron
  4gfi-assembly4_D  TM=8.927E-01  e=2.192E-27  Agrobacterium fabrum str. C58
  1jpd-assembly1_X  TM=8.908E-01  e=9.837E-26  Escherichia coli
  3i6t-assembly2_B  TM=8.935E-01  e=1.231E-22  Jannaschia sp. CCS1
  3i6t-assembly2_D  TM=8.642E-01  e=4.756E-23  Jannaschia sp. CCS1

CATH classification: 3.30.390.10 (+1 more: 3.20.20.120)

Foldseek 3Di:
DKDKDKDKFAFPDWDDDPHDIDGIWIKMKMWDDAPRFIFIFMFTHHPVVPDHRVNLVVLVVVQDCVVPNDLVVLVVRLVVSCVSDVFQLRSLARVQQRSLLRVQVVVLFALLVVVPHDLVLFFQAAEEQEDDPLVSSLVVLLVCVQQAQEYEYEALDDCRPVSLVSSLVRDPHAYEYEPPQSDADLVVLLVVLVVNVVSRHAEYENSHDLVPLVSQLVSCVPGPHFYEYEVNDQFQVRQVVNQSRGQAYEYESNRHSHDVRRVVSLVVCVVSNHAYEYEYALAAVSRLLRRSSNSSRHDHYNSCNPVRTDDHPWDAWDRDSSGTGGDTGTRSGIDD/DKDKDKDKFAFPDWDDDAPDIDGIWTKMKMWDDDPRFIFIFMFTHHPVVPDHRVNLVVLVVQQDCVVPNDLVVLVVRLVVSCVSDVFQLRSLARVQQRSLLRVQVVVLFALLVVVPHDLVLFFFAAEEQDDDDLVSSLVVLVVCVQQAQEYEYEALDDCRVVSLVSSLVRDPHAYEYENPQSDADLVVLLVVLVVSVVSRHAAYENSHDLVPLVSLLVSCVVGPHFYEYEVNDQFQVSQPVNQSRGQAYEYESNRHSHDVRRVVSLVVCVVSNHAYEYEYALAAVSRLLRRSSNSSSHDHYNSCNNVRTDDHPWDAWDRDSSGTGGDTGTRSGIDD

InterPro domains:
  IPR006311 Twin-arginine translocation pathway, signal sequence [PS51318] (1-27)
  IPR013341 Mandelate racemase, N-terminal domain [PF02746] (56-161)
  IPR013342 Mandelate racemase, C-terminal domain [PF13378] (193-380)
  IPR013342 Mandelate racemase, C-terminal domain [SM00922] (180-272)
  IPR019546 Twin-arginine translocation pathway, signal sequence, bacterial/archaeal [TIGR01409] (3-27)
  IPR029017 Enolase-like, N-terminal [G3DSA:3.30.390.10] (46-154)
  IPR029017 Enolase-like, N-terminal [SSF54826] (46-162)
  IPR034593 D-galactonate dehydratase DgoD-like [PTHR48080] (48-382)
  IPR034603 Dipeptide epimerase [SFLDF00010] (54-380)
  IPR034603 Dipeptide epim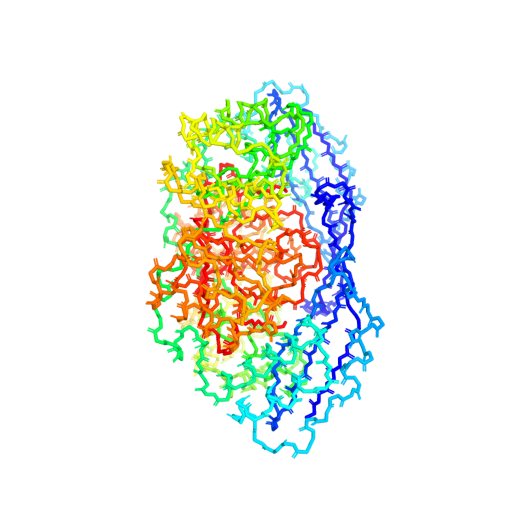erase [cd03319] (47-355)
  IPR036849 Enolase-like, C-terminal domain superfamily [G3DSA:3.20.20.120] (155-383)
  IPR036849 Enolase-like, C-terminal domain superfamily [SSF51604] (170-379)

Solvent-accessible surface area: 25572 Å² total

Secondary structure (DSSP, 8-sta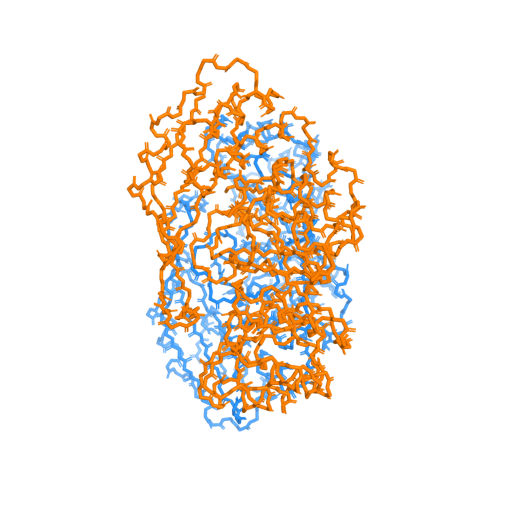te):
-EEEEE-PEEEEEEEEETTEEEEEE-EEEEEEEETTEEEEEEEE--GGGS--HHHHHHHHTT---TT---TT-HHHHHHHHHHT-S--HHHHHHHHHHHHHHHHHHHTSBHHHHTT--GGGPPBBP-B-----HHHHHHHHHHHHTT-SSEEEE-SSS-HHHHHHHHHTT----EEEE-TT----HHHHHHHHHHHHHTTEEEEE--S-TT-HHHHHHHHHT-SS-EEESTT--SGGGTGGGBTTBSEEEE-HHHHTSHHHHHHHHHHHHHTT-EEEE---S--HHHHHHHHTTGGG-SEE---GGGGBS----B--EEETTEEE--S-SBT--B-/-EEEEE-PEEEEEEEEETTEEEEEE-EEEEEEEETTEEEEEEEE--GGGS--HHHHHHHHTT---TT---TT-HHHHHHHHHHT-S--HHHHHHHHHHHHHHHHHHHTSBHHHHTT--GGGPPBBP-B-----HHHHHHHHHHHGGG-SSEEEE-SSTTHHHHHHHHHTT----EEEE-TT----HHHHHHHHHHHHHTTEEEEE--S-GGGHHHHHHHHHH-SS-EEESTT--SGGGTGGGBTTBSEEEE-HHHHTSHHHHHHHHHHHHHTT-EEEE---S--HHHHHHHHTTGGG-SEE---GGGGBS----B--EEETTEEE--S-SBT--B-

GO terms:
  GO:0000287 magnesium ion binding (F, IDA)
  GO:0016854 racemase and epimerase activity (F, IDA)
  GO:0006518 peptide metabolic process (P, IDA)

B-factor: mean 20.3, std 8.07, range [9.73, 57.15]

Sequence (672 aa):
KMTFFPYELKLRHVFTVATYSRTTTPDVQVEIEYEGVTGYGEASMPPYLGETVESVMNFLKKVNLEQFSDPFQLEDILSYVDSLSPKDTAAKAAVDIALHDLVGKLLGAPWYKIWGLNKEKTPSTTFTIGIDTPDVVRAKTKECAGLFNILKVKLGRDNDKEMIETIRSVTDLPIAVDANQGWKDRQYALDMIHWLKEKGIVMIEQPMPKEQLDDIAWVTQQSPLPVFADESLQRLGDVAALKGAFTGINIKLMKCTGMREAWKMVTLAHALGMRVMVGCMTETSCAISAASQFSPAVDFADLDGNLLISNDRFKGVEVVNGKITLNDLPGIGVMKKMTFFPYELKLRHVFTVATYSRTTTPDVQVEIEYEGVTGYGEASMPPYLGETVESVMNFLKKVNLEQFSDPFQLEDILSYVDSLSPKDTAAKAAVDIALHDLVGKLLGAPWYKIWGLNKEKTPSTTFTIGIDTPDVVRAKTKECAGLFNILKVKLGRDNDKEMIETIRSVTDLPIAVDANQGWKDRQYALDMIHWLKEKGIVMIEQPMPKEQLDDIAWVTQQSPLPVFADESLQRLGDVAALKGAFTGINIKLMKCTGMREAWKMVTLAHALGMRVMVGCMTETSCAISAASQFSPAVDFADLDGNLLISNDRFKGVEVVNGKITLNDLPGIGVMK

Radius of gyration: 26.92 Å; Cα contacts (8 Å, |Δi|>4): 1569; chains: 2; bounding box: 60×74×73 Å